Protein AF-A0A9D5ZWF7-F1 (afdb_monomer_lite)

pLDDT: mean 71.66, std 24.75, range [23.14, 97.69]

Structure (mmCIF, N/CA/C/O backbone):
data_AF-A0A9D5ZWF7-F1
#
_entry.id   AF-A0A9D5ZWF7-F1
#
loop_
_atom_site.group_PDB
_atom_site.id
_atom_site.type_symbol
_atom_site.label_atom_id
_atom_site.label_alt_id
_atom_site.label_comp_id
_atom_site.label_asym_id
_atom_site.label_entity_id
_atom_site.label_seq_id
_atom_site.pdbx_PDB_ins_code
_atom_site.Cartn_x
_atom_site.Cartn_y
_atom_site.Cartn_z
_atom_site.occupancy
_atom_site.B_iso_or_equiv
_atom_site.auth_seq_id
_atom_site.auth_comp_id
_atom_site.auth_asym_id
_atom_site.auth_atom_id
_atom_site.pdbx_PDB_model_num
ATOM 1 N N . MET A 1 1 ? -31.796 -5.661 28.445 1.00 72.06 1 MET A N 1
ATOM 2 C CA . MET A 1 1 ? -30.708 -4.662 28.294 1.00 72.06 1 MET A CA 1
ATOM 3 C C . MET A 1 1 ? -29.316 -5.214 28.631 1.00 72.06 1 MET A C 1
ATOM 5 O O . MET A 1 1 ? -28.415 -5.003 27.830 1.00 72.06 1 MET A O 1
ATOM 9 N N . LEU A 1 2 ? -29.107 -5.967 29.728 1.00 77.69 2 LEU A N 1
ATOM 10 C CA . LEU A 1 2 ? -27.779 -6.540 30.054 1.00 77.69 2 LEU A CA 1
ATOM 11 C C . LEU A 1 2 ? -27.210 -7.490 28.981 1.00 77.69 2 LEU A C 1
ATOM 13 O O . LEU A 1 2 ? -26.024 -7.415 28.671 1.00 77.69 2 LEU A O 1
ATOM 17 N N . ALA A 1 3 ? -28.042 -8.356 28.392 1.00 86.00 3 ALA A N 1
ATOM 18 C CA . ALA A 1 3 ? -27.602 -9.267 27.331 1.00 86.00 3 ALA A CA 1
ATOM 19 C C . ALA A 1 3 ? -27.081 -8.510 26.094 1.00 86.00 3 ALA A C 1
ATOM 21 O O . ALA A 1 3 ? -26.037 -8.865 25.557 1.00 86.00 3 ALA A O 1
ATOM 22 N N . LEU A 1 4 ? -27.746 -7.414 25.705 1.00 89.06 4 LEU A N 1
ATOM 23 C CA . LEU A 1 4 ? -27.327 -6.569 24.584 1.00 89.06 4 LEU A CA 1
ATOM 24 C C . LEU A 1 4 ? -25.971 -5.898 24.852 1.00 89.06 4 LEU A C 1
ATOM 26 O O . LEU A 1 4 ? -25.090 -5.964 24.003 1.00 89.06 4 LEU A O 1
ATOM 30 N N . ARG A 1 5 ? -25.762 -5.341 26.056 1.00 88.06 5 ARG A N 1
ATOM 31 C CA . ARG A 1 5 ? -24.459 -4.778 26.464 1.00 88.06 5 ARG A CA 1
ATOM 32 C C . ARG A 1 5 ? -23.333 -5.820 26.382 1.00 88.06 5 ARG A C 1
ATOM 34 O O . ARG A 1 5 ? -22.249 -5.514 25.896 1.00 88.06 5 ARG A O 1
ATOM 41 N N . ARG A 1 6 ? -23.594 -7.063 26.808 1.00 91.50 6 ARG A N 1
ATOM 42 C CA . ARG A 1 6 ? -22.618 -8.167 26.737 1.00 91.50 6 ARG A CA 1
ATOM 43 C C . ARG A 1 6 ? -22.289 -8.556 25.294 1.00 91.50 6 ARG A C 1
ATOM 45 O O . ARG A 1 6 ? -21.117 -8.728 24.974 1.00 91.50 6 ARG A O 1
ATOM 52 N N . ILE A 1 7 ? -23.303 -8.668 24.433 1.00 94.12 7 ILE A N 1
ATOM 53 C CA . ILE A 1 7 ? -23.125 -9.008 23.014 1.00 94.12 7 ILE A CA 1
ATOM 54 C C . ILE A 1 7 ? -22.306 -7.929 22.304 1.00 94.12 7 ILE A C 1
ATOM 56 O O . ILE A 1 7 ? -21.338 -8.263 21.626 1.00 94.12 7 ILE A O 1
ATOM 60 N N . VAL A 1 8 ? -22.646 -6.650 22.490 1.00 93.50 8 VAL A N 1
ATOM 61 C CA . VAL A 1 8 ? -21.920 -5.533 21.864 1.00 93.50 8 VAL A CA 1
ATOM 62 C C . VAL A 1 8 ? -20.469 -5.498 22.344 1.00 93.50 8 VAL A C 1
ATOM 64 O O . VAL A 1 8 ? -19.566 -5.424 21.516 1.00 93.50 8 VAL A O 1
ATOM 67 N N . SER A 1 9 ? -20.221 -5.655 23.648 1.00 92.19 9 SER A N 1
ATOM 68 C CA . SER A 1 9 ? -18.858 -5.673 24.194 1.00 92.19 9 SER A CA 1
ATOM 69 C C . SER A 1 9 ? -18.011 -6.834 23.658 1.00 92.19 9 SER A C 1
ATOM 71 O O . SER A 1 9 ? -16.848 -6.627 23.317 1.00 92.19 9 SER A O 1
ATOM 73 N N . LEU A 1 10 ? -18.570 -8.049 23.565 1.00 94.44 10 LEU A N 1
ATOM 74 C CA . LEU A 1 10 ? -17.865 -9.202 22.988 1.00 94.44 10 LEU A CA 1
ATOM 75 C C . LEU A 1 10 ? -17.628 -9.018 21.485 1.00 94.44 10 LEU A C 1
ATOM 77 O O . LEU A 1 10 ? -16.543 -9.311 20.991 1.00 94.44 10 LEU A O 1
ATOM 81 N N . SER A 1 11 ? -18.613 -8.478 20.766 1.00 95.81 11 SER A N 1
ATOM 82 C CA . SER A 1 11 ? -18.490 -8.189 19.333 1.00 95.81 11 SER A CA 1
ATOM 83 C C . SER A 1 11 ? -17.388 -7.165 19.067 1.00 95.81 11 SER A C 1
ATOM 85 O O . SER A 1 11 ? -16.603 -7.337 18.137 1.00 95.81 11 SER A O 1
ATOM 87 N N . LEU A 1 12 ? -17.284 -6.131 19.906 1.00 95.75 12 LEU A N 1
ATOM 88 C CA . LEU A 1 12 ? -16.245 -5.106 19.818 1.00 95.75 12 LEU A CA 1
ATOM 89 C C . LEU A 1 12 ? -14.851 -5.708 20.053 1.00 95.75 12 LEU A C 1
ATOM 91 O O . LEU A 1 12 ? -13.935 -5.424 19.285 1.00 95.75 12 LEU A O 1
ATOM 95 N N . PHE A 1 13 ? -14.710 -6.608 21.033 1.00 96.25 13 PHE A N 1
ATOM 96 C CA . PHE A 1 13 ? -13.466 -7.346 21.280 1.00 96.25 13 PHE A CA 1
ATOM 97 C C . PHE A 1 13 ? -13.038 -8.203 20.077 1.00 96.25 13 PHE A C 1
ATOM 99 O O . PHE A 1 13 ? -11.906 -8.082 19.608 1.00 96.25 13 PHE A O 1
ATOM 106 N N . PHE A 1 14 ? -13.937 -9.030 19.529 1.00 97.12 14 PHE A N 1
ATOM 107 C CA . PHE A 1 14 ? -13.610 -9.872 18.371 1.00 97.12 14 PHE A CA 1
ATOM 108 C C . PHE A 1 14 ? -13.327 -9.050 17.109 1.00 97.12 14 PHE A C 1
ATOM 110 O O . PHE A 1 14 ? -12.397 -9.365 16.367 1.00 97.12 14 PHE A O 1
ATOM 117 N N . THR A 1 15 ? -14.079 -7.969 16.888 1.00 97.50 15 THR A N 1
ATOM 118 C CA . THR A 1 15 ? -13.851 -7.063 15.753 1.00 97.50 15 THR A CA 1
ATOM 119 C C . THR A 1 15 ? -12.488 -6.389 15.867 1.00 97.50 15 THR A C 1
ATOM 121 O O . THR A 1 15 ? -11.753 -6.357 14.886 1.00 97.50 15 THR A O 1
ATOM 124 N N . LEU A 1 16 ? -12.099 -5.926 17.061 1.00 97.31 16 LEU A N 1
ATOM 125 C CA . LEU A 1 16 ? -10.773 -5.356 17.311 1.00 97.31 16 LEU A CA 1
ATOM 126 C C . LEU A 1 16 ? -9.654 -6.380 17.067 1.00 97.31 16 LEU A C 1
ATOM 128 O O . LEU A 1 16 ? -8.640 -6.049 16.452 1.00 97.31 16 LEU A O 1
ATOM 132 N N . MET A 1 17 ? -9.836 -7.630 17.503 1.00 97.44 17 MET A N 1
ATOM 133 C CA . MET A 1 17 ? -8.872 -8.710 17.267 1.00 97.44 17 MET A CA 1
ATOM 134 C C . MET A 1 17 ? -8.664 -8.971 15.765 1.00 97.44 17 MET A C 1
ATOM 136 O O . MET A 1 17 ? -7.527 -9.000 15.294 1.00 97.44 17 MET A O 1
ATOM 140 N N . LEU A 1 18 ? -9.749 -9.106 14.994 1.00 96.50 18 LEU A N 1
ATOM 141 C CA . LEU A 1 18 ? -9.683 -9.304 13.540 1.00 96.50 18 LEU A CA 1
ATOM 142 C C . LEU A 1 18 ? -9.135 -8.067 12.811 1.00 96.50 18 LEU A C 1
ATOM 144 O O . LEU A 1 18 ? -8.356 -8.194 11.862 1.00 96.50 18 LEU A O 1
ATOM 148 N N . LEU A 1 19 ? -9.490 -6.863 13.268 1.00 96.94 19 LEU A N 1
ATOM 149 C CA . LEU A 1 19 ? -8.953 -5.614 12.731 1.00 96.94 19 LEU A CA 1
ATOM 150 C C . LEU A 1 19 ? -7.439 -5.525 12.953 1.00 96.94 19 LEU A C 1
ATOM 152 O O . LEU A 1 19 ? -6.708 -5.099 12.066 1.00 96.94 19 LEU A O 1
ATOM 156 N N . THR A 1 20 ? -6.955 -5.988 14.105 1.00 96.50 20 THR A N 1
ATOM 157 C CA . THR A 1 20 ? -5.523 -6.023 14.424 1.00 96.50 20 THR A CA 1
ATOM 158 C C . THR A 1 20 ? -4.801 -7.048 13.553 1.00 96.50 20 THR A C 1
ATOM 160 O O . THR A 1 20 ? -3.777 -6.730 12.956 1.00 96.50 20 THR A O 1
ATOM 163 N N . ALA A 1 21 ? -5.360 -8.253 13.396 1.00 95.50 21 ALA A N 1
ATOM 164 C CA . ALA A 1 21 ? -4.799 -9.272 12.508 1.00 95.50 21 ALA A CA 1
ATOM 165 C C . ALA A 1 21 ? -4.678 -8.764 11.059 1.00 95.50 21 ALA A C 1
ATOM 167 O O . ALA A 1 21 ? -3.649 -8.954 10.413 1.00 95.50 21 ALA A O 1
ATOM 168 N N . THR A 1 22 ? -5.695 -8.056 10.561 1.00 96.31 22 THR A N 1
ATOM 169 C CA . THR A 1 22 ? -5.648 -7.441 9.225 1.00 96.31 22 THR A CA 1
ATOM 170 C C . THR A 1 22 ? -4.693 -6.254 9.141 1.00 96.31 22 THR A C 1
ATOM 172 O O . THR A 1 22 ? -3.989 -6.135 8.141 1.00 96.31 22 THR A O 1
ATOM 175 N N . ALA A 1 23 ? -4.600 -5.423 10.184 1.00 94.81 23 ALA A N 1
ATOM 176 C CA . ALA A 1 23 ? -3.634 -4.327 10.256 1.00 94.81 23 ALA A CA 1
ATOM 177 C C . ALA A 1 23 ? -2.194 -4.842 10.173 1.00 94.81 23 ALA A C 1
ATOM 179 O O . ALA A 1 23 ? -1.390 -4.280 9.439 1.00 94.81 23 ALA A O 1
ATOM 180 N N . VAL A 1 24 ? -1.878 -5.937 10.873 1.00 93.38 24 VAL A N 1
ATOM 181 C CA . VAL A 1 24 ? -0.549 -6.564 10.834 1.00 93.38 24 VAL A CA 1
ATOM 182 C C . VAL A 1 24 ? -0.217 -7.047 9.422 1.00 93.38 24 VAL A C 1
ATOM 184 O O . VAL A 1 24 ? 0.861 -6.749 8.917 1.00 93.38 24 VAL A O 1
ATOM 187 N N . VAL A 1 25 ? -1.145 -7.729 8.741 1.00 92.69 25 VAL A N 1
ATOM 188 C CA . VAL A 1 25 ? -0.927 -8.166 7.349 1.00 92.69 25 VAL A CA 1
ATOM 189 C C . VAL A 1 25 ? -0.709 -6.965 6.421 1.00 92.69 25 VAL A C 1
ATOM 191 O O . VAL A 1 25 ? 0.218 -6.970 5.613 1.00 92.69 25 VAL A O 1
ATOM 194 N N . LEU A 1 26 ? -1.521 -5.911 6.557 1.00 91.38 26 LEU A N 1
ATOM 195 C CA . LEU A 1 26 ? -1.397 -4.695 5.748 1.00 91.38 26 LEU A CA 1
ATOM 196 C C . LEU A 1 26 ? -0.159 -3.857 6.095 1.00 91.38 26 LEU A C 1
ATOM 198 O O . LEU A 1 26 ? 0.329 -3.124 5.238 1.00 91.38 26 LEU A O 1
ATOM 202 N N . PHE A 1 27 ? 0.380 -3.984 7.305 1.00 90.69 27 PHE A N 1
ATOM 203 C CA . PHE A 1 27 ? 1.620 -3.327 7.708 1.00 90.69 27 PHE A CA 1
ATOM 204 C C . PHE A 1 27 ? 2.827 -3.873 6.932 1.00 90.69 27 PHE A C 1
ATOM 206 O O . PHE A 1 27 ? 3.689 -3.102 6.517 1.00 90.69 27 PHE A O 1
ATOM 213 N N . PHE A 1 28 ? 2.854 -5.186 6.675 1.00 87.69 28 PHE A N 1
ATOM 214 C CA . PHE A 1 28 ? 3.893 -5.842 5.870 1.00 87.69 28 PHE A CA 1
ATOM 215 C C . PHE A 1 28 ? 3.634 -5.803 4.357 1.00 87.69 28 PHE A C 1
ATOM 217 O O . PHE A 1 28 ? 4.499 -6.214 3.580 1.00 87.69 28 PHE A O 1
ATOM 224 N N . LYS A 1 29 ? 2.464 -5.320 3.921 1.00 88.81 29 LYS A N 1
ATOM 225 C CA . LYS A 1 29 ? 2.123 -5.186 2.499 1.00 88.81 29 LYS A CA 1
ATOM 226 C C . LYS A 1 29 ? 3.174 -4.303 1.796 1.00 88.81 29 LYS A C 1
ATOM 228 O O . LYS A 1 29 ? 3.474 -3.209 2.292 1.00 88.81 29 LYS A O 1
ATOM 233 N N . PRO A 1 30 ? 3.702 -4.725 0.628 1.00 88.44 30 PRO A N 1
ATOM 234 C CA . PRO A 1 30 ? 4.564 -3.871 -0.184 1.00 88.44 30 PRO A CA 1
ATOM 235 C C . PRO A 1 30 ? 3.852 -2.581 -0.614 1.00 88.44 30 PRO A C 1
ATOM 237 O O . PRO A 1 30 ? 2.636 -2.431 -0.463 1.00 88.44 30 PRO A O 1
ATOM 240 N N . ALA A 1 31 ? 4.604 -1.636 -1.184 1.00 87.50 31 ALA A N 1
ATOM 241 C CA . ALA A 1 31 ? 4.005 -0.464 -1.821 1.00 87.50 31 ALA A CA 1
ATOM 242 C C . ALA A 1 31 ? 2.903 -0.896 -2.808 1.00 87.50 31 ALA A C 1
ATOM 244 O O . ALA A 1 31 ? 3.037 -1.919 -3.479 1.00 87.50 31 ALA A O 1
ATOM 245 N N . SER A 1 32 ? 1.806 -0.139 -2.888 1.00 84.38 32 SER A N 1
ATOM 246 C CA . SER A 1 32 ? 0.619 -0.514 -3.674 1.00 84.38 32 SER A CA 1
ATOM 247 C C . SER A 1 32 ? 0.943 -0.830 -5.138 1.00 84.38 32 SER A C 1
ATOM 249 O O . SER A 1 32 ? 0.393 -1.788 -5.677 1.00 84.38 32 SER A O 1
ATOM 251 N N . GLY A 1 33 ? 1.878 -0.093 -5.747 1.00 85.94 33 GLY A N 1
ATOM 252 C CA . GLY A 1 33 ? 2.378 -0.362 -7.098 1.00 85.94 33 GLY A CA 1
ATOM 253 C C . GLY A 1 33 ? 3.027 -1.741 -7.226 1.00 85.94 33 GLY A C 1
ATOM 254 O O . GLY A 1 33 ? 2.623 -2.524 -8.078 1.00 85.94 33 GLY A O 1
ATOM 255 N N . VAL A 1 34 ? 3.956 -2.082 -6.328 1.00 88.31 34 VAL A N 1
ATOM 256 C CA . VAL A 1 34 ? 4.638 -3.391 -6.298 1.00 88.31 34 VAL A CA 1
ATOM 257 C C . VAL A 1 34 ? 3.658 -4.523 -5.975 1.00 88.31 34 VAL A C 1
ATOM 259 O O . VAL A 1 34 ? 3.696 -5.579 -6.604 1.00 88.31 34 VAL A O 1
ATOM 262 N N . ALA A 1 35 ? 2.734 -4.299 -5.035 1.00 89.06 35 ALA A N 1
ATOM 263 C CA . ALA A 1 35 ? 1.706 -5.271 -4.664 1.00 89.06 35 ALA A CA 1
ATOM 264 C C . ALA A 1 35 ? 0.770 -5.601 -5.838 1.00 89.06 35 ALA A C 1
ATOM 266 O O . ALA A 1 35 ? 0.382 -6.752 -6.014 1.00 89.06 35 ALA A O 1
ATOM 267 N N . GLN A 1 36 ? 0.404 -4.596 -6.638 1.00 89.69 36 GLN A N 1
ATOM 268 C CA . GLN A 1 36 ? -0.402 -4.786 -7.842 1.00 89.69 36 GLN A CA 1
ATOM 269 C C . GLN A 1 36 ? 0.415 -5.450 -8.955 1.00 89.69 36 GLN A C 1
ATOM 271 O O . GLN A 1 36 ? -0.054 -6.391 -9.582 1.00 89.69 36 GLN A O 1
ATOM 276 N N . TRP A 1 37 ? 1.652 -4.997 -9.154 1.00 91.50 37 TRP A N 1
ATOM 277 C CA . TRP A 1 37 ? 2.560 -5.499 -10.182 1.00 91.50 37 TRP A CA 1
ATOM 278 C C . TRP A 1 37 ? 2.848 -6.996 -10.055 1.00 91.50 37 TRP A C 1
ATOM 280 O O . TRP A 1 37 ? 2.919 -7.710 -11.052 1.00 91.50 37 TRP A O 1
ATOM 290 N N . THR A 1 38 ? 2.969 -7.478 -8.822 1.00 89.38 38 THR A N 1
ATOM 291 C CA . THR A 1 38 ? 3.320 -8.873 -8.521 1.00 89.38 38 THR A CA 1
ATOM 292 C C . THR A 1 38 ? 2.125 -9.750 -8.163 1.00 89.38 38 THR A C 1
ATOM 294 O O . THR A 1 38 ? 2.312 -10.924 -7.867 1.00 89.38 38 THR A O 1
ATOM 297 N N . ASP A 1 39 ? 0.908 -9.195 -8.208 1.00 88.25 39 ASP A N 1
ATOM 298 C CA . ASP A 1 39 ? -0.323 -9.814 -7.696 1.00 88.25 39 ASP A CA 1
ATOM 299 C C . ASP A 1 39 ? -0.147 -10.413 -6.288 1.00 88.25 39 ASP A C 1
ATOM 301 O O . ASP A 1 39 ? -0.415 -11.584 -6.011 1.00 88.25 39 ASP A O 1
ATOM 305 N N . TRP A 1 40 ? 0.363 -9.586 -5.371 1.00 90.31 40 TRP A N 1
ATOM 306 C CA . TRP A 1 40 ? 0.733 -10.035 -4.036 1.00 90.31 40 TRP A CA 1
ATOM 307 C C . TRP A 1 40 ? -0.466 -10.626 -3.283 1.00 90.31 40 TRP A C 1
ATOM 309 O O . TRP A 1 40 ? -1.537 -10.012 -3.146 1.00 90.31 40 TRP A O 1
ATOM 319 N N . SER A 1 41 ? -0.252 -11.813 -2.727 1.00 89.56 41 SER A N 1
ATOM 320 C CA . SER A 1 41 ? -1.215 -12.511 -1.887 1.00 89.56 41 SER A CA 1
ATOM 321 C C . SER A 1 41 ? -0.534 -13.071 -0.644 1.00 89.56 41 SER A C 1
ATOM 323 O O . SER A 1 41 ? 0.646 -13.417 -0.647 1.00 89.56 41 SER A O 1
ATOM 325 N N . PHE A 1 42 ? -1.295 -13.152 0.442 1.00 89.88 42 PHE A N 1
ATOM 326 C CA . PHE A 1 42 ? -0.864 -13.758 1.693 1.00 89.88 42 PHE A CA 1
ATOM 327 C C . PHE A 1 42 ? -1.933 -14.744 2.141 1.00 89.88 42 PHE A C 1
ATOM 329 O O . PHE A 1 42 ? -3.118 -14.438 2.064 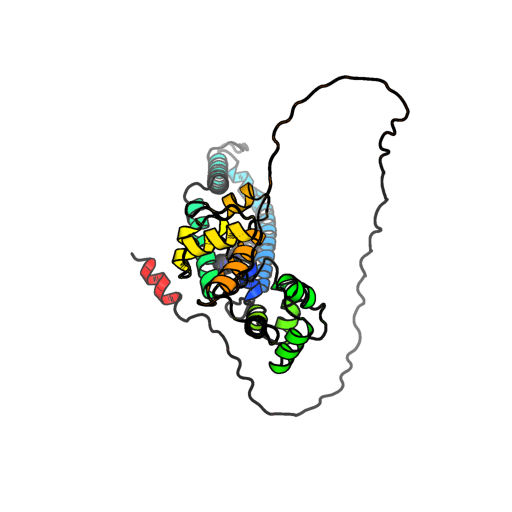1.00 89.88 42 PHE A O 1
ATOM 336 N N . LEU A 1 43 ? -1.534 -15.952 2.550 1.00 89.31 43 LEU A N 1
ATOM 337 C CA . LEU A 1 43 ? -2.474 -17.027 2.896 1.00 89.31 43 LEU A CA 1
ATOM 338 C C . LEU A 1 43 ? -3.607 -17.182 1.863 1.00 89.31 43 LEU A C 1
ATOM 340 O O . LEU A 1 43 ? -4.769 -17.310 2.237 1.00 89.31 43 LEU A O 1
ATOM 344 N N . TRP A 1 44 ? -3.271 -17.171 0.565 1.00 88.00 44 TRP A N 1
ATOM 345 C CA . TRP A 1 44 ? -4.227 -17.369 -0.541 1.00 88.00 44 TRP A CA 1
ATOM 346 C C . TRP A 1 44 ? -5.253 -16.246 -0.734 1.00 88.00 44 TRP A C 1
ATOM 348 O O . TRP A 1 44 ? -6.124 -16.332 -1.599 1.00 88.00 44 TRP A O 1
ATOM 358 N N . ILE A 1 45 ? -5.142 -15.175 0.047 1.00 91.69 45 ILE A N 1
ATOM 359 C CA . ILE A 1 45 ? -6.004 -14.004 -0.011 1.00 91.69 45 ILE A CA 1
ATOM 360 C C . ILE A 1 45 ? -5.196 -12.864 -0.635 1.00 91.69 45 ILE A C 1
ATOM 362 O O . ILE A 1 45 ? -4.091 -12.540 -0.197 1.00 91.69 45 ILE A O 1
ATOM 366 N N . SER A 1 46 ? -5.740 -12.246 -1.683 1.00 90.62 46 SER A N 1
ATOM 367 C CA . SER A 1 46 ? -5.097 -11.105 -2.339 1.00 90.62 46 SER A CA 1
ATOM 368 C C . SER A 1 46 ? -5.091 -9.869 -1.440 1.00 90.62 46 SER A C 1
ATOM 370 O O . SER A 1 46 ? -5.976 -9.684 -0.596 1.00 90.62 46 SER A O 1
ATOM 372 N N . TRP A 1 47 ? -4.131 -8.966 -1.656 1.00 88.56 47 TRP A N 1
ATOM 373 C CA . TRP A 1 47 ? -4.049 -7.714 -0.894 1.00 88.56 47 TRP A CA 1
ATOM 374 C C . TRP A 1 47 ? -5.354 -6.901 -0.927 1.00 88.56 47 TRP A C 1
ATOM 376 O O . TRP A 1 47 ? -5.741 -6.325 0.088 1.00 88.56 47 TRP A O 1
ATOM 386 N N . ARG A 1 48 ? -6.067 -6.899 -2.065 1.00 89.69 48 ARG A N 1
ATOM 387 C CA . ARG A 1 48 ? -7.347 -6.185 -2.248 1.00 89.69 48 ARG A CA 1
ATOM 388 C C . ARG A 1 48 ? -8.426 -6.700 -1.295 1.00 89.69 48 ARG A C 1
ATOM 390 O O . ARG A 1 48 ? -9.213 -5.920 -0.767 1.00 89.69 48 ARG A O 1
ATOM 397 N N . ARG A 1 49 ? -8.450 -8.012 -1.042 1.00 93.31 49 ARG A N 1
ATOM 398 C CA . ARG A 1 49 ? -9.403 -8.636 -0.112 1.00 93.31 49 ARG A CA 1
ATOM 399 C C . ARG A 1 49 ? -9.054 -8.333 1.342 1.00 93.31 49 ARG A C 1
ATOM 401 O O . ARG A 1 49 ? -9.963 -8.066 2.121 1.00 93.31 49 ARG A O 1
ATOM 408 N N . TYR A 1 50 ? -7.768 -8.323 1.699 1.00 94.62 50 TYR A N 1
ATOM 409 C CA . TYR A 1 50 ? -7.338 -7.878 3.030 1.00 94.62 50 TYR A CA 1
ATOM 410 C C . TYR A 1 50 ? -7.702 -6.421 3.294 1.00 94.62 50 TYR A C 1
ATOM 412 O O . TYR A 1 50 ? -8.188 -6.106 4.376 1.00 94.62 50 TYR A O 1
ATOM 420 N N . GLU A 1 51 ? -7.513 -5.552 2.303 1.00 93.62 51 GLU A N 1
ATOM 421 C CA . GLU A 1 51 ? -7.887 -4.142 2.386 1.00 93.62 51 GLU A CA 1
ATOM 422 C C . GLU A 1 51 ? -9.399 -3.989 2.585 1.00 93.62 51 GLU A C 1
ATOM 424 O O . GLU A 1 51 ? -9.826 -3.378 3.561 1.00 93.62 51 GLU A O 1
ATOM 429 N N . ALA A 1 52 ? -10.216 -4.655 1.762 1.00 95.75 52 ALA A N 1
ATOM 430 C CA . ALA A 1 52 ? -11.671 -4.655 1.924 1.00 95.75 52 ALA A CA 1
ATOM 431 C C . ALA A 1 52 ? -12.121 -5.180 3.302 1.00 95.75 52 ALA A C 1
ATOM 433 O O . ALA A 1 52 ? -12.995 -4.589 3.936 1.00 95.75 52 ALA A O 1
ATOM 434 N N . MET A 1 53 ? -11.504 -6.261 3.791 1.00 95.94 53 MET A N 1
ATOM 435 C CA . MET A 1 53 ? -11.793 -6.820 5.113 1.00 95.94 53 MET A CA 1
ATOM 436 C C . MET A 1 53 ? -11.417 -5.846 6.233 1.00 95.94 53 MET A C 1
ATOM 438 O O . MET A 1 53 ? -12.207 -5.651 7.152 1.00 95.94 53 MET A O 1
ATOM 442 N N . HIS A 1 54 ? -10.251 -5.203 6.148 1.00 97.06 54 HIS A N 1
ATOM 443 C CA . HIS A 1 54 ? -9.801 -4.227 7.137 1.00 97.06 54 HIS A CA 1
ATOM 444 C C . HIS A 1 54 ? -10.724 -3.003 7.186 1.00 97.06 54 HIS A C 1
ATOM 446 O O . HIS A 1 54 ? -11.149 -2.600 8.267 1.00 97.06 54 HIS A O 1
ATOM 452 N N . LEU A 1 55 ? -11.105 -2.456 6.026 1.00 96.81 55 LEU A N 1
ATOM 453 C CA . LEU A 1 55 ? -12.045 -1.335 5.948 1.00 96.81 55 LEU A CA 1
ATOM 454 C C . LEU A 1 55 ? -13.424 -1.716 6.506 1.00 96.81 55 LEU A C 1
ATOM 456 O O . LEU A 1 55 ? -13.991 -0.972 7.307 1.00 96.81 55 LEU A O 1
ATOM 460 N N . GLY A 1 56 ? -13.951 -2.886 6.128 1.00 97.50 56 GLY A N 1
ATOM 461 C CA . GLY A 1 56 ? -15.238 -3.379 6.623 1.00 97.50 56 GLY A CA 1
ATOM 462 C C . GLY A 1 56 ? -15.246 -3.603 8.138 1.00 97.50 56 GLY A C 1
ATOM 463 O O . GLY A 1 56 ? -16.173 -3.169 8.822 1.00 97.50 56 GLY A O 1
ATOM 464 N N . LEU A 1 57 ? -14.187 -4.216 8.678 1.00 97.38 57 LEU A N 1
ATOM 465 C CA . LEU A 1 57 ? -14.006 -4.402 10.121 1.00 97.38 57 LEU A CA 1
ATOM 466 C C . LEU A 1 57 ? -13.837 -3.066 10.852 1.00 97.38 57 LEU A C 1
ATOM 468 O O . LEU A 1 57 ? -14.375 -2.906 11.943 1.00 97.38 57 LEU A O 1
ATOM 472 N N . GLY A 1 58 ? -13.131 -2.098 10.262 1.00 97.38 58 GLY A N 1
ATOM 473 C CA . GLY A 1 58 ? -12.948 -0.766 10.838 1.00 97.38 58 GLY A CA 1
ATOM 474 C C . GLY A 1 58 ? -14.271 -0.011 10.945 1.00 97.38 58 GLY A C 1
ATOM 475 O O . GLY A 1 58 ? -14.595 0.530 12.002 1.00 97.38 58 GLY A O 1
ATOM 476 N N . LEU A 1 59 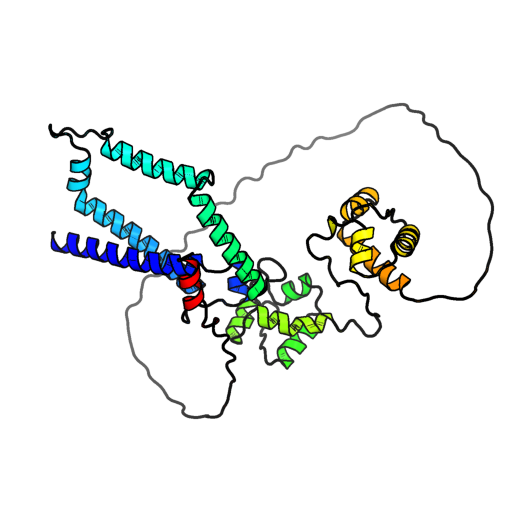? -15.089 -0.052 9.889 1.00 97.69 59 LEU A N 1
ATOM 477 C CA . LEU A 1 59 ? -16.436 0.516 9.907 1.00 97.69 59 LEU A CA 1
ATOM 478 C C . LEU A 1 59 ? -17.323 -0.169 10.956 1.00 97.69 59 LEU A C 1
ATOM 480 O O . LEU A 1 59 ? -17.992 0.510 11.736 1.00 97.69 59 LEU A O 1
ATOM 484 N N . ALA A 1 60 ? -17.297 -1.504 11.019 1.00 96.12 60 ALA A N 1
ATOM 485 C CA . ALA A 1 60 ? -18.026 -2.258 12.034 1.00 96.12 60 ALA A CA 1
ATOM 486 C C . ALA A 1 60 ? -17.571 -1.887 13.456 1.00 96.12 60 ALA A C 1
ATOM 488 O O . ALA A 1 60 ? -18.412 -1.725 14.340 1.00 96.12 60 ALA A O 1
ATOM 489 N N . LEU A 1 61 ? -16.265 -1.688 13.672 1.00 97.44 61 LEU A N 1
ATOM 490 C CA . LEU A 1 61 ? -15.713 -1.270 14.959 1.00 97.44 61 LEU A CA 1
ATOM 491 C C . LEU A 1 61 ? -16.228 0.115 15.368 1.00 97.44 61 LEU A C 1
ATOM 493 O O . LEU A 1 61 ? -16.609 0.289 16.522 1.00 97.44 61 LEU A O 1
ATOM 497 N N . ILE A 1 62 ? -16.298 1.073 14.438 1.00 97.19 62 ILE A N 1
ATOM 498 C CA . ILE A 1 62 ? -16.844 2.416 14.699 1.00 97.19 62 ILE A CA 1
ATOM 499 C C . ILE A 1 62 ? -18.322 2.329 15.088 1.00 97.19 62 ILE A C 1
ATOM 501 O O . ILE A 1 62 ? -18.724 2.893 16.105 1.00 97.19 62 ILE A O 1
ATOM 505 N N . VAL A 1 63 ? -19.132 1.588 14.324 1.00 96.69 63 VAL A N 1
ATOM 506 C CA . VAL A 1 63 ? -20.563 1.409 14.623 1.00 96.69 63 VAL A CA 1
ATOM 507 C C . VAL A 1 63 ? -20.751 0.754 15.992 1.00 96.69 63 VAL A C 1
ATOM 509 O O . VAL A 1 63 ? -21.522 1.251 16.814 1.00 96.69 63 VAL A O 1
ATOM 512 N N . LEU A 1 64 ? -20.013 -0.323 16.277 1.00 95.44 64 LEU A N 1
ATOM 513 C CA . LEU A 1 64 ? -20.055 -1.000 17.573 1.00 95.44 64 LEU A CA 1
ATOM 514 C C . LEU A 1 64 ? -19.591 -0.085 18.711 1.00 95.44 64 LEU A C 1
ATOM 516 O O . LEU A 1 64 ? -20.200 -0.114 19.777 1.00 95.44 64 LEU A O 1
ATOM 520 N N . ALA A 1 65 ? -18.566 0.744 18.500 1.00 93.69 65 ALA A N 1
ATOM 521 C CA . ALA A 1 65 ? -18.085 1.701 19.491 1.00 93.69 65 ALA A CA 1
ATOM 522 C C . ALA A 1 65 ? -19.132 2.780 19.803 1.00 93.69 65 ALA A C 1
ATOM 524 O O . ALA A 1 65 ? -19.350 3.087 20.974 1.00 93.69 65 ALA A O 1
ATOM 525 N N . VAL A 1 66 ? -19.837 3.300 18.792 1.00 94.44 66 VAL A N 1
ATOM 526 C CA . VAL A 1 66 ? -20.946 4.250 18.987 1.00 94.44 66 VAL A CA 1
ATOM 527 C C . VAL A 1 66 ? -22.091 3.592 19.752 1.00 94.44 66 VAL A C 1
ATOM 529 O O . VAL A 1 66 ? -22.548 4.137 20.755 1.00 94.44 66 VAL A O 1
ATOM 532 N N . VAL A 1 67 ? -22.527 2.397 19.341 1.00 93.62 67 VAL A N 1
ATOM 533 C CA . VAL A 1 67 ? -23.586 1.656 20.048 1.00 93.62 67 VAL A CA 1
ATOM 534 C C . VAL A 1 67 ? -23.174 1.373 21.495 1.00 93.62 67 VAL A C 1
ATOM 536 O O . VAL A 1 67 ? -23.964 1.584 22.413 1.00 93.62 67 VAL A O 1
ATOM 539 N N . GLN A 1 68 ? -21.929 0.955 21.725 1.00 91.94 68 GLN A N 1
ATOM 540 C CA . GLN A 1 68 ? -21.383 0.734 23.062 1.00 91.94 68 GLN A CA 1
ATOM 541 C C . GLN A 1 68 ? -21.378 2.026 23.889 1.00 91.94 68 GLN A C 1
ATOM 543 O O . GLN A 1 68 ? -21.743 1.984 25.065 1.00 91.94 68 GLN A O 1
ATOM 548 N N . ALA A 1 69 ? -20.999 3.165 23.305 1.00 90.31 69 ALA A N 1
ATOM 549 C CA . ALA A 1 69 ? -21.023 4.459 23.979 1.00 90.31 69 ALA A CA 1
ATOM 550 C C . ALA A 1 69 ? -22.453 4.858 24.374 1.00 90.31 69 ALA A C 1
ATOM 552 O O . ALA A 1 69 ? -22.678 5.188 25.535 1.00 90.31 69 ALA A O 1
ATOM 553 N N . LEU A 1 70 ? -23.424 4.724 23.461 1.00 90.69 70 LEU A N 1
ATOM 554 C CA . LEU A 1 70 ? -24.844 5.008 23.711 1.00 90.69 70 LEU A CA 1
ATOM 555 C C . LEU A 1 70 ? -25.445 4.099 24.797 1.00 90.69 70 LEU A C 1
ATOM 557 O O . LEU A 1 70 ? -26.184 4.556 25.666 1.00 90.69 70 LEU A O 1
ATOM 561 N N . LEU A 1 71 ? -25.105 2.807 24.791 1.00 89.19 71 LEU A N 1
ATOM 562 C CA . LEU A 1 71 ? -25.598 1.852 25.788 1.00 89.19 71 LEU A CA 1
ATOM 563 C C . LEU A 1 71 ? -24.991 2.056 27.181 1.00 89.19 71 LEU A C 1
ATOM 565 O O . LEU A 1 71 ? -25.576 1.579 28.158 1.00 89.19 71 LEU A O 1
ATOM 569 N N . ASN A 1 72 ? -23.831 2.712 27.273 1.00 87.75 72 ASN A N 1
ATOM 570 C CA . ASN A 1 72 ? -23.092 2.953 28.513 1.00 87.75 72 ASN A CA 1
ATOM 571 C C . ASN A 1 72 ? -22.910 4.457 28.793 1.00 87.75 72 ASN A C 1
ATOM 573 O O . ASN A 1 72 ? -21.944 4.839 29.452 1.00 87.75 72 ASN A O 1
ATOM 577 N N . LEU A 1 73 ? -23.832 5.310 28.324 1.00 82.88 73 LEU A N 1
ATOM 578 C CA . LEU A 1 73 ? -23.777 6.762 28.552 1.00 82.88 73 LEU A CA 1
ATOM 579 C C . LEU A 1 73 ? -23.700 7.107 30.036 1.00 82.88 73 LEU A C 1
ATOM 581 O O . LEU A 1 73 ? -22.929 7.983 30.411 1.00 82.88 73 LEU A O 1
ATOM 585 N N . ASP A 1 74 ? -24.423 6.376 30.884 1.00 81.62 74 ASP A N 1
ATOM 586 C CA . ASP A 1 74 ? -24.400 6.596 32.331 1.00 81.62 74 ASP A CA 1
ATOM 587 C C . ASP A 1 74 ? -22.993 6.413 32.916 1.00 81.62 74 ASP A C 1
ATOM 589 O O . ASP A 1 74 ? -22.587 7.173 33.789 1.00 81.62 74 ASP A O 1
ATOM 593 N N . LEU A 1 75 ? -22.218 5.448 32.402 1.00 81.00 75 LEU A N 1
ATOM 594 C CA . LEU A 1 75 ? -20.841 5.196 32.835 1.00 81.00 75 LEU A CA 1
ATOM 595 C C . LEU A 1 75 ? -19.901 6.320 32.384 1.00 81.00 75 LEU A C 1
ATOM 597 O O . LEU A 1 75 ? -19.066 6.779 33.161 1.00 81.00 75 LEU A O 1
ATOM 601 N N . TRP A 1 76 ? -20.055 6.786 31.143 1.00 77.94 76 TRP A N 1
ATOM 602 C CA . TRP A 1 76 ? -19.279 7.908 30.613 1.00 77.94 76 TRP A CA 1
ATOM 603 C C . TRP A 1 76 ? -19.590 9.215 31.343 1.00 77.94 76 TRP A C 1
ATOM 605 O O . TRP A 1 76 ? -18.679 9.960 31.691 1.00 77.94 76 TRP A O 1
ATOM 615 N N . LEU A 1 77 ? -20.865 9.474 31.630 1.00 79.44 77 LEU A N 1
ATOM 616 C CA . LEU A 1 77 ? -21.299 10.639 32.396 1.00 79.44 77 LEU A CA 1
ATOM 617 C C . LEU A 1 77 ? -20.847 10.544 33.855 1.00 79.44 77 LEU A C 1
ATOM 619 O O . LEU A 1 77 ? -20.419 11.551 34.413 1.00 79.44 77 LEU A O 1
ATOM 623 N N . ALA A 1 78 ? -20.875 9.352 34.458 1.00 77.69 78 ALA A N 1
ATOM 624 C CA . ALA A 1 78 ? -20.319 9.116 35.789 1.00 77.69 78 ALA A CA 1
ATOM 625 C C . ALA A 1 78 ? -18.816 9.415 35.847 1.00 77.69 78 ALA A C 1
ATOM 627 O O . ALA A 1 78 ? -18.359 10.014 36.815 1.00 77.69 78 ALA A O 1
ATOM 628 N N . ALA A 1 79 ? -18.058 9.087 34.797 1.00 75.44 79 ALA A N 1
ATOM 629 C CA . ALA A 1 79 ? -16.631 9.402 34.717 1.00 75.44 79 ALA A CA 1
ATOM 630 C C . ALA A 1 79 ? -16.329 10.916 34.675 1.00 75.44 79 ALA A C 1
ATOM 632 O O . ALA A 1 79 ? -15.201 11.323 34.947 1.00 75.44 79 ALA A O 1
ATOM 633 N N . LEU A 1 80 ? -17.324 11.752 34.355 1.00 78.31 80 LEU A N 1
ATOM 634 C CA . LEU A 1 80 ? -17.219 13.214 34.364 1.00 78.31 80 LEU A CA 1
ATOM 635 C C . LEU A 1 80 ? -17.764 13.847 35.653 1.00 78.31 80 LEU A C 1
ATOM 637 O O . LEU A 1 80 ? -17.655 15.061 35.818 1.00 78.31 80 LEU A O 1
ATOM 641 N N . ARG A 1 81 ? -18.386 13.072 36.548 1.00 76.12 81 ARG A N 1
ATOM 642 C CA . ARG A 1 81 ? -18.987 13.586 37.784 1.00 76.12 81 ARG A CA 1
ATOM 643 C C . ARG A 1 81 ? -17.976 13.595 38.930 1.00 76.12 81 ARG A C 1
ATOM 645 O O . ARG A 1 81 ? -17.165 12.686 39.077 1.00 76.12 81 ARG A O 1
ATOM 652 N N . ASP A 1 82 ? -18.030 14.640 39.749 1.00 72.94 82 ASP A N 1
ATOM 653 C CA . ASP A 1 82 ? -17.255 14.738 40.992 1.00 72.94 82 ASP A CA 1
ATOM 654 C C . ASP A 1 82 ? -17.946 13.954 42.131 1.00 72.94 82 ASP A C 1
ATOM 656 O O . ASP A 1 82 ? -19.100 13.542 42.011 1.00 72.94 82 ASP A O 1
ATOM 660 N N . LYS A 1 83 ? -17.293 13.819 43.293 1.00 70.06 83 LYS A N 1
ATOM 661 C CA . LYS A 1 83 ? -17.846 13.220 44.527 1.00 70.06 83 LYS A CA 1
ATOM 662 C C . LYS A 1 83 ? -19.148 13.879 45.010 1.00 70.06 83 LYS A C 1
ATOM 664 O O . LYS A 1 83 ? -19.825 13.331 45.871 1.00 70.06 83 LYS A O 1
ATOM 669 N N . GLN A 1 84 ? -19.465 15.060 44.484 1.00 73.88 84 GLN A N 1
ATOM 670 C CA . GLN A 1 84 ? -20.656 15.860 44.780 1.00 73.88 84 GLN A CA 1
ATOM 671 C C . GLN A 1 84 ? -21.729 15.761 43.672 1.00 73.88 84 GLN A C 1
ATOM 673 O O . GLN A 1 84 ? -22.617 16.602 43.623 1.00 73.88 84 GLN A O 1
ATOM 678 N N . ASP A 1 85 ? -21.620 14.788 42.757 1.00 74.69 85 ASP A N 1
ATOM 679 C CA . ASP A 1 85 ? -22.534 14.514 41.625 1.00 74.69 85 ASP A CA 1
ATOM 680 C C . ASP A 1 85 ? -22.658 15.642 40.572 1.00 74.69 85 ASP A C 1
ATOM 682 O O . ASP A 1 85 ? -23.466 15.578 39.647 1.00 74.69 85 ASP A O 1
ATOM 686 N N . ASN A 1 86 ? -21.795 16.660 40.646 1.00 79.56 86 ASN A N 1
ATOM 687 C CA . ASN A 1 86 ? -21.693 17.715 39.637 1.00 79.56 86 ASN A CA 1
ATOM 688 C C . ASN A 1 86 ? -20.845 17.260 38.440 1.00 79.56 86 ASN A C 1
ATOM 690 O O . ASN A 1 86 ? -19.725 16.775 38.622 1.00 79.56 86 ASN A O 1
ATOM 694 N N . ILE A 1 87 ? -21.336 17.477 37.215 1.00 74.50 87 ILE A N 1
ATOM 695 C CA . ILE A 1 87 ? -20.593 17.193 35.978 1.00 74.50 87 ILE A CA 1
ATOM 696 C C . I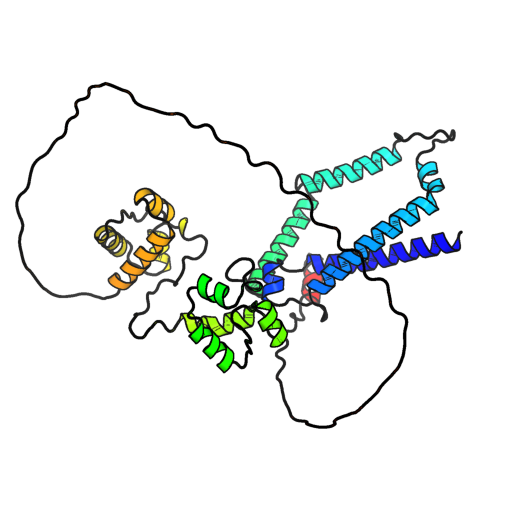LE A 1 87 ? -19.464 18.225 35.826 1.00 74.50 87 ILE A C 1
ATOM 698 O O . ILE A 1 87 ? -19.712 19.408 35.599 1.00 74.50 87 ILE A O 1
ATOM 702 N N . ARG A 1 88 ? -18.213 17.773 35.938 1.00 74.94 88 ARG A N 1
ATOM 703 C CA . ARG A 1 88 ? -16.993 18.563 35.739 1.00 74.94 88 ARG A CA 1
ATOM 704 C C . ARG A 1 88 ? -16.212 18.011 34.541 1.00 74.94 88 ARG A C 1
ATOM 706 O O . ARG A 1 88 ? -15.352 17.144 34.718 1.00 74.94 88 ARG A O 1
ATOM 713 N N . PRO A 1 89 ? -16.458 18.532 33.322 1.00 70.25 89 PRO A N 1
ATOM 714 C CA . PRO A 1 89 ? -15.787 18.046 32.116 1.00 70.25 89 PRO A CA 1
ATOM 715 C C . PRO A 1 89 ? -14.271 18.301 32.122 1.00 70.25 89 PRO A C 1
ATOM 717 O O . PRO A 1 89 ? -13.534 17.609 31.431 1.00 70.25 89 PRO A O 1
ATOM 720 N N . LEU A 1 90 ? -13.800 19.256 32.933 1.00 77.94 90 LEU A N 1
ATOM 721 C CA . LEU A 1 90 ? -12.394 19.650 33.059 1.00 77.94 90 LEU A CA 1
ATOM 722 C C . LEU A 1 90 ? -11.728 19.090 34.332 1.00 77.94 90 LEU A C 1
ATOM 724 O O . LEU A 1 90 ? -10.951 19.768 35.002 1.00 77.94 90 LEU A O 1
ATOM 728 N N . SER A 1 91 ? -12.081 17.863 34.716 1.00 81.69 91 SER A N 1
ATOM 729 C CA . SER A 1 91 ? -11.414 17.142 35.806 1.00 81.69 91 SER A CA 1
ATOM 730 C C . SER A 1 91 ? -10.106 16.488 35.330 1.00 81.69 91 SER A C 1
ATOM 732 O O . SER A 1 91 ? -9.856 16.352 34.133 1.00 81.69 91 SER A O 1
ATOM 734 N N . LEU A 1 92 ? -9.238 16.083 36.266 1.00 82.69 92 LEU A N 1
ATOM 735 C CA . LEU A 1 92 ? -7.898 15.564 35.951 1.00 82.69 92 LEU A CA 1
ATOM 736 C C . LEU A 1 92 ? -7.933 14.365 34.984 1.00 82.69 92 LEU A C 1
ATOM 738 O O . LEU A 1 92 ? -7.133 14.310 34.058 1.00 82.69 92 LEU A O 1
ATOM 742 N N . ALA A 1 93 ? -8.859 13.422 35.177 1.00 83.94 93 ALA A N 1
ATOM 743 C CA . ALA A 1 93 ? -8.941 12.194 34.385 1.00 83.94 93 ALA A CA 1
ATOM 744 C C . ALA A 1 93 ? -9.269 12.427 32.890 1.00 83.94 93 ALA A C 1
ATOM 746 O O . ALA A 1 93 ? -8.477 11.991 32.051 1.00 83.94 93 ALA A O 1
ATOM 747 N N . PRO A 1 94 ? -10.363 13.122 32.509 1.00 83.94 94 PRO A N 1
ATOM 748 C CA . PRO A 1 94 ? -10.636 13.436 31.106 1.00 83.94 94 PRO A CA 1
ATOM 749 C C . PRO A 1 94 ? -9.582 14.370 30.501 1.00 83.94 94 PRO A C 1
ATOM 751 O O . PRO A 1 94 ? -9.206 14.172 29.347 1.00 83.94 94 PRO A O 1
ATOM 754 N N . CYS A 1 95 ? -9.038 15.324 31.269 1.00 88.31 95 CYS A N 1
ATOM 755 C CA . CYS A 1 95 ? -7.928 16.162 30.808 1.00 88.31 95 CYS A CA 1
ATOM 756 C C . CYS A 1 95 ? -6.673 15.337 30.502 1.00 88.31 95 CYS A C 1
ATOM 758 O O . CYS A 1 95 ? -6.028 15.578 29.488 1.00 88.31 95 CYS A O 1
ATOM 760 N N . LEU A 1 96 ? -6.339 14.347 31.334 1.00 90.56 96 LEU A N 1
ATOM 761 C CA . LEU A 1 96 ? -5.199 13.459 31.107 1.00 90.56 96 LEU A CA 1
ATOM 762 C C . LEU A 1 96 ? -5.427 12.545 29.898 1.00 90.56 96 LEU A C 1
ATOM 764 O O . LEU A 1 96 ? -4.517 12.364 29.094 1.00 90.56 96 LEU A O 1
ATOM 768 N N . GLY A 1 97 ? -6.640 12.008 29.735 1.00 89.94 97 GLY A N 1
ATOM 769 C CA . GLY A 1 97 ? -7.008 11.217 28.559 1.00 89.94 97 GLY A CA 1
ATOM 770 C C . GLY A 1 97 ? -6.912 12.027 27.263 1.00 89.94 97 GLY A C 1
ATOM 771 O O . GLY A 1 97 ? -6.320 11.567 26.287 1.00 89.94 97 GLY A O 1
ATOM 772 N N . LEU A 1 98 ? -7.421 13.262 27.274 1.00 90.00 98 LEU A N 1
ATOM 773 C CA . LEU A 1 98 ? -7.294 14.189 26.152 1.00 90.00 98 LEU A CA 1
ATOM 774 C C . LEU A 1 98 ? -5.831 14.569 25.898 1.00 90.00 98 LEU A C 1
ATOM 776 O O . LEU A 1 98 ? -5.394 14.547 24.753 1.00 90.00 98 LEU A O 1
ATOM 780 N N . ALA A 1 99 ? -5.060 14.870 26.945 1.00 94.44 99 ALA A N 1
ATOM 781 C CA . ALA A 1 99 ? -3.642 15.191 26.828 1.00 94.44 99 ALA A CA 1
ATOM 782 C C . ALA A 1 99 ? -2.843 14.027 26.229 1.00 94.44 99 ALA A C 1
ATOM 784 O O . ALA A 1 99 ? -1.995 14.263 25.377 1.00 94.44 99 ALA A O 1
ATOM 785 N N . LEU A 1 100 ? -3.143 12.780 26.607 1.00 94.69 100 LEU A N 1
ATOM 786 C CA . LEU A 1 100 ? -2.521 11.594 26.020 1.00 94.69 100 LEU A CA 1
ATOM 787 C C . LEU A 1 100 ? -2.890 11.435 24.539 1.00 94.69 100 LEU A C 1
ATOM 789 O O . LEU A 1 100 ? -2.009 11.208 23.714 1.00 94.69 100 LEU A O 1
ATOM 793 N N . ALA A 1 101 ? -4.170 11.590 24.186 1.00 94.06 101 ALA A N 1
ATOM 794 C CA . ALA A 1 101 ? -4.614 11.526 22.794 1.00 94.06 101 ALA A CA 1
ATOM 795 C C . ALA A 1 101 ? -3.951 12.617 21.934 1.00 94.06 101 ALA A C 1
ATOM 797 O O . ALA A 1 101 ? -3.476 12.336 20.834 1.00 94.06 101 ALA A O 1
ATOM 798 N N . LEU A 1 102 ? -3.862 13.844 22.458 1.00 95.44 102 LEU A N 1
ATOM 799 C CA . LEU A 1 102 ? -3.163 14.954 21.813 1.00 95.44 102 LEU A CA 1
ATOM 800 C C . LEU A 1 102 ? -1.660 14.700 21.719 1.00 95.44 102 LEU A C 1
ATOM 802 O O . LEU A 1 102 ? -1.084 14.968 20.674 1.00 95.44 102 LEU A O 1
ATOM 806 N N . ALA A 1 103 ? -1.028 14.154 22.758 1.00 94.62 103 ALA A N 1
ATOM 807 C CA . ALA A 1 103 ? 0.392 13.822 22.736 1.00 94.62 103 ALA A CA 1
ATOM 808 C C . ALA A 1 103 ? 0.706 12.797 21.640 1.00 94.62 103 ALA A C 1
ATOM 810 O O . ALA A 1 103 ? 1.635 13.012 20.871 1.00 94.62 103 ALA A O 1
ATOM 811 N N . VAL A 1 104 ? -0.104 11.740 21.504 1.00 94.00 104 VAL A N 1
ATOM 812 C CA . VAL A 1 104 ? 0.038 10.747 20.424 1.00 94.00 104 VAL A CA 1
ATOM 813 C C . VAL A 1 104 ? -0.217 11.373 19.048 1.00 94.00 104 VAL A C 1
ATOM 815 O O . VAL A 1 104 ? 0.507 11.089 18.097 1.00 94.00 104 VAL A O 1
ATOM 818 N N . ALA A 1 105 ? -1.217 12.250 18.925 1.00 94.06 105 ALA A N 1
ATOM 819 C CA . ALA A 1 105 ? -1.503 12.940 17.668 1.00 94.06 105 ALA A CA 1
ATOM 820 C C . ALA A 1 105 ? -0.372 13.900 17.254 1.00 94.06 105 ALA A C 1
ATOM 822 O O . ALA A 1 105 ? 0.006 13.929 16.086 1.00 94.06 105 ALA A O 1
ATOM 823 N N . ILE A 1 106 ? 0.187 14.655 18.205 1.00 95.69 106 ILE A N 1
ATOM 824 C CA . ILE A 1 106 ? 1.339 15.544 18.004 1.00 95.69 106 ILE A CA 1
ATOM 825 C C . ILE A 1 106 ? 2.574 14.713 17.644 1.00 95.69 106 ILE A C 1
ATOM 827 O O . ILE A 1 106 ? 3.259 15.041 16.679 1.00 95.69 106 ILE A O 1
ATOM 831 N N . ASP A 1 107 ? 2.830 13.619 18.361 1.00 92.75 107 ASP A N 1
ATOM 832 C CA . ASP A 1 107 ? 3.939 12.706 18.073 1.00 92.75 107 ASP A CA 1
ATOM 833 C C . ASP A 1 107 ? 3.892 12.199 16.623 1.00 92.75 107 ASP A C 1
ATOM 835 O O . ASP A 1 107 ? 4.869 12.328 15.882 1.00 92.75 107 ASP A O 1
ATOM 839 N N . ALA A 1 108 ? 2.722 11.730 16.181 1.00 92.00 108 ALA A N 1
ATOM 840 C CA . ALA A 1 108 ? 2.501 11.295 14.805 1.00 92.00 108 ALA A CA 1
ATOM 841 C C . ALA A 1 108 ? 2.632 12.441 13.784 1.00 92.00 108 ALA A C 1
ATOM 843 O O . ALA A 1 108 ? 3.244 12.256 12.732 1.00 92.00 108 ALA A O 1
ATOM 844 N N . ALA A 1 109 ? 2.081 13.623 14.079 1.00 94.69 109 ALA A N 1
ATOM 845 C CA . ALA A 1 109 ? 2.080 14.765 13.162 1.00 94.69 109 ALA A CA 1
ATOM 846 C C . ALA A 1 109 ? 3.479 15.358 12.940 1.00 94.69 109 ALA A C 1
ATOM 848 O O . ALA A 1 109 ? 3.810 15.754 11.823 1.00 94.69 109 ALA A O 1
ATOM 849 N N . PHE A 1 110 ? 4.305 15.405 13.987 1.00 96.19 110 PHE A N 1
ATOM 850 C CA . PHE A 1 110 ? 5.663 15.950 13.927 1.00 96.19 110 PHE A CA 1
ATOM 851 C C . PHE A 1 110 ? 6.739 14.882 13.707 1.00 96.19 110 PHE A C 1
ATOM 853 O O . PHE A 1 110 ? 7.924 15.215 13.712 1.00 96.19 110 PHE A O 1
ATOM 860 N N . MET A 1 111 ? 6.352 13.616 13.496 1.00 94.19 111 MET A N 1
ATOM 861 C CA . MET A 1 111 ? 7.283 12.489 13.361 1.00 94.19 111 MET A CA 1
ATOM 862 C C . MET A 1 111 ? 8.297 12.461 14.516 1.00 94.19 111 MET A C 1
ATOM 864 O O . MET A 1 111 ? 9.510 12.333 14.314 1.00 94.19 111 MET A O 1
ATOM 868 N N . LEU A 1 112 ? 7.795 12.627 15.739 1.00 94.00 112 LEU A N 1
ATOM 869 C CA . LEU A 1 112 ? 8.584 12.474 16.953 1.00 94.00 112 LEU A CA 1
ATOM 870 C C . LEU A 1 112 ? 8.710 10.968 17.301 1.00 94.00 112 LEU A C 1
ATOM 872 O O . LEU A 1 112 ? 8.040 10.115 16.701 1.00 94.00 112 LEU A O 1
ATOM 876 N N . PRO A 1 113 ? 9.656 10.576 18.174 1.00 92.38 113 PRO A N 1
ATOM 877 C CA . PRO A 1 113 ? 9.724 9.209 18.682 1.00 92.38 113 PRO A CA 1
ATOM 878 C C . PRO A 1 113 ? 8.589 8.936 19.692 1.00 92.38 113 PRO A C 1
ATOM 880 O O . PRO A 1 113 ? 8.464 9.701 20.649 1.00 92.38 113 PRO A O 1
ATOM 883 N N . PRO A 1 114 ? 7.858 7.803 19.587 1.00 90.38 114 PRO A N 1
ATOM 884 C CA . PRO A 1 114 ? 8.203 6.603 18.818 1.00 90.38 114 PRO A CA 1
ATOM 885 C C . PRO A 1 114 ? 7.624 6.517 17.395 1.00 90.38 114 PRO A C 1
ATOM 887 O O . PRO A 1 114 ? 8.084 5.656 16.639 1.00 90.38 114 PRO A O 1
ATOM 890 N N . MET A 1 115 ? 6.656 7.351 16.988 1.00 92.00 115 MET A N 1
ATOM 891 C CA . MET A 1 115 ? 5.986 7.187 15.683 1.00 92.00 115 MET A CA 1
ATOM 892 C C . MET A 1 115 ? 6.944 7.227 14.490 1.00 92.00 115 MET A C 1
ATOM 894 O O . MET A 1 115 ? 6.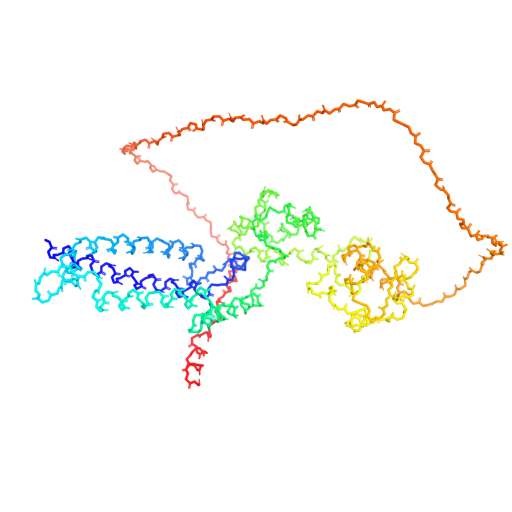792 6.435 13.557 1.00 92.00 115 MET A O 1
ATOM 898 N N . ARG A 1 116 ? 8.000 8.046 14.552 1.00 93.69 116 ARG A N 1
ATOM 899 C CA . ARG A 1 116 ? 9.059 8.051 13.530 1.00 93.69 116 ARG A CA 1
ATOM 900 C C . ARG A 1 116 ? 9.656 6.668 13.280 1.00 93.69 116 ARG A C 1
ATOM 902 O O . ARG A 1 116 ? 9.835 6.272 12.133 1.00 93.69 116 ARG A O 1
ATOM 909 N N . GLN A 1 117 ? 9.951 5.923 14.345 1.00 94.38 117 GLN A N 1
ATOM 910 C CA . GLN A 1 117 ? 10.570 4.604 14.223 1.00 94.38 117 GLN A CA 1
ATOM 911 C C . GLN A 1 117 ? 9.632 3.645 13.492 1.00 94.38 117 GLN A C 1
ATOM 913 O O . GLN A 1 117 ? 10.066 2.949 12.577 1.00 94.38 117 GLN A O 1
ATOM 918 N N . VAL A 1 118 ? 8.344 3.650 13.850 1.00 91.69 118 VAL A N 1
ATOM 919 C CA . VAL A 1 118 ? 7.310 2.822 13.210 1.00 91.69 118 VAL A CA 1
ATOM 920 C C . VAL A 1 118 ? 7.230 3.108 11.708 1.00 91.69 118 VAL A C 1
ATOM 922 O O . VAL A 1 118 ? 7.221 2.174 10.902 1.00 91.69 118 VAL A O 1
ATOM 925 N N . VAL A 1 119 ? 7.231 4.386 11.321 1.00 90.81 119 VAL A N 1
ATOM 926 C CA . VAL A 1 119 ? 7.199 4.807 9.912 1.00 90.81 119 VAL A CA 1
ATOM 927 C C . VAL A 1 119 ? 8.469 4.379 9.173 1.00 90.81 119 VAL A C 1
ATOM 929 O O . VAL A 1 119 ? 8.375 3.790 8.095 1.00 90.81 119 VAL A O 1
ATOM 932 N N . ASP A 1 120 ? 9.644 4.587 9.770 1.00 91.88 120 ASP A N 1
ATOM 933 C CA . ASP A 1 120 ? 10.930 4.194 9.187 1.00 91.88 120 ASP A CA 1
ATOM 934 C C . ASP A 1 120 ? 11.031 2.666 9.001 1.00 91.88 120 ASP A C 1
ATOM 936 O O . ASP A 1 120 ? 11.540 2.190 7.983 1.00 91.88 120 ASP A O 1
ATOM 940 N N . TYR A 1 121 ? 10.513 1.870 9.947 1.00 91.25 121 TYR A N 1
ATOM 941 C CA . TYR A 1 121 ? 10.433 0.409 9.811 1.00 91.25 121 TYR A CA 1
ATOM 942 C C . TYR A 1 121 ? 9.533 -0.002 8.647 1.00 91.25 121 TYR A C 1
ATOM 944 O O . TYR A 1 121 ? 9.925 -0.840 7.831 1.00 91.25 121 TYR A O 1
ATOM 952 N N . ALA A 1 122 ? 8.357 0.614 8.529 1.00 89.19 122 ALA A N 1
ATOM 953 C CA . ALA A 1 122 ? 7.449 0.341 7.425 1.00 89.19 122 ALA A CA 1
ATOM 954 C C . ALA A 1 122 ? 8.066 0.746 6.069 1.00 89.19 122 ALA A C 1
ATOM 956 O O . ALA A 1 122 ? 7.876 0.055 5.069 1.00 89.19 122 ALA A O 1
ATOM 957 N N . ALA A 1 123 ? 8.832 1.840 6.016 1.00 89.56 123 ALA A N 1
ATOM 958 C CA . ALA A 1 123 ? 9.538 2.274 4.810 1.00 89.56 123 ALA A CA 1
ATOM 959 C C . ALA A 1 123 ? 10.624 1.272 4.382 1.00 89.56 123 ALA A C 1
ATOM 961 O O . ALA A 1 123 ? 10.664 0.875 3.217 1.00 89.56 123 ALA A O 1
ATOM 962 N N . ARG A 1 124 ? 11.445 0.790 5.327 1.00 89.81 124 ARG A N 1
ATOM 963 C CA . ARG A 1 124 ? 12.444 -0.264 5.068 1.00 89.81 124 ARG A CA 1
ATOM 964 C C . ARG A 1 124 ? 11.803 -1.547 4.543 1.00 89.81 124 ARG A C 1
ATOM 966 O O . ARG A 1 124 ? 12.292 -2.120 3.574 1.00 89.81 124 ARG A O 1
ATOM 973 N N . GLY A 1 125 ? 10.688 -1.971 5.143 1.00 87.56 125 GLY A N 1
ATOM 974 C CA . GLY A 1 125 ? 9.936 -3.141 4.683 1.00 87.56 125 GLY A CA 1
ATOM 975 C C . GLY A 1 125 ? 9.490 -3.013 3.224 1.00 87.56 125 GLY A C 1
ATOM 976 O O . GLY A 1 125 ? 9.672 -3.940 2.437 1.00 87.56 125 GLY A O 1
ATOM 977 N N . ARG A 1 126 ? 8.981 -1.837 2.834 1.00 85.81 126 ARG A N 1
ATOM 978 C CA . ARG A 1 126 ? 8.568 -1.567 1.448 1.00 85.81 126 ARG A CA 1
ATOM 979 C C . ARG A 1 126 ? 9.741 -1.553 0.472 1.00 85.81 126 ARG A C 1
ATOM 981 O O . ARG A 1 126 ? 9.616 -2.147 -0.593 1.00 85.81 126 ARG A O 1
ATOM 988 N N . ALA A 1 127 ? 10.866 -0.937 0.837 1.00 86.50 127 ALA A N 1
ATOM 989 C CA . ALA A 1 127 ? 12.068 -0.918 0.001 1.00 86.50 127 ALA A CA 1
ATOM 990 C C . ALA A 1 127 ? 12.628 -2.333 -0.233 1.00 86.50 127 ALA A C 1
ATOM 992 O O . ALA A 1 127 ? 12.934 -2.706 -1.363 1.00 86.50 127 ALA A O 1
ATOM 993 N N . ASN A 1 128 ? 12.681 -3.156 0.817 1.00 87.00 128 ASN A N 1
ATOM 994 C CA . ASN A 1 128 ? 13.110 -4.551 0.703 1.00 87.00 128 ASN A CA 1
ATOM 995 C C . ASN A 1 128 ? 12.166 -5.366 -0.188 1.00 87.00 128 ASN A C 1
ATOM 997 O O . ASN A 1 128 ? 12.613 -6.185 -0.987 1.00 87.00 128 ASN A O 1
ATOM 1001 N N . ALA A 1 129 ? 10.858 -5.133 -0.071 1.00 84.50 129 ALA A N 1
ATOM 1002 C CA . ALA A 1 129 ? 9.881 -5.801 -0.913 1.00 84.50 129 ALA A CA 1
ATOM 1003 C C . ALA A 1 129 ? 10.003 -5.373 -2.387 1.00 84.50 129 ALA A C 1
ATOM 1005 O O . ALA A 1 129 ? 9.915 -6.225 -3.264 1.00 84.50 129 ALA A O 1
ATOM 1006 N N . ALA A 1 130 ? 10.271 -4.096 -2.672 1.00 85.19 130 ALA A N 1
ATOM 1007 C CA . ALA A 1 130 ? 10.550 -3.633 -4.032 1.00 85.19 130 ALA A CA 1
ATOM 1008 C C . ALA A 1 130 ? 11.793 -4.313 -4.633 1.00 85.19 130 ALA A C 1
ATOM 1010 O O . ALA A 1 130 ? 11.753 -4.775 -5.772 1.00 85.19 130 ALA A O 1
ATOM 1011 N N . ALA A 1 131 ? 12.863 -4.464 -3.846 1.00 84.00 131 ALA A N 1
ATOM 1012 C CA . ALA A 1 131 ? 14.070 -5.169 -4.277 1.00 84.00 131 ALA A CA 1
ATOM 1013 C C . ALA A 1 131 ? 13.834 -6.669 -4.540 1.00 84.00 131 ALA A C 1
ATOM 1015 O O . ALA A 1 131 ? 14.443 -7.232 -5.446 1.00 84.00 131 ALA A O 1
ATOM 1016 N N . LEU A 1 132 ? 12.958 -7.317 -3.762 1.00 84.12 132 LEU A N 1
ATOM 1017 C CA . LEU A 1 132 ? 12.671 -8.750 -3.886 1.00 84.12 132 LEU A CA 1
ATOM 1018 C C . LEU A 1 132 ? 11.696 -9.072 -5.028 1.00 84.12 132 LEU A C 1
ATOM 1020 O O . LEU A 1 132 ? 11.888 -10.053 -5.740 1.00 84.12 132 LEU A O 1
ATOM 1024 N N . TYR A 1 133 ? 10.634 -8.279 -5.167 1.00 82.31 133 TYR A N 1
ATOM 1025 C CA . TYR A 1 133 ? 9.522 -8.561 -6.077 1.00 82.31 133 TYR A CA 1
ATOM 1026 C C . TYR A 1 133 ? 9.613 -7.804 -7.412 1.00 82.31 133 TYR A C 1
ATOM 1028 O O . TYR A 1 133 ? 8.900 -8.141 -8.354 1.00 82.31 133 TYR A O 1
ATOM 1036 N N . GLY A 1 134 ? 10.495 -6.808 -7.511 1.00 83.56 134 GLY A N 1
ATOM 1037 C CA . GLY A 1 134 ? 10.631 -5.953 -8.684 1.00 83.56 134 GLY A CA 1
ATOM 1038 C C . GLY A 1 134 ? 9.618 -4.808 -8.699 1.00 83.56 134 GLY A C 1
ATOM 1039 O O . GLY A 1 134 ? 8.489 -4.923 -8.215 1.00 83.56 134 GLY A O 1
ATOM 1040 N N . GLU A 1 135 ? 10.032 -3.680 -9.269 1.00 86.06 135 GLU A N 1
ATOM 1041 C CA . GLU A 1 135 ? 9.208 -2.478 -9.369 1.00 86.06 135 GLU A CA 1
ATOM 1042 C C . GLU A 1 135 ? 8.654 -2.327 -10.794 1.00 86.06 135 GLU A C 1
ATOM 1044 O O . GLU A 1 135 ? 9.363 -2.642 -11.759 1.00 86.06 135 GLU A O 1
ATOM 1049 N N . PRO A 1 136 ? 7.392 -1.886 -10.965 1.00 89.56 136 PRO A N 1
ATOM 1050 C CA . PRO A 1 136 ? 6.885 -1.563 -12.290 1.00 89.56 136 PRO A CA 1
ATOM 1051 C C . PRO A 1 136 ? 7.740 -0.467 -12.950 1.00 89.56 136 PRO A C 1
ATOM 1053 O O . PRO A 1 136 ? 8.275 0.399 -12.256 1.00 89.56 136 PRO A O 1
ATOM 1056 N N . PRO A 1 137 ? 7.835 -0.446 -14.292 1.00 86.75 137 PRO A N 1
ATOM 1057 C CA . PRO A 1 137 ? 8.669 0.522 -15.010 1.00 86.75 137 PRO A CA 1
ATOM 1058 C C . PRO A 1 137 ? 8.218 1.979 -14.816 1.00 86.75 137 PRO A C 1
ATOM 1060 O O . PRO A 1 137 ? 9.006 2.902 -14.994 1.00 86.75 137 PRO A O 1
ATOM 1063 N N . TYR A 1 138 ? 6.950 2.193 -14.464 1.00 87.75 138 TYR A N 1
ATOM 1064 C CA . TYR A 1 138 ? 6.389 3.487 -14.093 1.00 87.75 138 TYR A CA 1
ATOM 1065 C C . TYR A 1 138 ? 5.154 3.287 -13.200 1.00 87.75 138 TYR A C 1
ATOM 1067 O O . TYR A 1 138 ? 4.593 2.188 -13.125 1.00 87.75 138 TYR A O 1
ATOM 1075 N N . ASP A 1 139 ? 4.707 4.343 -12.517 1.00 85.06 139 ASP A N 1
ATOM 1076 C CA . ASP A 1 139 ? 3.538 4.249 -11.638 1.00 85.06 139 ASP A CA 1
ATOM 1077 C C . ASP A 1 139 ? 2.254 3.920 -12.417 1.00 85.06 139 ASP A C 1
ATOM 1079 O O . ASP A 1 139 ? 1.976 4.468 -13.483 1.00 85.06 139 ASP A O 1
ATOM 1083 N N . GLY A 1 140 ? 1.457 3.001 -11.876 1.00 85.50 140 GLY A N 1
ATOM 1084 C CA . GLY A 1 140 ? 0.222 2.543 -12.507 1.00 85.50 140 GLY A CA 1
ATOM 1085 C C . GLY A 1 140 ? 0.409 1.692 -13.767 1.00 85.50 140 GLY A C 1
ATOM 1086 O O . GLY A 1 140 ? -0.580 1.448 -14.452 1.00 85.50 140 GLY A O 1
ATOM 1087 N N . ALA A 1 141 ? 1.616 1.195 -14.063 1.00 89.06 141 ALA A N 1
ATOM 1088 C CA . ALA A 1 141 ? 1.883 0.409 -15.271 1.00 89.06 141 ALA A CA 1
ATOM 1089 C C . ALA A 1 141 ? 0.989 -0.833 -15.444 1.00 89.06 141 ALA A C 1
ATOM 1091 O O . ALA A 1 141 ? 0.627 -1.181 -16.563 1.00 89.06 141 ALA A O 1
ATOM 1092 N N . SER A 1 142 ? 0.574 -1.467 -14.347 1.00 89.75 142 SER A N 1
ATOM 1093 C CA . SER A 1 142 ? -0.383 -2.581 -14.346 1.00 89.75 142 SER A CA 1
ATOM 1094 C C . SER A 1 142 ? -1.803 -2.184 -14.777 1.00 89.75 142 SER A C 1
ATOM 1096 O O . SER A 1 142 ? -2.543 -3.010 -15.304 1.00 89.75 142 SER A O 1
ATOM 1098 N N . ARG A 1 143 ? -2.197 -0.921 -14.573 1.00 92.06 143 ARG A N 1
ATOM 1099 C CA . ARG A 1 143 ? -3.517 -0.389 -14.954 1.00 92.06 143 ARG A CA 1
ATOM 1100 C C . ARG A 1 143 ? -3.533 0.227 -16.349 1.00 92.06 143 ARG A C 1
ATOM 1102 O O . ARG A 1 143 ? -4.612 0.507 -16.862 1.00 92.06 143 ARG A O 1
ATOM 1109 N N . SER A 1 144 ? -2.370 0.460 -16.949 1.00 91.88 144 SER A N 1
ATOM 1110 C CA . SER A 1 144 ? -2.281 0.924 -18.332 1.00 91.88 144 SER A CA 1
ATOM 1111 C C . SER A 1 144 ? -2.813 -0.135 -19.289 1.00 91.88 144 SER A C 1
ATOM 1113 O O . SER A 1 144 ? -2.629 -1.335 -19.057 1.00 91.88 144 SER A O 1
ATOM 1115 N N . SER A 1 145 ? -3.436 0.312 -20.382 1.00 94.31 145 SER A N 1
ATOM 1116 C CA . SER A 1 145 ? -3.762 -0.577 -21.496 1.00 94.31 145 SER A CA 1
ATOM 1117 C C . SER A 1 145 ? -2.484 -1.153 -22.110 1.00 94.31 145 SER A C 1
ATOM 1119 O O . SER A 1 145 ? -1.414 -0.545 -22.006 1.00 94.31 145 SER A O 1
ATOM 1121 N N . LEU A 1 146 ? -2.571 -2.307 -22.773 1.00 92.31 146 LEU A N 1
ATOM 1122 C CA . LEU A 1 146 ? -1.416 -2.882 -23.465 1.00 92.31 146 LEU A CA 1
ATOM 1123 C C . LEU A 1 146 ? -0.839 -1.906 -24.506 1.00 92.31 146 LEU A C 1
ATOM 1125 O O . LEU A 1 146 ? 0.381 -1.782 -24.607 1.00 92.31 146 LEU A O 1
ATOM 1129 N N . ALA A 1 147 ? -1.697 -1.181 -25.231 1.00 90.75 147 ALA A N 1
ATOM 1130 C CA . ALA A 1 147 ? -1.279 -0.161 -26.193 1.00 90.75 147 ALA A CA 1
ATOM 1131 C C . ALA A 1 147 ? -0.509 0.990 -25.527 1.00 90.75 147 ALA A C 1
ATOM 1133 O O . ALA A 1 147 ? 0.607 1.300 -25.945 1.00 90.75 147 ALA A O 1
ATOM 1134 N N . ASP A 1 148 ? -1.059 1.580 -24.461 1.00 91.56 148 ASP A N 1
ATOM 1135 C CA . ASP A 1 148 ? -0.411 2.684 -23.740 1.00 91.56 148 ASP A CA 1
ATOM 1136 C C . ASP A 1 148 ? 0.893 2.237 -23.082 1.00 91.56 148 ASP A C 1
ATOM 1138 O O . ASP A 1 148 ? 1.873 2.982 -23.037 1.00 91.56 148 ASP A O 1
ATOM 1142 N N . PHE A 1 149 ? 0.915 1.006 -22.573 1.00 91.81 149 PHE A N 1
ATOM 1143 C CA . PHE A 1 149 ? 2.098 0.406 -21.981 1.00 91.81 149 PHE A CA 1
ATOM 1144 C C . PHE A 1 149 ? 3.215 0.243 -23.015 1.00 91.81 149 PHE A C 1
ATOM 1146 O O . PHE A 1 149 ? 4.352 0.629 -22.743 1.00 91.81 149 PHE A O 1
ATOM 1153 N N . CYS A 1 150 ? 2.894 -0.259 -24.211 1.00 90.00 150 CYS A N 1
ATOM 1154 C CA . CYS A 1 150 ? 3.859 -0.376 -25.302 1.00 90.00 150 CYS A CA 1
ATOM 1155 C C . CYS A 1 150 ? 4.341 1.000 -25.774 1.00 90.00 150 CYS A C 1
ATOM 1157 O O . CYS A 1 150 ? 5.546 1.212 -25.885 1.00 90.00 150 CYS A O 1
ATOM 1159 N N . ALA A 1 151 ? 3.427 1.958 -25.957 1.00 89.44 151 ALA A N 1
ATOM 1160 C CA . ALA A 1 151 ? 3.758 3.316 -26.379 1.00 89.44 151 ALA A CA 1
ATOM 1161 C C . ALA A 1 151 ? 4.704 4.020 -25.392 1.00 89.44 151 ALA A C 1
ATOM 1163 O O . ALA A 1 151 ? 5.695 4.619 -25.805 1.00 89.44 151 ALA A O 1
ATOM 1164 N N . LYS A 1 152 ? 4.451 3.900 -24.081 1.00 88.25 152 LYS A N 1
ATOM 1165 C CA . LYS A 1 152 ? 5.301 4.490 -23.031 1.00 88.25 152 LYS A CA 1
ATOM 1166 C C . LYS A 1 152 ? 6.702 3.885 -22.970 1.00 88.25 152 LYS A C 1
ATOM 1168 O O . LYS A 1 152 ? 7.628 4.574 -22.563 1.00 88.25 152 LYS A O 1
ATOM 1173 N N . LEU A 1 153 ? 6.853 2.616 -23.346 1.00 87.75 153 LEU A N 1
ATOM 1174 C CA . LEU A 1 153 ? 8.132 1.900 -23.305 1.00 87.75 153 LEU A CA 1
ATOM 1175 C C . LEU A 1 153 ? 8.841 1.820 -24.664 1.00 87.75 153 LEU A C 1
ATOM 1177 O O . LEU A 1 153 ? 9.896 1.187 -24.756 1.00 87.75 153 LEU A O 1
ATOM 1181 N N . GLY A 1 154 ? 8.262 2.425 -25.707 1.00 85.50 154 GLY A N 1
ATOM 1182 C CA . GLY A 1 154 ? 8.778 2.362 -27.074 1.00 85.50 154 GLY A CA 1
ATOM 1183 C C . GLY A 1 154 ? 8.791 0.944 -27.652 1.00 85.50 154 GLY A C 1
ATOM 1184 O O . GLY A 1 154 ? 9.712 0.592 -28.385 1.00 85.50 154 GLY A O 1
ATOM 1185 N N . LEU A 1 155 ? 7.821 0.106 -27.275 1.00 87.19 155 LEU A N 1
ATOM 1186 C CA . LEU A 1 155 ? 7.691 -1.267 -27.763 1.00 87.19 155 LEU A CA 1
ATOM 1187 C C . LEU A 1 155 ? 6.758 -1.326 -28.974 1.00 87.19 155 LEU A C 1
ATOM 1189 O O . LEU A 1 155 ? 5.719 -0.667 -29.001 1.00 87.19 155 LEU A O 1
ATOM 1193 N N . ASP A 1 156 ? 7.111 -2.167 -29.944 1.00 88.19 156 ASP A N 1
ATOM 1194 C CA . ASP A 1 156 ? 6.252 -2.465 -31.087 1.00 88.19 156 ASP A CA 1
ATOM 1195 C C . ASP A 1 156 ? 5.073 -3.349 -30.651 1.00 88.19 156 ASP A C 1
ATOM 1197 O O . ASP A 1 156 ? 5.263 -4.447 -30.117 1.00 88.19 156 ASP A O 1
ATOM 1201 N N . LEU A 1 157 ? 3.852 -2.843 -30.839 1.00 88.44 157 LEU A N 1
ATOM 1202 C CA . LEU A 1 157 ? 2.633 -3.473 -30.332 1.00 88.44 157 LEU A CA 1
ATOM 1203 C C . LEU A 1 157 ? 2.380 -4.839 -30.982 1.00 88.44 157 LEU A C 1
ATOM 1205 O O . LEU A 1 157 ? 2.069 -5.798 -30.273 1.00 88.44 157 LEU A O 1
ATOM 1209 N N . ASP A 1 158 ? 2.566 -4.944 -32.298 1.00 87.25 158 ASP A N 1
ATOM 1210 C CA . ASP A 1 158 ? 2.340 -6.179 -33.056 1.00 87.25 158 ASP A CA 1
ATOM 1211 C C . ASP A 1 158 ? 3.327 -7.266 -32.620 1.00 87.25 158 ASP A C 1
ATOM 1213 O O . ASP A 1 158 ? 2.967 -8.422 -32.371 1.00 87.25 158 ASP A O 1
ATOM 1217 N N . ARG A 1 159 ? 4.591 -6.889 -32.426 1.00 86.44 159 ARG A N 1
ATOM 1218 C CA . ARG A 1 159 ? 5.622 -7.786 -31.916 1.00 86.44 159 ARG A CA 1
ATOM 1219 C C . ARG A 1 159 ? 5.349 -8.250 -30.489 1.00 86.44 159 ARG A C 1
ATOM 1221 O O . ARG A 1 159 ? 5.569 -9.425 -30.174 1.00 86.44 159 ARG A O 1
ATOM 1228 N N . VAL A 1 160 ? 4.883 -7.353 -29.623 1.00 88.69 160 VAL A N 1
ATOM 1229 C CA . VAL A 1 160 ? 4.493 -7.694 -28.251 1.00 88.69 160 VAL A CA 1
ATOM 1230 C C . VAL A 1 160 ? 3.339 -8.694 -28.262 1.00 88.69 160 VAL A C 1
ATOM 1232 O O . VAL A 1 160 ? 3.431 -9.719 -27.589 1.00 88.69 160 VAL A O 1
ATOM 1235 N N . GLN A 1 161 ? 2.305 -8.470 -29.074 1.00 89.31 161 GLN A N 1
ATOM 1236 C CA . GLN A 1 161 ? 1.188 -9.409 -29.206 1.00 89.31 161 GLN A CA 1
ATOM 1237 C C . GLN A 1 161 ? 1.637 -10.786 -29.694 1.00 89.31 161 GLN A C 1
ATOM 1239 O O . GLN A 1 161 ? 1.256 -11.793 -29.100 1.00 89.31 161 GLN A O 1
ATOM 1244 N N . ASN A 1 162 ? 2.505 -10.838 -30.706 1.00 87.75 162 ASN A N 1
ATOM 1245 C CA . ASN A 1 162 ? 3.057 -12.096 -31.209 1.00 87.75 162 ASN A CA 1
ATOM 1246 C C . ASN A 1 162 ? 3.878 -12.835 -30.141 1.00 87.75 162 ASN A C 1
ATOM 1248 O O . ASN A 1 162 ? 3.779 -14.054 -30.009 1.00 87.75 162 ASN A O 1
ATOM 1252 N N . THR A 1 163 ? 4.650 -12.101 -29.336 1.00 87.88 163 THR A N 1
ATOM 1253 C CA . THR A 1 163 ? 5.446 -12.675 -28.237 1.00 87.88 163 THR A CA 1
ATOM 1254 C C . THR A 1 163 ? 4.554 -13.229 -27.125 1.00 87.88 163 THR A C 1
ATOM 1256 O O . THR A 1 163 ? 4.816 -14.312 -26.601 1.00 87.88 163 THR A O 1
ATOM 1259 N N . LEU A 1 164 ? 3.482 -12.511 -26.778 1.00 89.69 164 LEU A N 1
ATOM 1260 C CA . LEU A 1 164 ? 2.502 -12.948 -25.783 1.00 89.69 164 LEU A CA 1
ATOM 1261 C C . LEU A 1 164 ? 1.720 -14.175 -26.269 1.00 89.69 164 LEU A C 1
ATOM 1263 O O . LEU A 1 164 ? 1.597 -15.149 -25.527 1.00 89.69 164 LEU A O 1
ATOM 1267 N N . ALA A 1 165 ? 1.287 -14.182 -27.532 1.00 88.31 165 ALA A N 1
ATOM 1268 C CA . ALA A 1 165 ? 0.613 -15.321 -28.150 1.00 88.31 165 ALA A CA 1
ATOM 1269 C C . ALA A 1 165 ? 1.511 -16.569 -28.193 1.00 88.31 165 ALA A C 1
ATOM 1271 O O . ALA A 1 165 ? 1.063 -17.662 -27.846 1.00 88.31 165 ALA A O 1
ATOM 1272 N N . ALA A 1 166 ? 2.798 -16.407 -28.526 1.00 87.50 166 ALA A N 1
ATOM 1273 C CA . ALA A 1 166 ? 3.781 -17.493 -28.504 1.00 87.50 166 ALA A CA 1
ATOM 1274 C C . ALA A 1 166 ? 4.001 -18.084 -27.099 1.00 87.50 166 ALA A C 1
ATOM 1276 O O . ALA A 1 166 ? 4.378 -19.245 -26.967 1.00 87.50 166 ALA A O 1
ATOM 1277 N N . LYS A 1 167 ? 3.746 -17.300 -26.046 1.00 86.88 167 LYS A N 1
ATOM 1278 C CA . LYS A 1 167 ? 3.806 -17.733 -24.641 1.00 86.88 167 LYS A CA 1
ATOM 1279 C C . LYS A 1 167 ? 2.447 -18.159 -24.079 1.00 86.88 167 LYS A C 1
ATOM 1281 O O . LYS A 1 167 ? 2.316 -18.304 -22.868 1.00 86.88 167 LYS A O 1
ATOM 1286 N N . HIS A 1 168 ? 1.456 -18.373 -24.946 1.00 87.94 168 HIS A N 1
ATOM 1287 C CA . HIS A 1 168 ? 0.090 -18.762 -24.588 1.00 87.94 168 HIS A CA 1
ATOM 1288 C C . HIS A 1 168 ? -0.640 -17.756 -23.676 1.00 87.94 168 HIS A C 1
ATOM 1290 O O . HIS A 1 168 ? -1.553 -18.135 -22.946 1.00 87.94 168 HIS A O 1
ATOM 1296 N N . ILE A 1 169 ? -0.271 -16.471 -23.731 1.00 88.62 169 ILE A N 1
ATOM 1297 C CA . ILE A 1 169 ? -0.962 -15.391 -23.018 1.00 88.62 169 ILE A CA 1
ATOM 1298 C C . ILE A 1 169 ? -2.030 -14.806 -23.944 1.00 88.62 169 ILE A C 1
ATOM 1300 O O . ILE A 1 169 ? -1.730 -14.190 -24.967 1.00 88.62 169 ILE A O 1
ATOM 1304 N N . MET A 1 170 ? -3.292 -14.988 -23.570 1.00 88.06 170 MET A N 1
ATOM 1305 C CA . MET A 1 170 ? -4.452 -14.526 -24.322 1.00 88.06 170 MET A CA 1
ATOM 1306 C C . MET A 1 170 ? -4.687 -13.032 -24.093 1.00 88.06 170 MET A C 1
ATOM 1308 O O . MET A 1 170 ? -4.986 -12.601 -22.977 1.00 88.06 170 MET A O 1
ATOM 1312 N N . VAL A 1 171 ? -4.618 -12.252 -25.169 1.00 89.12 171 VAL A N 1
ATOM 1313 C CA . VAL A 1 171 ? -4.967 -10.827 -25.190 1.00 89.12 171 VAL A CA 1
ATOM 1314 C C . VAL A 1 171 ? -6.179 -10.657 -26.099 1.00 89.12 171 VAL A C 1
ATOM 1316 O O . VAL A 1 171 ? -6.088 -10.908 -27.295 1.00 89.12 171 VAL A O 1
ATOM 1319 N N . ALA A 1 172 ? -7.325 -10.243 -25.551 1.00 85.56 172 ALA A N 1
ATOM 1320 C CA . ALA A 1 172 ? -8.541 -10.103 -26.359 1.00 85.56 172 ALA A CA 1
ATOM 1321 C C . ALA A 1 172 ? -8.626 -8.743 -27.070 1.00 85.56 172 ALA A C 1
ATOM 1323 O O . ALA A 1 172 ? -9.302 -8.617 -28.085 1.00 85.56 172 ALA A O 1
ATOM 1324 N N . SER A 1 173 ? -7.987 -7.708 -26.516 1.00 87.81 173 SER A N 1
ATOM 1325 C CA . SER A 1 173 ? -7.923 -6.373 -27.115 1.00 87.81 173 SER A CA 1
ATOM 1326 C C . SER A 1 173 ? -6.720 -5.599 -26.581 1.00 87.81 173 SER A C 1
ATOM 1328 O O . SER A 1 173 ? -6.339 -5.755 -25.422 1.00 87.81 173 SER A O 1
ATOM 1330 N N . THR A 1 174 ? -6.157 -4.723 -27.411 1.00 86.81 174 THR A N 1
ATOM 1331 C CA . THR A 1 174 ? -5.059 -3.805 -27.062 1.00 86.81 174 THR A CA 1
ATOM 1332 C C . THR A 1 174 ? -5.449 -2.773 -26.002 1.00 86.81 174 THR A C 1
ATOM 1334 O O . THR A 1 174 ? -4.577 -2.246 -25.316 1.00 86.81 174 THR A O 1
ATOM 1337 N N . GLY A 1 175 ? -6.752 -2.515 -25.839 1.00 89.94 175 GLY A N 1
ATOM 1338 C CA . GLY A 1 175 ? -7.296 -1.634 -24.805 1.00 89.94 175 GLY A CA 1
ATOM 1339 C C . GLY A 1 175 ? -7.417 -2.283 -23.422 1.00 89.94 175 GLY A C 1
ATOM 1340 O O . GLY A 1 175 ? -7.751 -1.593 -22.464 1.00 89.94 175 GLY A O 1
ATOM 1341 N N . GLN A 1 176 ? -7.173 -3.594 -23.294 1.00 91.31 176 GLN A N 1
ATOM 1342 C CA . GLN A 1 176 ? -7.201 -4.263 -21.991 1.00 91.31 176 GLN A CA 1
ATOM 1343 C C . GLN A 1 176 ? -6.013 -3.849 -21.137 1.00 91.31 176 GLN A C 1
ATOM 1345 O O . GLN A 1 176 ? -4.900 -3.684 -21.642 1.00 91.31 176 GLN A O 1
ATOM 1350 N N . THR A 1 177 ? -6.259 -3.710 -19.837 1.00 93.50 177 THR A N 1
ATOM 1351 C CA . THR A 1 177 ? -5.198 -3.406 -18.881 1.00 93.50 177 THR A CA 1
ATOM 1352 C C . THR A 1 177 ? -4.307 -4.623 -18.656 1.00 93.50 177 THR A C 1
ATOM 1354 O O . THR A 1 177 ? -4.744 -5.766 -18.827 1.00 93.50 177 THR A O 1
ATOM 1357 N N . LEU A 1 178 ? -3.056 -4.397 -18.249 1.00 92.19 178 LEU A N 1
ATOM 1358 C CA . LEU A 1 178 ? -2.164 -5.498 -17.878 1.00 92.19 178 LEU A CA 1
ATOM 1359 C C . LEU A 1 178 ? -2.745 -6.328 -16.720 1.00 92.19 178 LEU A C 1
ATOM 1361 O O . LEU A 1 178 ? -2.604 -7.545 -16.745 1.00 92.19 178 LEU A O 1
ATOM 1365 N N . ASP A 1 179 ? -3.436 -5.699 -15.763 1.00 90.50 179 ASP A N 1
ATOM 1366 C CA . ASP A 1 179 ? -4.160 -6.365 -14.666 1.00 90.50 179 ASP A CA 1
ATOM 1367 C C . ASP A 1 179 ? -5.255 -7.316 -15.189 1.00 90.50 179 ASP A C 1
ATOM 1369 O O . ASP A 1 179 ? -5.383 -8.442 -14.705 1.00 90.50 179 ASP A O 1
ATOM 1373 N N . ASP A 1 180 ? -6.026 -6.901 -16.200 1.00 92.31 180 ASP A N 1
ATOM 1374 C CA . ASP A 1 180 ? -7.088 -7.736 -16.777 1.00 92.31 180 ASP A CA 1
ATOM 1375 C C . ASP A 1 180 ? -6.521 -8.922 -17.561 1.00 92.31 180 ASP A C 1
ATOM 1377 O O . ASP A 1 180 ? -7.047 -10.037 -17.488 1.00 92.31 180 ASP A O 1
ATOM 1381 N N . ILE A 1 181 ? -5.446 -8.688 -18.318 1.00 92.50 181 ILE A N 1
ATOM 1382 C CA . ILE A 1 181 ? -4.744 -9.736 -19.067 1.00 92.50 181 ILE A CA 1
ATOM 1383 C C . ILE A 1 181 ? -4.125 -10.731 -18.077 1.00 92.50 181 ILE A C 1
ATOM 1385 O O . ILE A 1 181 ? -4.313 -11.938 -18.225 1.00 92.50 181 ILE A O 1
ATOM 1389 N N . ALA A 1 182 ? -3.456 -10.237 -17.036 1.00 91.38 182 ALA A N 1
ATOM 1390 C CA . ALA A 1 182 ? -2.890 -11.026 -15.945 1.00 91.38 182 ALA A CA 1
ATOM 1391 C C . ALA A 1 182 ? -3.945 -11.925 -15.284 1.00 91.38 182 ALA A C 1
ATOM 1393 O O . ALA A 1 182 ? -3.791 -13.148 -15.246 1.00 91.38 182 ALA A O 1
ATOM 1394 N N . GLY A 1 183 ? -5.071 -11.338 -14.868 1.00 89.19 183 GLY A N 1
ATOM 1395 C CA . GLY A 1 183 ? -6.155 -12.061 -14.205 1.00 89.19 183 GLY A CA 1
ATOM 1396 C C . GLY A 1 183 ? -6.784 -13.160 -15.064 1.00 89.19 183 GLY A C 1
ATOM 1397 O O . GLY A 1 183 ? -7.078 -14.240 -14.554 1.00 89.19 183 GLY A O 1
ATOM 1398 N N . LYS A 1 184 ? -6.953 -12.931 -16.373 1.00 91.38 184 LYS A N 1
ATOM 1399 C CA . LYS A 1 184 ? -7.510 -13.940 -17.296 1.00 91.38 184 LYS A CA 1
ATOM 1400 C C . LYS A 1 184 ? -6.557 -15.095 -17.582 1.00 91.38 184 LYS A C 1
ATOM 1402 O O . LYS A 1 184 ? -7.017 -16.194 -17.872 1.00 91.38 184 LYS A O 1
ATOM 1407 N N . ASN A 1 185 ? -5.255 -14.840 -17.511 1.00 90.88 185 ASN A N 1
ATOM 1408 C CA . ASN A 1 185 ? -4.220 -15.820 -17.834 1.00 90.88 185 ASN A CA 1
ATOM 1409 C C . ASN A 1 185 ? -3.589 -16.462 -16.587 1.00 90.88 185 ASN A C 1
ATOM 1411 O O . ASN A 1 185 ? -2.738 -17.334 -16.722 1.00 90.88 185 ASN A O 1
ATOM 1415 N N . GLY A 1 186 ? -3.995 -16.057 -15.377 1.00 88.44 186 GLY A N 1
ATOM 1416 C CA . GLY A 1 186 ? -3.457 -16.596 -14.125 1.00 88.44 186 GLY A CA 1
ATOM 1417 C C . GLY A 1 186 ? -1.978 -16.265 -13.897 1.00 88.44 186 GLY A C 1
ATOM 1418 O O . GLY A 1 186 ? -1.280 -17.020 -13.222 1.00 88.44 186 GLY A O 1
ATOM 1419 N N . VAL A 1 187 ? -1.495 -15.162 -14.471 1.00 90.69 187 VAL A N 1
ATOM 1420 C CA . VAL A 1 187 ? -0.109 -14.677 -14.352 1.00 90.69 187 VAL A CA 1
ATOM 1421 C C . VAL A 1 187 ? -0.100 -13.285 -13.732 1.00 90.69 187 VAL A C 1
ATOM 1423 O O . VAL A 1 187 ? -1.119 -12.606 -13.752 1.00 90.69 187 VAL A O 1
ATOM 1426 N N . SER A 1 188 ? 1.031 -12.829 -13.195 1.00 91.06 188 SER A N 1
ATOM 1427 C CA . SER A 1 188 ? 1.156 -11.455 -12.691 1.00 91.06 188 SER A CA 1
ATOM 1428 C C . SER A 1 188 ? 1.484 -10.461 -13.820 1.00 91.06 188 SER A C 1
ATOM 1430 O O . SER A 1 188 ? 2.106 -10.845 -14.817 1.00 91.06 188 SER A O 1
ATOM 1432 N N . PRO A 1 189 ? 1.138 -9.166 -13.676 1.00 91.50 189 PRO A N 1
ATOM 1433 C CA . PRO A 1 189 ? 1.577 -8.121 -14.608 1.00 91.50 189 PRO A CA 1
ATOM 1434 C C . PRO A 1 189 ? 3.103 -8.075 -14.793 1.00 91.50 189 PRO A C 1
ATOM 1436 O O . PRO A 1 189 ? 3.586 -7.891 -15.911 1.00 91.50 189 PRO A O 1
ATOM 1439 N N . ALA A 1 190 ? 3.860 -8.322 -13.720 1.00 90.81 190 ALA A N 1
ATOM 1440 C CA . ALA A 1 190 ? 5.312 -8.474 -13.759 1.00 90.81 190 ALA A CA 1
ATOM 1441 C C . ALA A 1 190 ? 5.756 -9.595 -14.706 1.00 90.81 190 ALA A C 1
ATOM 1443 O O . ALA A 1 190 ? 6.613 -9.371 -15.556 1.00 90.81 190 ALA A O 1
ATOM 1444 N N . ALA A 1 191 ? 5.121 -10.769 -14.630 1.00 89.62 191 ALA A N 1
ATOM 1445 C CA . ALA A 1 191 ? 5.440 -11.893 -15.504 1.00 89.62 191 ALA A CA 1
ATOM 1446 C C . ALA A 1 191 ? 5.148 -11.580 -16.982 1.00 89.62 191 ALA A C 1
ATOM 1448 O O . ALA A 1 191 ? 5.924 -11.966 -17.857 1.00 89.62 191 ALA A O 1
ATOM 1449 N N . ILE A 1 192 ? 4.071 -10.836 -17.271 1.00 90.81 192 ILE A N 1
ATOM 1450 C CA . ILE A 1 192 ? 3.781 -10.345 -18.628 1.00 90.81 192 ILE A CA 1
ATOM 1451 C C . ILE A 1 192 ? 4.924 -9.445 -19.104 1.00 90.81 192 ILE A C 1
ATOM 1453 O O . ILE A 1 192 ? 5.434 -9.645 -20.206 1.00 90.81 192 ILE A O 1
ATOM 1457 N N . TYR A 1 193 ? 5.377 -8.504 -18.275 1.00 89.56 193 TYR A N 1
ATOM 1458 C CA . TYR A 1 193 ? 6.486 -7.617 -18.622 1.00 89.56 193 TYR A CA 1
ATOM 1459 C C . TYR A 1 193 ? 7.814 -8.351 -18.828 1.00 89.56 193 TYR A C 1
ATOM 1461 O O . TYR A 1 193 ? 8.489 -8.141 -19.836 1.00 89.56 193 TYR A O 1
ATOM 1469 N N . ASP A 1 194 ? 8.169 -9.268 -17.933 1.00 87.94 194 ASP A N 1
ATOM 1470 C CA . ASP A 1 194 ? 9.378 -10.083 -18.071 1.00 87.94 194 ASP A CA 1
ATOM 1471 C C . ASP A 1 194 ? 9.339 -10.930 -19.346 1.00 87.94 194 ASP A C 1
ATOM 1473 O O . ASP A 1 194 ? 10.367 -11.199 -19.971 1.00 87.94 194 ASP A O 1
ATOM 1477 N N . SER A 1 195 ? 8.135 -11.299 -19.789 1.00 86.12 195 SER A N 1
ATOM 1478 C CA . SER A 1 195 ? 7.952 -12.064 -21.009 1.00 86.12 195 SER A CA 1
ATOM 1479 C C . SER A 1 195 ? 8.237 -11.269 -22.292 1.00 86.12 195 SER A C 1
ATOM 1481 O O . SER A 1 195 ? 8.696 -11.879 -23.262 1.00 86.12 195 SER A O 1
ATOM 1483 N N . ILE A 1 196 ? 8.019 -9.947 -22.274 1.00 85.38 196 ILE A N 1
ATOM 1484 C CA . ILE A 1 196 ? 8.182 -9.023 -23.414 1.00 85.38 196 ILE A CA 1
ATOM 1485 C C . ILE A 1 196 ? 9.488 -8.227 -23.356 1.00 85.38 196 ILE A C 1
ATOM 1487 O O . ILE A 1 196 ? 9.961 -7.755 -24.385 1.00 85.38 196 ILE A O 1
ATOM 1491 N N . ARG A 1 197 ? 10.117 -8.119 -22.181 1.00 79.44 197 ARG A N 1
ATOM 1492 C CA . ARG A 1 197 ? 11.429 -7.490 -21.985 1.00 79.44 197 ARG A CA 1
ATOM 1493 C C . ARG A 1 197 ? 12.496 -7.921 -23.011 1.00 79.44 197 ARG A C 1
ATOM 1495 O O . ARG A 1 197 ? 13.161 -7.027 -23.533 1.00 79.44 197 ARG A O 1
ATOM 1502 N N . PRO A 1 198 ? 12.662 -9.214 -23.365 1.00 64.88 198 PRO A N 1
ATOM 1503 C CA . PRO A 1 198 ? 13.631 -9.609 -24.393 1.00 64.88 198 PRO A CA 1
ATOM 1504 C C . PRO A 1 198 ? 13.294 -9.089 -25.803 1.00 64.88 198 PRO A C 1
ATOM 1506 O O . PRO A 1 198 ? 14.200 -8.912 -26.609 1.00 64.88 198 PRO A O 1
ATOM 1509 N N . ALA A 1 199 ? 12.033 -8.756 -26.107 1.00 55.41 199 ALA A N 1
ATOM 1510 C CA . ALA A 1 199 ? 11.655 -8.176 -27.400 1.00 55.41 199 ALA A CA 1
ATOM 1511 C C . ALA A 1 199 ? 12.166 -6.733 -27.591 1.00 55.41 199 ALA A C 1
ATOM 1513 O O . ALA A 1 199 ? 12.221 -6.258 -28.723 1.00 55.41 199 ALA A O 1
ATOM 1514 N N . LYS A 1 200 ? 12.596 -6.051 -26.514 1.00 50.72 200 LYS A N 1
ATOM 1515 C CA . LYS A 1 200 ? 13.298 -4.754 -26.582 1.00 50.72 200 LYS A CA 1
ATOM 1516 C C . LYS A 1 200 ? 14.748 -4.912 -27.080 1.00 50.72 200 LYS A C 1
ATOM 1518 O O . LYS A 1 200 ? 15.371 -3.921 -27.448 1.00 50.72 200 LYS A O 1
ATOM 1523 N N . THR A 1 201 ? 15.294 -6.135 -27.076 1.00 45.75 201 THR A N 1
ATOM 1524 C CA . THR A 1 201 ? 16.709 -6.414 -27.380 1.00 45.75 201 THR A CA 1
ATOM 1525 C C . THR A 1 201 ? 16.970 -6.780 -28.840 1.00 45.75 201 THR A C 1
ATOM 1527 O O . THR A 1 201 ? 18.080 -6.534 -29.306 1.00 45.75 201 THR A O 1
ATOM 1530 N N . ASP A 1 202 ? 15.979 -7.241 -29.609 1.00 42.59 202 ASP A N 1
ATOM 1531 C CA . ASP A 1 202 ? 16.179 -7.347 -31.060 1.00 42.59 202 ASP A CA 1
ATOM 1532 C C . ASP A 1 202 ? 15.796 -6.018 -31.704 1.00 42.59 202 ASP A C 1
ATOM 1534 O O . ASP A 1 202 ? 14.669 -5.801 -32.148 1.00 42.59 202 ASP A O 1
ATOM 1538 N N . ALA A 1 203 ? 16.750 -5.094 -31.702 1.00 36.97 203 ALA A N 1
ATOM 1539 C CA . ALA A 1 203 ? 16.707 -3.939 -32.578 1.00 36.97 203 ALA A CA 1
ATOM 1540 C C . ALA A 1 203 ? 16.467 -4.391 -34.041 1.00 36.97 203 ALA A C 1
ATOM 1542 O O . ALA A 1 203 ? 16.832 -5.517 -34.401 1.00 36.97 203 ALA A O 1
ATOM 1543 N N . PRO A 1 204 ? 15.876 -3.539 -34.901 1.00 38.84 204 PRO A N 1
ATOM 1544 C CA . PRO A 1 204 ? 15.748 -3.826 -36.329 1.00 38.84 204 PRO A CA 1
ATOM 1545 C C . PRO A 1 204 ? 17.095 -4.284 -36.921 1.00 38.84 204 PRO A C 1
ATOM 1547 O O . PRO A 1 204 ? 18.143 -3.804 -36.468 1.00 38.84 204 PRO A O 1
ATOM 1550 N N . PRO A 1 205 ? 17.101 -5.195 -37.917 1.00 33.72 205 PRO A N 1
ATOM 1551 C CA . PRO A 1 205 ? 18.334 -5.747 -38.465 1.00 33.72 205 PRO A CA 1
ATOM 1552 C C . PRO A 1 205 ? 19.205 -4.610 -39.017 1.00 33.72 205 PRO A C 1
ATOM 1554 O O . PRO A 1 205 ? 18.912 -4.056 -40.073 1.00 33.72 205 PRO A O 1
ATOM 1557 N N . GLY A 1 206 ? 20.249 -4.221 -38.274 1.00 43.12 206 GLY A N 1
ATOM 1558 C CA . GLY A 1 206 ? 21.183 -3.164 -38.678 1.00 43.12 206 GLY A CA 1
ATOM 1559 C C . GLY A 1 206 ? 21.723 -2.247 -37.573 1.00 43.12 206 GLY A C 1
ATOM 1560 O O . GLY A 1 206 ? 22.770 -1.635 -37.784 1.00 43.12 206 GLY A O 1
ATOM 1561 N N . ALA A 1 207 ? 21.097 -2.152 -36.394 1.00 41.34 207 ALA A N 1
ATOM 1562 C CA . ALA A 1 207 ? 21.619 -1.305 -35.311 1.00 41.34 207 ALA A CA 1
ATOM 1563 C C . ALA A 1 207 ? 22.603 -2.081 -34.412 1.00 41.34 207 ALA A C 1
ATOM 1565 O O . ALA A 1 207 ? 22.216 -2.985 -33.674 1.00 41.34 207 ALA A O 1
ATOM 1566 N N . LYS A 1 208 ? 23.895 -1.736 -34.488 1.00 44.75 208 LYS A N 1
ATOM 1567 C CA . LYS A 1 208 ? 24.961 -2.334 -33.664 1.00 44.75 208 LYS A CA 1
ATOM 1568 C C . LYS A 1 208 ? 24.800 -1.946 -32.180 1.00 44.75 208 LYS A C 1
ATOM 1570 O O . LYS A 1 208 ? 24.352 -0.833 -31.898 1.00 44.75 208 LYS A O 1
ATOM 1575 N N . PRO A 1 209 ? 25.174 -2.825 -31.230 1.00 44.09 209 PRO A N 1
ATOM 1576 C CA . PRO A 1 209 ? 24.957 -2.599 -29.803 1.00 44.09 209 PRO A CA 1
ATOM 1577 C C . PRO A 1 209 ? 25.752 -1.389 -29.297 1.00 44.09 209 PRO A C 1
ATOM 1579 O O . PRO A 1 209 ? 26.977 -1.354 -29.392 1.00 44.09 209 PRO A O 1
ATOM 1582 N N . SER A 1 210 ? 25.046 -0.406 -28.733 1.00 53.28 210 SER A N 1
ATOM 1583 C CA . SER A 1 210 ? 25.662 0.610 -27.878 1.00 53.28 210 SER A CA 1
ATOM 1584 C C . SER A 1 210 ? 25.902 -0.016 -26.493 1.00 53.28 210 SER A C 1
ATOM 1586 O O . SER A 1 210 ? 24.997 -0.688 -25.995 1.00 53.28 210 SER A O 1
ATOM 1588 N N . PRO A 1 211 ? 27.071 0.178 -25.854 1.00 58.91 211 PRO A N 1
ATOM 1589 C CA . PRO A 1 211 ? 27.366 -0.361 -24.517 1.00 58.91 211 PRO A CA 1
ATOM 1590 C C . PRO A 1 211 ? 26.518 0.256 -23.396 1.00 58.91 211 PRO A C 1
ATOM 1592 O O . PRO A 1 211 ? 26.548 -0.215 -22.261 1.00 58.91 211 PRO A O 1
ATOM 1595 N N . LEU A 1 212 ? 25.801 1.339 -23.700 1.00 67.31 212 LEU A N 1
ATOM 1596 C CA . LEU A 1 212 ? 24.993 2.096 -22.755 1.00 67.31 212 LEU A CA 1
ATOM 1597 C C . LEU A 1 212 ? 23.539 1.596 -22.747 1.00 67.31 212 LEU A C 1
ATOM 1599 O O . LEU A 1 212 ? 23.008 1.242 -23.808 1.00 67.31 212 LEU A O 1
ATOM 1603 N N . PRO A 1 213 ? 22.872 1.583 -21.574 1.00 68.50 213 PRO A N 1
ATOM 1604 C CA . PRO A 1 213 ? 21.480 1.173 -21.480 1.00 68.50 213 PRO A CA 1
ATOM 1605 C C . PRO A 1 213 ? 20.567 2.033 -22.374 1.00 68.50 213 PRO A C 1
ATOM 1607 O O . PRO A 1 213 ? 20.894 3.167 -22.718 1.00 68.50 213 PRO A O 1
ATOM 1610 N N . PRO A 1 214 ? 19.412 1.498 -22.800 1.00 62.22 214 PRO A N 1
ATOM 1611 C CA . PRO A 1 214 ? 18.541 2.199 -23.733 1.00 62.22 214 PRO A CA 1
ATOM 1612 C C . PRO A 1 214 ? 17.829 3.419 -23.139 1.00 62.22 214 PRO A C 1
ATOM 1614 O O . PRO A 1 214 ? 17.344 4.243 -23.906 1.00 62.22 214 PRO A O 1
ATOM 1617 N N . GLU A 1 215 ? 17.779 3.535 -21.812 1.00 61.56 215 GLU A N 1
ATOM 1618 C CA . GLU A 1 215 ? 17.156 4.638 -21.083 1.00 61.56 215 GLU A CA 1
ATOM 1619 C C . GLU A 1 215 ? 18.048 5.096 -19.924 1.00 61.56 215 GLU A C 1
ATOM 1621 O O . GLU A 1 215 ? 18.765 4.277 -19.327 1.00 61.56 215 GLU A O 1
ATOM 1626 N N . PRO A 1 216 ? 17.978 6.387 -19.557 1.00 64.06 216 PRO A N 1
ATOM 1627 C CA . PRO A 1 216 ? 18.726 6.901 -18.434 1.00 64.06 216 PRO A CA 1
ATOM 1628 C C . PRO A 1 216 ? 18.155 6.376 -17.104 1.00 64.06 216 PRO A C 1
ATOM 1630 O O . PRO A 1 216 ? 17.089 6.794 -16.662 1.00 64.06 216 PRO A O 1
ATOM 1633 N N . LEU A 1 217 ? 18.889 5.483 -16.432 1.00 68.12 217 LEU A N 1
ATOM 1634 C CA . LEU A 1 217 ? 18.681 5.113 -15.028 1.00 68.12 217 LEU A CA 1
ATOM 1635 C C . LEU A 1 217 ? 18.488 6.348 -14.124 1.00 68.12 217 LEU A C 1
ATOM 1637 O O . LEU A 1 217 ? 19.207 7.351 -14.226 1.00 68.12 217 LEU A O 1
ATOM 1641 N N . ALA A 1 218 ? 17.539 6.245 -13.191 1.00 63.94 218 ALA A N 1
ATOM 1642 C CA . ALA A 1 218 ? 17.252 7.289 -12.215 1.00 63.94 218 ALA A CA 1
ATOM 1643 C C . ALA A 1 218 ? 18.514 7.651 -11.407 1.00 63.94 218 ALA A C 1
ATOM 1645 O O . ALA A 1 218 ? 19.183 6.786 -10.848 1.00 63.94 218 ALA A O 1
ATOM 1646 N N . GLY A 1 219 ? 18.843 8.946 -11.347 1.00 65.81 219 GLY A N 1
ATOM 1647 C CA . GLY A 1 219 ? 20.011 9.462 -10.620 1.00 65.81 219 GLY A CA 1
ATOM 1648 C C . GLY A 1 219 ? 21.245 9.786 -11.474 1.00 65.81 219 GLY A C 1
ATOM 1649 O O . GLY A 1 219 ? 22.117 10.504 -10.985 1.00 65.81 219 GLY A O 1
ATOM 1650 N N . MET A 1 220 ? 21.302 9.382 -12.753 1.00 71.75 220 MET A N 1
ATOM 1651 C CA . MET A 1 220 ? 22.470 9.648 -13.620 1.00 71.75 220 MET A CA 1
ATOM 1652 C C . MET A 1 220 ? 22.708 11.132 -13.936 1.00 71.75 220 MET A C 1
ATOM 1654 O O . MET A 1 220 ? 23.841 11.529 -14.183 1.00 71.75 220 MET A O 1
ATOM 1658 N N . GLY A 1 221 ? 21.686 11.989 -13.837 1.00 71.81 221 GLY A N 1
ATOM 1659 C CA . GLY A 1 221 ? 21.840 13.441 -14.022 1.00 71.81 221 GLY A CA 1
ATOM 1660 C C . GLY A 1 221 ? 22.765 14.123 -12.999 1.00 71.81 221 GLY A C 1
ATOM 1661 O O . GLY A 1 221 ? 23.233 15.233 -13.245 1.00 71.81 221 GLY A O 1
ATOM 1662 N N . ARG A 1 222 ? 23.031 13.475 -11.853 1.00 78.94 222 ARG A N 1
ATOM 1663 C CA . ARG A 1 222 ? 23.888 14.000 -10.772 1.00 78.94 222 ARG A CA 1
ATOM 1664 C C . ARG A 1 222 ? 25.349 13.563 -10.896 1.00 78.94 222 ARG A C 1
ATOM 1666 O O . ARG A 1 222 ? 26.181 14.102 -10.177 1.00 78.94 222 ARG A O 1
ATOM 1673 N N . MET A 1 223 ? 25.643 12.596 -11.764 1.00 82.00 223 MET A N 1
ATOM 1674 C CA . MET A 1 223 ? 26.997 12.091 -11.984 1.00 82.00 223 MET A CA 1
ATOM 1675 C C . MET A 1 223 ? 27.781 13.041 -12.884 1.00 82.00 223 MET A C 1
ATOM 1677 O O . MET A 1 223 ? 27.219 13.643 -13.807 1.00 82.00 223 MET A O 1
ATOM 1681 N N . THR A 1 224 ? 29.081 13.164 -12.621 1.00 88.12 224 THR A N 1
ATOM 1682 C CA . THR A 1 224 ? 30.004 13.858 -13.524 1.00 88.12 224 THR A CA 1
ATOM 1683 C C . THR A 1 224 ? 30.269 13.026 -14.776 1.00 88.12 224 THR A C 1
ATOM 1685 O O . THR A 1 224 ? 30.170 11.798 -14.756 1.00 88.12 224 THR A O 1
ATOM 1688 N N . LEU A 1 225 ? 30.635 13.682 -15.878 1.00 84.44 225 LEU A N 1
ATOM 1689 C CA . LEU A 1 225 ? 30.986 12.988 -17.118 1.00 84.44 225 LEU A CA 1
ATOM 1690 C C . LEU A 1 225 ? 32.155 12.004 -16.919 1.00 84.44 225 LEU A C 1
ATOM 1692 O O . LEU A 1 225 ? 32.143 10.926 -17.501 1.00 84.44 225 LEU A O 1
ATOM 1696 N N . ALA A 1 226 ? 33.132 12.333 -16.067 1.00 84.19 226 ALA A N 1
ATOM 1697 C CA . ALA A 1 226 ? 34.239 11.438 -15.734 1.00 84.19 226 ALA A CA 1
ATOM 1698 C C . ALA A 1 226 ? 33.792 10.188 -14.955 1.00 84.19 226 ALA A C 1
ATOM 1700 O O . ALA A 1 226 ? 34.230 9.086 -15.279 1.00 84.19 226 ALA A O 1
ATOM 1701 N N . GLU A 1 227 ? 32.907 10.334 -13.963 1.00 81.94 227 GLU A N 1
ATOM 1702 C CA . GLU A 1 227 ? 32.345 9.197 -13.212 1.00 81.94 227 GLU A CA 1
ATOM 1703 C C . GLU A 1 227 ? 31.471 8.315 -14.106 1.00 81.94 227 GLU A C 1
ATOM 1705 O O . GLU A 1 227 ? 31.548 7.089 -14.044 1.00 81.94 227 GLU A O 1
ATOM 1710 N N . PHE A 1 228 ? 30.679 8.943 -14.977 1.00 83.44 228 PHE A N 1
ATOM 1711 C CA . PHE A 1 228 ? 29.861 8.252 -15.963 1.00 83.44 228 PHE A CA 1
ATOM 1712 C C . PHE A 1 228 ? 30.730 7.439 -16.931 1.00 83.44 228 PHE A C 1
ATOM 1714 O O . PHE A 1 228 ? 30.535 6.234 -17.068 1.00 83.44 228 PHE A O 1
ATOM 1721 N N . CYS A 1 229 ? 31.737 8.057 -17.554 1.00 82.75 229 CYS A N 1
ATOM 1722 C CA . CYS A 1 229 ? 32.650 7.366 -18.464 1.00 82.75 229 CYS A CA 1
ATOM 1723 C C . CYS A 1 229 ? 33.442 6.251 -17.759 1.00 82.75 229 CYS A C 1
ATOM 1725 O O . CYS A 1 229 ? 33.577 5.160 -18.314 1.00 82.75 229 CYS A O 1
ATOM 1727 N N . GLY A 1 230 ? 33.881 6.475 -16.515 1.00 80.44 230 GLY A N 1
ATOM 1728 C CA . GLY A 1 230 ? 34.567 5.469 -15.699 1.00 80.44 230 GLY A CA 1
ATOM 1729 C C . GLY A 1 230 ? 33.706 4.243 -15.376 1.00 80.44 230 GLY A C 1
ATOM 1730 O O . GLY A 1 230 ? 34.218 3.127 -15.377 1.00 80.44 230 GLY A O 1
ATOM 1731 N N . GLY A 1 231 ? 32.397 4.423 -15.169 1.00 77.31 231 GLY A N 1
ATOM 1732 C CA . GLY A 1 231 ? 31.458 3.326 -14.906 1.00 77.31 231 GLY A CA 1
ATOM 1733 C C . GLY A 1 231 ? 31.185 2.416 -16.110 1.00 77.31 231 GLY A C 1
ATOM 1734 O O . GLY A 1 231 ? 30.842 1.251 -15.925 1.00 77.31 231 GLY A O 1
ATOM 1735 N N . TYR A 1 232 ? 31.368 2.926 -17.333 1.00 78.50 232 TYR A N 1
ATOM 1736 C CA . TYR A 1 232 ? 31.085 2.205 -18.583 1.00 78.50 232 TYR A CA 1
ATOM 1737 C C . TYR A 1 232 ? 32.335 1.923 -19.436 1.00 78.50 232 TYR A C 1
ATOM 1739 O O . TYR A 1 232 ? 32.210 1.455 -20.566 1.00 78.50 232 TYR A O 1
ATOM 1747 N N . GLY A 1 233 ? 33.540 2.189 -18.916 1.00 74.56 233 GLY A N 1
ATOM 1748 C CA . GLY A 1 233 ? 34.804 1.935 -19.620 1.00 74.56 233 GLY A CA 1
ATOM 1749 C C . GLY A 1 233 ? 35.030 2.823 -20.850 1.00 74.56 233 GLY A C 1
ATOM 1750 O O . GLY A 1 233 ? 35.668 2.392 -21.808 1.00 74.56 233 GLY A O 1
ATOM 1751 N N . LEU A 1 234 ? 34.482 4.041 -20.848 1.00 82.12 234 LEU A N 1
ATOM 1752 C CA . LEU A 1 234 ? 34.605 5.010 -21.939 1.00 82.12 234 LEU A CA 1
ATOM 1753 C C . LEU A 1 234 ? 35.778 5.966 -21.691 1.00 82.12 234 LEU A C 1
ATOM 1755 O O . LEU A 1 234 ? 36.015 6.389 -20.560 1.00 82.12 234 LEU A O 1
ATOM 1759 N N . ASP A 1 235 ? 36.485 6.362 -22.753 1.00 83.88 235 ASP A N 1
ATOM 1760 C CA . ASP A 1 235 ? 37.533 7.379 -22.650 1.00 83.88 235 ASP A CA 1
ATOM 1761 C C . ASP A 1 235 ? 36.917 8.785 -22.574 1.00 83.88 235 ASP A C 1
ATOM 1763 O O . ASP A 1 235 ? 36.338 9.296 -23.537 1.00 83.88 235 ASP A O 1
ATOM 1767 N N . THR A 1 236 ? 37.039 9.425 -21.410 1.00 82.81 236 THR A N 1
ATOM 1768 C CA . THR A 1 236 ? 36.468 10.754 -21.147 1.00 82.81 236 THR A CA 1
ATOM 1769 C C . THR A 1 236 ? 36.977 11.816 -22.129 1.00 82.81 236 THR A C 1
ATOM 1771 O O . THR A 1 236 ? 36.220 12.714 -22.494 1.00 82.81 236 THR A O 1
ATOM 1774 N N . GLY A 1 237 ? 38.227 11.718 -22.595 1.00 81.38 237 GLY A N 1
ATOM 1775 C CA . GLY A 1 237 ? 38.807 12.662 -23.552 1.00 81.38 237 GLY A CA 1
ATOM 1776 C C . GLY A 1 237 ? 38.189 12.538 -24.946 1.00 81.38 237 GLY A C 1
ATOM 1777 O O . GLY A 1 237 ? 37.801 13.543 -25.544 1.00 81.38 237 GLY A O 1
ATOM 1778 N N . GLN A 1 238 ? 38.030 11.309 -25.440 1.00 82.00 238 GLN A N 1
ATOM 1779 C CA . GLN A 1 238 ? 37.392 11.018 -26.725 1.00 82.00 238 GLN A CA 1
ATOM 1780 C C . GLN A 1 238 ? 35.916 11.419 -26.733 1.00 82.00 238 GLN A C 1
ATOM 1782 O O . GLN A 1 238 ? 35.444 12.005 -27.707 1.00 82.00 238 GLN A O 1
ATOM 1787 N N . ILE A 1 239 ? 35.191 11.163 -25.641 1.00 84.62 239 ILE A N 1
ATOM 1788 C CA . ILE A 1 239 ? 33.775 11.530 -25.524 1.00 84.62 239 ILE A CA 1
ATOM 1789 C C . ILE A 1 239 ? 33.595 13.052 -25.511 1.00 84.62 239 ILE A C 1
ATOM 1791 O O . ILE A 1 239 ? 32.735 13.560 -26.226 1.00 84.62 239 ILE A O 1
ATOM 1795 N N . VAL A 1 240 ? 34.429 13.800 -24.780 1.00 87.06 240 VAL A N 1
ATOM 1796 C CA . VAL A 1 240 ? 34.381 15.275 -24.789 1.00 87.06 240 VAL A CA 1
ATOM 1797 C C . VAL A 1 240 ? 34.679 15.835 -26.183 1.00 87.06 240 VAL A C 1
ATOM 1799 O O . VAL A 1 240 ? 33.972 16.731 -26.641 1.00 87.06 240 VAL A O 1
ATOM 1802 N N . ALA A 1 241 ? 35.673 15.283 -26.888 1.00 82.44 241 ALA A N 1
ATOM 1803 C CA . ALA A 1 241 ? 35.991 15.699 -28.253 1.00 82.44 241 ALA A CA 1
ATOM 1804 C C . ALA A 1 241 ? 34.826 15.434 -29.224 1.00 82.44 241 ALA A C 1
ATOM 1806 O O . ALA A 1 241 ? 34.477 16.301 -30.022 1.00 82.44 241 ALA A O 1
ATOM 1807 N N . LYS A 1 242 ? 34.171 14.272 -29.114 1.00 82.44 242 LYS A N 1
ATOM 1808 C CA . LYS A 1 242 ? 33.015 13.914 -29.947 1.00 82.44 242 LYS A CA 1
ATOM 1809 C C . LYS A 1 242 ? 31.750 14.702 -29.616 1.00 82.44 242 LYS A C 1
ATOM 1811 O O . LYS A 1 242 ? 30.981 15.006 -30.520 1.00 82.44 242 LYS A O 1
ATOM 1816 N N . LEU A 1 243 ? 31.545 15.078 -28.356 1.00 85.25 243 LEU A N 1
ATOM 1817 C CA . LEU A 1 243 ? 30.459 15.980 -27.960 1.00 85.25 243 LEU A CA 1
ATOM 1818 C C . LEU A 1 243 ? 30.674 17.393 -28.521 1.00 85.25 243 LEU A C 1
ATOM 1820 O O . LEU A 1 243 ? 29.721 18.019 -28.977 1.00 85.25 243 LEU A O 1
ATOM 1824 N N . ALA A 1 244 ? 31.923 17.864 -28.574 1.00 85.56 244 ALA A N 1
ATOM 1825 C CA . ALA A 1 244 ? 32.249 19.147 -29.191 1.00 85.56 244 ALA A CA 1
ATOM 1826 C C . ALA A 1 244 ? 32.002 19.159 -30.715 1.00 85.56 244 ALA A C 1
ATOM 1828 O O . ALA A 1 244 ? 31.602 20.191 -31.248 1.00 85.56 244 ALA A O 1
ATOM 1829 N N . GLU A 1 245 ? 32.175 18.026 -31.413 1.00 83.69 245 GLU A N 1
ATOM 1830 C CA . GLU A 1 245 ? 31.845 17.891 -32.848 1.00 83.69 245 GLU A CA 1
ATOM 1831 C C . GLU A 1 245 ? 30.343 18.083 -33.138 1.00 83.69 245 GLU A C 1
ATOM 1833 O O . GLU A 1 245 ? 29.983 18.522 -34.228 1.00 83.69 245 GLU A O 1
ATOM 1838 N N . ILE A 1 246 ? 29.472 17.788 -32.167 1.00 82.81 246 ILE A N 1
ATOM 1839 C CA . ILE A 1 246 ? 28.011 17.957 -32.265 1.00 82.81 246 ILE A CA 1
ATOM 1840 C C . ILE A 1 246 ? 27.501 19.206 -31.523 1.00 82.81 246 ILE A C 1
ATOM 1842 O O . ILE A 1 246 ? 26.323 19.284 -31.175 1.00 82.81 246 ILE A O 1
ATOM 1846 N N . ASP A 1 247 ? 28.391 20.178 -31.295 1.00 81.19 247 ASP A N 1
ATOM 1847 C CA . ASP A 1 247 ? 28.118 21.469 -30.646 1.00 81.19 247 ASP A CA 1
ATOM 1848 C C . ASP A 1 247 ? 27.583 21.352 -29.203 1.00 81.19 247 ASP A C 1
ATOM 1850 O O . ASP A 1 247 ? 26.799 22.173 -28.728 1.00 81.19 247 ASP A O 1
ATOM 1854 N N . ILE A 1 248 ? 28.009 20.314 -28.474 1.00 85.62 248 ILE A N 1
ATOM 1855 C CA . ILE A 1 248 ? 27.701 20.135 -27.052 1.00 85.62 248 ILE A CA 1
ATOM 1856 C C . ILE A 1 248 ? 28.943 20.466 -26.225 1.00 85.62 248 ILE A C 1
ATOM 1858 O O . ILE A 1 248 ? 29.950 19.757 -26.239 1.00 85.62 248 ILE A O 1
ATOM 1862 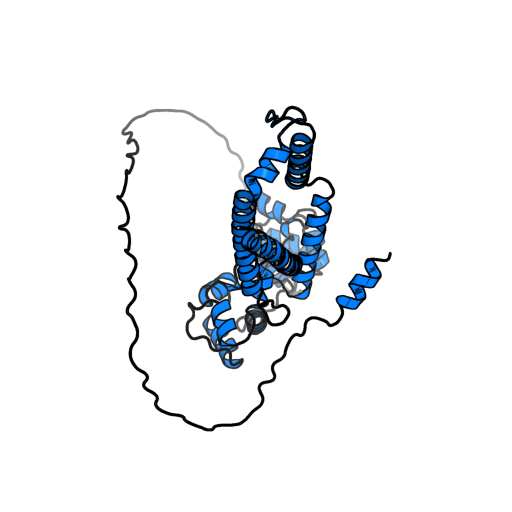N N . ARG A 1 249 ? 28.858 21.540 -25.436 1.00 84.38 249 ARG A N 1
ATOM 1863 C CA . ARG A 1 249 ? 29.869 21.904 -24.441 1.00 84.38 249 ARG A CA 1
ATOM 1864 C C . ARG A 1 249 ? 29.833 20.910 -23.290 1.00 84.38 249 ARG A C 1
ATOM 1866 O O . ARG A 1 249 ? 28.898 20.911 -22.490 1.00 84.38 249 ARG A O 1
ATOM 1873 N N . ALA A 1 250 ? 30.874 20.096 -23.199 1.00 85.19 250 ALA A N 1
ATOM 1874 C CA . ALA A 1 250 ? 31.037 19.082 -22.171 1.00 85.19 250 ALA A CA 1
ATOM 1875 C C . ALA A 1 250 ? 32.393 19.238 -21.475 1.00 85.19 250 ALA A C 1
ATOM 1877 O O . ALA A 1 250 ? 33.401 19.540 -22.111 1.00 85.19 250 ALA A O 1
ATOM 1878 N N . GLY A 1 251 ? 32.420 19.025 -20.160 1.00 84.25 251 GLY A N 1
ATOM 1879 C CA . GLY A 1 251 ? 33.641 19.026 -19.356 1.00 84.25 251 GLY A CA 1
ATOM 1880 C C . GLY A 1 251 ? 33.689 17.796 -18.458 1.00 84.25 251 GLY A C 1
ATOM 1881 O O . GLY A 1 251 ? 32.660 17.368 -17.947 1.00 84.25 251 GLY A O 1
ATOM 1882 N N . ALA A 1 252 ? 34.880 17.237 -18.232 1.00 82.62 252 ALA A N 1
ATOM 1883 C CA . ALA A 1 252 ? 35.049 16.001 -17.458 1.00 82.62 252 ALA A CA 1
ATOM 1884 C C . ALA A 1 252 ? 34.484 16.091 -16.022 1.00 82.62 252 ALA A C 1
ATOM 1886 O O . ALA A 1 252 ? 33.908 15.129 -15.525 1.00 82.62 252 ALA A O 1
ATOM 1887 N N . ALA A 1 253 ? 34.596 17.259 -15.380 1.00 84.62 253 ALA A N 1
ATOM 1888 C CA . ALA A 1 253 ? 34.083 17.518 -14.030 1.00 84.62 253 ALA A CA 1
ATOM 1889 C C . ALA A 1 253 ? 32.612 17.983 -13.998 1.00 84.62 253 ALA A C 1
ATOM 1891 O O . ALA A 1 253 ? 32.073 18.274 -12.934 1.00 84.62 253 ALA A O 1
ATOM 1892 N N . MET A 1 254 ? 31.969 18.109 -15.159 1.00 85.19 254 MET A N 1
ATOM 1893 C CA . MET A 1 254 ? 30.623 18.653 -15.277 1.00 85.19 254 MET A CA 1
ATOM 1894 C C . MET A 1 254 ? 29.577 17.556 -15.086 1.00 85.19 254 MET A C 1
ATOM 1896 O O . MET A 1 254 ? 29.740 16.455 -15.615 1.00 85.19 254 MET A O 1
ATOM 1900 N N . THR A 1 255 ? 28.496 17.845 -14.356 1.00 88.38 255 THR A N 1
ATOM 1901 C CA . THR A 1 255 ? 27.384 16.892 -14.227 1.00 88.38 255 THR A CA 1
ATOM 1902 C C . THR A 1 255 ? 26.547 16.841 -15.501 1.00 88.38 255 THR A C 1
ATOM 1904 O O . THR A 1 255 ? 26.478 17.823 -16.246 1.00 88.38 255 THR A O 1
ATOM 1907 N N . LEU A 1 256 ? 25.863 15.720 -15.751 1.00 84.56 256 LEU A N 1
ATOM 1908 C CA . LEU A 1 256 ? 24.939 15.602 -16.889 1.00 84.56 256 LEU A CA 1
ATOM 1909 C C . LEU A 1 256 ? 23.837 16.678 -16.860 1.00 84.56 256 LEU A C 1
ATOM 1911 O O . LEU A 1 256 ? 23.477 17.220 -17.905 1.00 84.56 256 LEU A O 1
ATOM 1915 N N . ASN A 1 257 ? 23.357 17.054 -15.672 1.00 84.31 257 ASN A N 1
ATOM 1916 C CA . ASN A 1 257 ? 22.397 18.148 -15.513 1.00 84.31 257 ASN A CA 1
ATOM 1917 C C . ASN A 1 257 ? 22.993 19.523 -15.818 1.00 84.31 257 ASN A C 1
ATOM 1919 O O . ASN A 1 257 ? 22.312 20.374 -16.388 1.00 84.31 257 ASN A O 1
ATOM 1923 N N . ASP A 1 258 ? 24.240 19.769 -15.434 1.00 87.50 258 ASP A N 1
ATOM 1924 C CA . ASP A 1 258 ? 24.867 21.053 -15.728 1.00 87.50 258 ASP A CA 1
ATOM 1925 C C . ASP A 1 258 ? 25.187 21.159 -17.225 1.00 87.50 258 ASP A C 1
ATOM 1927 O O . ASP A 1 258 ? 25.006 22.228 -17.808 1.00 87.50 258 ASP A O 1
ATOM 1931 N N . MET A 1 259 ? 25.582 20.055 -17.875 1.00 85.06 259 MET A N 1
ATOM 1932 C CA . MET A 1 259 ? 25.729 19.998 -19.335 1.00 85.06 259 MET A CA 1
ATOM 1933 C C . MET A 1 259 ? 24.406 20.323 -20.032 1.00 85.06 259 MET A C 1
ATOM 1935 O O . MET A 1 259 ? 24.389 21.110 -20.975 1.00 85.06 259 MET A O 1
ATOM 1939 N N . ALA A 1 260 ? 23.289 19.788 -19.539 1.00 85.25 260 ALA A N 1
ATOM 1940 C CA . ALA A 1 260 ? 21.961 20.102 -20.060 1.00 85.25 260 ALA A CA 1
ATOM 1941 C C . ALA A 1 260 ? 21.657 21.611 -19.973 1.00 85.25 260 ALA A C 1
ATOM 1943 O O . ALA A 1 260 ? 21.272 22.231 -20.964 1.00 85.25 260 ALA A O 1
ATOM 1944 N N . LYS A 1 261 ? 21.943 22.236 -18.821 1.00 85.75 261 LYS A N 1
ATOM 1945 C CA . LYS A 1 261 ? 21.734 23.678 -18.603 1.00 85.75 261 LYS A CA 1
ATOM 1946 C C . LYS A 1 261 ? 22.595 24.556 -19.511 1.00 85.75 261 LYS A C 1
ATOM 1948 O O . LYS A 1 261 ? 22.071 25.494 -20.099 1.00 85.75 261 LYS A O 1
ATOM 1953 N N . ILE A 1 262 ? 23.896 24.279 -19.633 1.00 88.75 262 ILE A N 1
ATOM 1954 C CA . ILE A 1 262 ? 24.800 25.113 -20.450 1.00 88.75 262 ILE A CA 1
ATOM 1955 C C . ILE A 1 262 ? 24.480 25.001 -21.942 1.00 88.75 262 ILE A C 1
ATOM 1957 O O . ILE A 1 262 ? 24.645 25.974 -22.675 1.00 88.75 262 ILE A O 1
ATOM 1961 N N . ASN A 1 263 ? 24.009 23.837 -22.386 1.00 84.69 263 ASN A N 1
ATOM 1962 C CA . ASN A 1 263 ? 23.683 23.597 -23.789 1.00 84.69 263 ASN A CA 1
ATOM 1963 C C . ASN A 1 263 ? 22.217 23.898 -24.136 1.00 84.69 263 ASN A C 1
ATOM 1965 O O . ASN A 1 263 ? 21.825 23.671 -25.274 1.00 84.69 263 ASN A O 1
ATOM 1969 N N . ASN A 1 264 ? 21.415 24.413 -23.191 1.00 83.06 264 ASN A N 1
ATOM 1970 C CA . ASN A 1 264 ? 19.971 24.642 -23.349 1.00 83.06 264 ASN A CA 1
ATOM 1971 C C . ASN A 1 264 ? 19.214 23.403 -23.870 1.00 83.06 264 ASN A C 1
ATOM 1973 O O . ASN A 1 264 ? 18.316 23.517 -24.701 1.00 83.06 264 ASN A O 1
ATOM 1977 N N . ARG A 1 265 ? 19.594 22.216 -23.389 1.00 83.69 265 ARG A N 1
ATOM 1978 C CA . ARG A 1 265 ? 19.010 20.924 -23.773 1.00 83.69 265 ARG A CA 1
ATOM 1979 C C . ARG A 1 265 ? 18.405 20.226 -22.567 1.00 83.69 265 ARG A C 1
ATOM 1981 O O . ARG A 1 265 ? 18.755 20.519 -21.423 1.00 83.69 265 ARG A O 1
ATOM 1988 N N . LEU A 1 266 ? 17.508 19.276 -22.809 1.00 79.50 266 LEU A N 1
ATOM 1989 C CA . LEU A 1 266 ? 16.986 18.421 -21.743 1.00 79.50 266 LEU A CA 1
ATOM 1990 C C . LEU A 1 266 ? 18.051 17.389 -21.313 1.00 79.50 266 LEU A C 1
ATOM 1992 O O . LEU A 1 266 ? 18.812 16.909 -22.153 1.00 79.50 266 LEU A O 1
ATOM 1996 N N . PRO A 1 267 ? 18.107 16.973 -20.030 1.00 78.31 267 PRO A N 1
ATOM 1997 C CA . PRO A 1 267 ? 19.060 15.953 -19.570 1.00 78.31 267 PRO A CA 1
ATOM 1998 C C . PRO A 1 267 ? 18.983 14.622 -20.334 1.00 78.31 267 PRO A C 1
ATOM 2000 O O . PRO A 1 267 ? 19.996 13.946 -20.495 1.00 78.31 267 PRO A O 1
ATOM 2003 N N . VAL A 1 268 ? 17.795 14.267 -20.837 1.00 77.69 268 VAL A N 1
ATOM 2004 C CA . VAL A 1 268 ? 17.582 13.084 -21.689 1.00 77.69 268 VAL A CA 1
ATOM 2005 C C . VAL A 1 268 ? 18.278 13.244 -23.044 1.00 77.69 268 VAL A C 1
ATOM 2007 O O . VAL A 1 268 ? 18.946 12.324 -23.493 1.00 77.69 268 VAL A O 1
ATOM 2010 N N . GLU A 1 269 ? 18.239 14.433 -23.646 1.00 76.75 269 GLU A N 1
ATOM 2011 C CA . GLU A 1 269 ? 18.905 14.697 -24.930 1.00 76.75 269 GLU A CA 1
ATOM 2012 C C . GLU A 1 269 ? 20.433 14.630 -24.815 1.00 76.75 269 GLU A C 1
ATOM 2014 O O . GLU A 1 269 ? 21.113 14.190 -25.741 1.00 76.75 269 GLU A O 1
ATOM 2019 N N . ILE A 1 270 ? 20.989 15.041 -23.669 1.00 84.44 270 ILE A N 1
ATOM 2020 C CA . ILE A 1 270 ? 22.422 14.886 -23.381 1.00 84.44 270 ILE A CA 1
ATOM 2021 C C . ILE A 1 270 ? 22.790 13.403 -23.261 1.00 84.44 270 ILE A C 1
ATOM 2023 O O . ILE A 1 270 ? 23.841 12.988 -23.748 1.00 84.44 270 ILE A O 1
ATOM 2027 N N . TYR A 1 271 ? 21.925 12.593 -22.649 1.00 83.62 271 TYR A N 1
ATOM 2028 C CA . TYR A 1 271 ? 22.121 11.149 -22.550 1.00 83.62 271 TYR A CA 1
ATOM 2029 C C . TYR A 1 271 ? 22.054 10.455 -23.919 1.00 83.62 271 TYR A C 1
ATOM 2031 O O . TYR A 1 271 ? 22.907 9.623 -24.233 1.00 83.62 271 TYR A O 1
ATOM 2039 N N . ASP A 1 272 ? 21.108 10.847 -24.769 1.00 82.00 272 ASP A N 1
ATOM 2040 C CA . ASP A 1 272 ? 20.992 10.320 -26.131 1.00 82.00 272 ASP A CA 1
ATOM 2041 C C . ASP A 1 272 ? 22.200 10.708 -26.992 1.00 82.00 272 ASP A C 1
ATOM 2043 O O . ASP A 1 272 ? 22.749 9.875 -27.719 1.00 82.00 272 ASP A O 1
ATOM 2047 N N . ALA A 1 273 ? 22.685 11.944 -26.850 1.00 81.81 273 ALA A N 1
ATOM 2048 C CA . ALA A 1 273 ? 23.913 12.394 -27.492 1.00 81.81 273 ALA A CA 1
ATOM 2049 C C . ALA A 1 273 ? 25.136 11.592 -27.017 1.00 81.81 273 ALA A C 1
ATOM 2051 O O . ALA A 1 273 ? 25.941 11.167 -27.845 1.00 81.81 273 ALA A O 1
ATOM 2052 N N . LEU A 1 274 ? 25.251 11.318 -25.710 1.00 84.81 274 LEU A N 1
ATOM 2053 C CA . LEU A 1 274 ? 26.295 10.459 -25.135 1.00 84.81 274 LEU A CA 1
ATOM 2054 C C . LEU A 1 274 ? 26.248 9.038 -25.707 1.00 84.81 274 LEU A C 1
ATOM 2056 O O . LEU A 1 274 ? 27.284 8.465 -26.047 1.00 84.81 274 LEU A O 1
ATOM 2060 N N . ARG A 1 275 ? 25.047 8.481 -25.865 1.00 81.44 275 ARG A N 1
ATOM 2061 C CA . ARG A 1 275 ? 24.835 7.159 -26.459 1.00 81.44 275 ARG A CA 1
ATOM 2062 C C . ARG A 1 275 ? 25.241 7.121 -27.931 1.00 81.44 275 ARG A C 1
ATOM 2064 O O . ARG A 1 275 ? 25.885 6.162 -28.364 1.00 81.44 275 ARG A O 1
ATOM 2071 N N . TYR A 1 276 ? 24.913 8.176 -28.673 1.00 80.62 276 TYR A N 1
ATOM 2072 C CA . TYR A 1 276 ? 25.304 8.348 -30.067 1.00 80.62 276 TYR A CA 1
ATOM 2073 C C . TYR A 1 276 ? 26.831 8.415 -30.215 1.00 80.62 276 TYR A C 1
ATOM 2075 O O . TYR A 1 276 ? 27.414 7.597 -30.929 1.00 80.62 276 TYR A O 1
ATOM 2083 N N . VAL A 1 277 ? 27.512 9.295 -29.473 1.00 81.94 277 VAL A N 1
ATOM 2084 C CA . VAL A 1 277 ? 28.978 9.435 -29.575 1.00 81.94 277 VAL A CA 1
ATOM 2085 C C . VAL A 1 277 ? 29.736 8.224 -29.030 1.00 81.94 277 VAL A C 1
ATOM 2087 O O . VAL A 1 277 ? 30.767 7.865 -29.587 1.00 81.94 277 VAL A O 1
ATOM 2090 N N . SER A 1 278 ? 29.219 7.544 -28.003 1.00 76.62 278 SER A N 1
ATOM 2091 C CA . SER A 1 278 ? 29.805 6.303 -27.475 1.00 76.62 278 SER A CA 1
ATOM 2092 C C . SER A 1 278 ? 29.751 5.169 -28.502 1.00 76.62 278 SER A C 1
ATOM 2094 O O . SER A 1 278 ? 30.725 4.435 -28.668 1.00 76.62 278 SER A O 1
ATOM 2096 N N . SER A 1 279 ? 28.653 5.072 -29.260 1.00 67.38 279 SER A N 1
ATOM 2097 C CA . SER A 1 279 ? 28.551 4.113 -30.365 1.00 67.38 279 SER A CA 1
ATOM 2098 C C . SER A 1 279 ? 29.489 4.447 -31.533 1.00 67.38 279 SER A C 1
ATOM 2100 O O . SER A 1 279 ? 29.994 3.540 -32.191 1.00 67.38 279 SER A O 1
ATOM 2102 N N . ALA A 1 280 ? 29.778 5.735 -31.751 1.00 65.06 280 ALA A N 1
ATOM 2103 C CA . ALA A 1 280 ? 30.708 6.201 -32.777 1.00 65.06 280 ALA A CA 1
ATOM 2104 C C . ALA A 1 280 ? 32.189 6.065 -32.363 1.00 65.06 280 ALA A C 1
ATOM 2106 O O . ALA A 1 280 ? 33.036 5.806 -33.213 1.00 65.06 280 ALA A O 1
ATOM 2107 N N . ALA A 1 281 ? 32.513 6.211 -31.073 1.00 58.66 281 ALA A N 1
ATOM 2108 C CA . ALA A 1 281 ? 33.882 6.157 -30.547 1.00 58.66 281 ALA A CA 1
ATOM 2109 C C . ALA A 1 281 ? 34.468 4.731 -30.480 1.00 58.66 281 ALA A C 1
ATOM 2111 O O . ALA A 1 281 ? 35.683 4.564 -30.521 1.00 58.66 281 ALA A O 1
ATOM 2112 N N . LEU A 1 282 ? 33.622 3.696 -30.420 1.00 54.59 282 LEU A N 1
ATOM 2113 C CA . LEU A 1 282 ? 34.039 2.285 -30.358 1.00 54.59 282 LEU A CA 1
ATOM 2114 C C . LEU A 1 282 ? 34.276 1.631 -31.736 1.00 54.59 282 LEU A C 1
ATOM 2116 O O . LEU A 1 282 ? 34.614 0.449 -31.812 1.00 54.59 282 LEU A O 1
ATOM 2120 N N . GLY A 1 283 ? 34.147 2.385 -32.833 1.00 42.69 283 GLY A N 1
ATOM 2121 C CA . GLY A 1 283 ? 34.652 1.997 -34.153 1.00 42.69 283 GLY A CA 1
ATOM 2122 C C . GLY A 1 283 ? 36.118 2.415 -34.314 1.00 42.69 283 GLY A C 1
ATOM 2123 O O . GLY A 1 283 ? 36.394 3.576 -34.593 1.00 42.69 283 GLY A O 1
ATOM 2124 N N . VAL A 1 284 ? 37.052 1.486 -34.089 1.00 41.34 284 VAL A N 1
ATOM 2125 C CA . VAL A 1 284 ? 38.511 1.739 -33.997 1.00 41.34 284 VAL A CA 1
ATOM 2126 C C . VAL A 1 284 ? 39.184 2.055 -35.369 1.00 41.34 284 VAL A C 1
ATOM 2128 O O . VAL A 1 284 ? 38.501 2.089 -36.390 1.00 41.34 284 VAL A O 1
ATOM 2131 N N . PRO A 1 285 ? 40.503 2.357 -35.428 1.00 42.75 285 PRO A N 1
ATOM 2132 C CA . PRO A 1 285 ? 41.089 3.526 -36.076 1.00 42.75 285 PRO A CA 1
ATOM 2133 C C . PRO A 1 285 ? 41.587 3.264 -37.515 1.00 42.75 285 PRO A C 1
ATOM 2135 O O . PRO A 1 285 ? 41.886 2.139 -37.902 1.00 42.75 285 PRO A O 1
ATOM 2138 N N . GLY A 1 286 ? 41.823 4.335 -38.275 1.00 26.77 286 GLY A N 1
ATOM 2139 C CA . GLY A 1 286 ? 42.770 4.301 -39.394 1.00 26.77 286 GLY A CA 1
ATOM 2140 C C . GLY A 1 286 ? 42.265 4.878 -40.714 1.00 26.77 286 GLY A C 1
ATOM 2141 O O . GLY A 1 286 ? 41.298 4.399 -41.289 1.00 26.77 286 GLY A O 1
ATOM 2142 N N . GLY A 1 287 ? 43.039 5.833 -41.236 1.00 25.61 287 GLY A N 1
ATOM 2143 C CA . GLY A 1 287 ? 43.401 5.832 -42.654 1.00 25.61 287 GLY A CA 1
ATOM 2144 C C . GLY A 1 287 ? 42.620 6.739 -43.605 1.00 25.61 287 GLY A C 1
ATOM 2145 O O . GLY A 1 287 ? 41.693 6.291 -44.259 1.00 25.61 287 GLY A O 1
ATOM 2146 N N . MET A 1 288 ? 43.165 7.948 -43.783 1.00 28.77 288 MET A N 1
ATOM 2147 C CA . MET A 1 288 ? 43.313 8.700 -45.044 1.00 28.77 288 MET A CA 1
ATOM 2148 C C . MET A 1 288 ? 42.082 9.143 -45.857 1.00 28.77 288 MET A C 1
ATOM 2150 O O . MET A 1 288 ? 41.357 8.350 -46.444 1.00 28.77 288 MET A O 1
ATOM 2154 N N . GLY A 1 289 ? 42.009 10.461 -46.075 1.00 25.48 289 GLY A N 1
ATOM 2155 C CA . GLY A 1 289 ? 41.219 11.073 -47.143 1.00 25.48 289 GLY A CA 1
ATOM 2156 C C . GLY A 1 289 ? 41.283 12.598 -47.123 1.00 25.48 289 GLY A C 1
ATOM 2157 O O . GLY A 1 289 ? 40.313 13.254 -46.771 1.00 25.48 289 GLY A O 1
ATOM 2158 N N . ALA A 1 290 ? 42.448 13.161 -47.444 1.00 28.19 290 ALA A N 1
ATOM 2159 C CA . ALA A 1 290 ? 42.663 14.596 -47.587 1.00 28.19 290 ALA A CA 1
ATOM 2160 C C . ALA A 1 290 ? 41.845 15.204 -48.742 1.00 28.19 290 ALA A C 1
ATOM 2162 O O . ALA A 1 290 ? 41.883 14.686 -49.852 1.00 28.19 290 ALA A O 1
ATOM 2163 N N . SER A 1 291 ? 41.195 16.341 -48.486 1.00 27.23 291 SER A N 1
ATOM 2164 C CA . SER A 1 291 ? 41.126 17.540 -49.345 1.00 27.23 291 SER A CA 1
ATOM 2165 C C . SER A 1 291 ? 40.290 18.572 -48.567 1.00 27.23 291 SER A C 1
ATOM 2167 O O . SER A 1 291 ? 39.179 18.268 -48.161 1.00 27.23 291 SER A O 1
ATOM 2169 N N . GLY A 1 292 ? 40.729 19.766 -48.184 1.00 26.00 292 GLY A N 1
ATOM 2170 C CA . GLY A 1 292 ? 41.704 20.637 -48.813 1.00 26.00 292 GLY A CA 1
ATOM 2171 C C . GLY A 1 292 ? 41.005 21.912 -49.283 1.00 26.00 292 GLY A C 1
ATOM 2172 O O . GLY A 1 292 ? 40.884 22.082 -50.483 1.00 26.00 292 GLY A O 1
ATOM 2173 N N . GLN A 1 293 ? 40.546 22.789 -48.370 1.00 25.22 293 GLN A N 1
ATOM 2174 C CA . GLN A 1 293 ? 40.567 24.252 -48.577 1.00 25.22 293 GLN A CA 1
ATOM 2175 C C . GLN A 1 293 ? 40.083 25.074 -47.362 1.00 25.22 293 GLN A C 1
ATOM 2177 O O . GLN A 1 293 ? 38.922 25.062 -46.972 1.00 25.22 293 GLN A O 1
ATOM 2182 N N . LYS A 1 294 ? 41.018 25.857 -46.818 1.00 25.58 294 LYS A N 1
ATOM 2183 C CA . LYS A 1 294 ? 40.857 27.216 -46.253 1.00 25.58 294 LYS A CA 1
ATOM 2184 C C . LYS A 1 294 ? 41.687 28.131 -47.206 1.00 25.58 294 LYS A C 1
ATOM 2186 O O . LYS A 1 294 ? 42.468 27.558 -47.970 1.00 25.58 294 LYS A O 1
ATOM 2191 N N . PRO A 1 295 ? 41.687 29.481 -47.144 1.00 43.22 295 PRO A N 1
ATOM 2192 C CA . PRO A 1 295 ? 40.983 30.359 -46.208 1.00 43.22 295 PRO A CA 1
ATOM 2193 C C . PRO A 1 295 ? 40.436 31.676 -46.790 1.00 43.22 295 PRO A C 1
ATOM 2195 O O . PRO A 1 295 ? 40.873 32.131 -47.839 1.00 43.22 295 PRO A O 1
ATOM 2198 N N . SER A 1 296 ? 39.581 32.370 -46.030 1.00 27.97 296 SER A N 1
ATOM 2199 C CA . SER A 1 296 ? 39.754 33.806 -45.707 1.00 27.97 296 SER A CA 1
ATOM 2200 C C . SER A 1 296 ? 38.660 34.288 -44.739 1.00 27.97 296 SER A C 1
ATOM 2202 O O . SER A 1 296 ? 37.476 34.209 -45.037 1.00 27.97 296 SER A O 1
ATOM 2204 N N . GLY A 1 297 ? 39.064 34.765 -43.555 1.00 23.14 297 GLY A N 1
ATOM 2205 C CA . GLY A 1 297 ? 38.294 35.771 -42.804 1.00 23.14 297 GLY A CA 1
ATOM 2206 C C . GLY A 1 297 ? 38.720 37.173 -43.267 1.00 23.14 297 GLY A C 1
ATOM 2207 O O . GLY A 1 297 ? 39.302 37.275 -44.347 1.00 23.14 297 GLY A O 1
ATOM 2208 N N . PRO A 1 298 ? 38.613 38.228 -42.440 1.00 46.06 298 PRO A N 1
ATOM 2209 C CA . PRO A 1 298 ? 37.843 38.391 -41.203 1.00 46.06 298 PRO A CA 1
ATOM 2210 C C . PRO A 1 298 ? 36.909 39.625 -41.290 1.00 46.06 298 PRO A C 1
ATOM 2212 O O . PRO A 1 298 ? 37.088 40.460 -42.165 1.00 46.06 298 PRO A O 1
ATOM 2215 N N . SER A 1 299 ? 35.978 39.826 -40.354 1.00 27.41 299 SER A N 1
ATOM 2216 C CA . SER A 1 299 ? 35.775 41.184 -39.819 1.00 27.41 299 SER A CA 1
ATOM 2217 C C . SER A 1 299 ? 34.934 41.182 -38.551 1.00 27.41 299 SER A C 1
ATOM 2219 O O . SER A 1 299 ? 34.006 40.395 -38.386 1.00 27.41 299 SER A O 1
ATOM 2221 N N . ALA A 1 300 ? 35.321 42.082 -37.663 1.00 27.62 300 ALA A N 1
ATOM 2222 C CA . ALA A 1 300 ? 34.846 42.266 -36.314 1.00 27.62 300 ALA A CA 1
ATOM 2223 C C . ALA A 1 300 ? 33.679 43.268 -36.222 1.00 27.62 300 ALA A C 1
ATOM 2225 O O . ALA A 1 300 ? 33.390 44.000 -37.166 1.00 27.62 300 ALA A O 1
ATOM 2226 N N . SER A 1 301 ? 33.153 43.347 -34.996 1.00 27.39 301 SER A N 1
ATOM 2227 C CA . SER A 1 301 ? 32.648 44.556 -34.331 1.00 27.39 301 SER A CA 1
ATOM 2228 C C . SER A 1 301 ? 31.222 45.035 -34.635 1.00 27.39 301 SER A C 1
ATOM 2230 O O . SER A 1 301 ? 30.902 45.536 -35.706 1.00 27.39 301 SER A O 1
ATOM 2232 N N . ALA A 1 302 ? 30.402 44.983 -33.581 1.00 30.41 302 ALA A N 1
ATOM 2233 C CA . ALA A 1 302 ? 29.275 45.888 -33.324 1.00 30.41 302 ALA A CA 1
ATOM 2234 C C . ALA A 1 302 ? 29.788 47.354 -33.160 1.00 30.41 302 ALA A C 1
ATOM 2236 O O . ALA A 1 302 ? 31.004 47.511 -33.008 1.00 30.41 302 ALA A O 1
ATOM 2237 N N . PRO A 1 303 ? 28.952 48.427 -33.136 1.00 43.56 303 PRO A N 1
ATOM 2238 C CA . PRO A 1 303 ? 27.958 48.625 -32.067 1.00 43.56 303 PRO A CA 1
ATOM 2239 C C . PRO A 1 303 ? 26.648 49.383 -32.425 1.00 43.56 303 PRO A C 1
ATOM 2241 O O . PRO A 1 303 ? 26.566 50.176 -33.352 1.00 43.56 303 PRO A O 1
ATOM 2244 N N . ASN A 1 304 ? 25.633 49.105 -31.602 1.00 33.59 304 ASN A N 1
ATOM 2245 C CA . ASN A 1 304 ? 24.603 49.970 -30.999 1.00 33.59 304 ASN A CA 1
ATOM 2246 C C . ASN A 1 304 ? 24.335 51.400 -31.543 1.00 33.59 304 ASN A C 1
ATOM 2248 O O . ASN A 1 304 ? 25.234 52.235 -31.526 1.00 33.59 304 ASN A O 1
ATOM 2252 N N . ALA A 1 305 ? 23.058 51.735 -31.787 1.00 27.98 305 ALA A N 1
ATOM 2253 C CA . ALA A 1 305 ? 22.469 53.051 -31.480 1.00 27.98 305 ALA A CA 1
ATOM 2254 C C . ALA A 1 305 ? 20.925 53.005 -31.491 1.00 27.98 305 ALA A C 1
ATOM 2256 O O . ALA A 1 305 ? 20.308 52.395 -32.359 1.00 27.98 305 ALA A O 1
ATOM 2257 N N . ALA A 1 306 ? 20.333 53.666 -30.498 1.00 28.44 306 ALA A N 1
ATOM 2258 C CA . ALA A 1 306 ? 18.907 53.801 -30.215 1.00 28.44 306 ALA A CA 1
ATOM 2259 C C . ALA A 1 306 ? 18.275 55.031 -30.899 1.00 28.44 306 ALA A C 1
ATOM 2261 O O . ALA A 1 306 ? 18.992 56.004 -31.099 1.00 28.44 306 ALA A O 1
ATOM 2262 N N . HIS A 1 307 ? 16.953 55.033 -31.140 1.00 31.19 307 HIS A N 1
ATOM 2263 C CA . HIS A 1 307 ? 15.983 56.044 -30.650 1.00 31.19 307 HIS A CA 1
ATOM 2264 C C . HIS A 1 307 ? 14.556 55.844 -31.224 1.00 31.19 307 HIS A C 1
ATOM 2266 O O . HIS A 1 307 ? 14.377 55.486 -32.382 1.00 31.19 307 HIS A O 1
ATOM 2272 N N . GLU A 1 308 ? 13.590 56.091 -30.334 1.00 26.41 308 GLU A N 1
ATOM 2273 C CA . GLU A 1 308 ? 12.120 56.295 -30.379 1.00 26.41 308 GLU A CA 1
ATOM 2274 C C . GLU A 1 308 ? 11.531 57.198 -31.509 1.00 26.41 308 GLU A C 1
ATOM 2276 O O . GLU A 1 308 ? 12.305 57.764 -32.278 1.00 26.41 308 GLU A O 1
ATOM 2281 N N . PRO A 1 309 ? 10.218 57.572 -31.514 1.00 50.31 309 PRO A N 1
ATOM 2282 C CA . PRO A 1 309 ? 8.949 56.840 -31.270 1.00 50.31 309 PRO A CA 1
ATOM 2283 C C . PRO A 1 309 ? 7.830 57.221 -32.299 1.00 50.31 309 PRO A C 1
ATOM 2285 O O . PRO A 1 309 ? 7.982 58.188 -33.036 1.00 50.31 309 PRO A O 1
ATOM 2288 N N . ALA A 1 310 ? 6.672 56.531 -32.310 1.00 28.89 310 ALA A N 1
ATOM 2289 C CA . ALA A 1 310 ? 5.316 57.117 -32.502 1.00 28.89 310 ALA A CA 1
ATOM 2290 C C . ALA A 1 310 ? 4.210 56.038 -32.629 1.00 28.89 310 ALA A C 1
ATOM 2292 O O . ALA A 1 310 ? 4.344 55.072 -33.374 1.00 28.89 310 ALA A O 1
ATOM 2293 N N . ALA A 1 311 ? 3.113 56.238 -31.892 1.00 31.42 311 ALA A N 1
ATOM 2294 C CA . ALA A 1 311 ? 1.888 55.421 -31.799 1.00 31.42 311 ALA A CA 1
ATOM 2295 C C . ALA A 1 311 ? 0.814 55.859 -32.843 1.00 31.42 311 ALA A C 1
ATOM 2297 O O . ALA A 1 311 ? 1.165 56.659 -33.711 1.00 31.42 311 ALA A O 1
ATOM 2298 N N . PRO A 1 312 ? -0.503 55.528 -32.745 1.00 45.47 312 PRO A N 1
ATOM 2299 C CA . PRO A 1 312 ? -1.228 54.462 -32.018 1.00 45.47 312 PRO A CA 1
ATOM 2300 C C . PRO A 1 312 ? -2.283 53.710 -32.888 1.00 45.47 312 PRO A C 1
ATOM 2302 O O . PRO A 1 312 ? -2.645 54.153 -33.975 1.00 45.47 312 PRO A O 1
ATOM 2305 N N . GLY A 1 313 ? -2.883 52.628 -32.367 1.00 28.58 313 GLY A N 1
ATOM 2306 C CA . GLY A 1 313 ? -4.157 52.117 -32.902 1.00 28.58 313 GLY A CA 1
ATOM 2307 C C . GLY A 1 313 ? -4.675 50.812 -32.281 1.00 28.58 313 GLY A C 1
ATOM 2308 O O . GLY A 1 313 ? -4.137 49.766 -32.605 1.00 28.58 313 GLY A O 1
ATOM 2309 N N . MET A 1 314 ? -5.732 50.943 -31.456 1.00 33.97 314 MET A N 1
ATOM 2310 C CA . MET A 1 314 ? -6.881 50.031 -31.188 1.00 33.97 314 MET A CA 1
ATOM 2311 C C . MET A 1 314 ? -6.585 48.574 -30.753 1.00 33.97 314 MET A C 1
ATOM 2313 O O . MET A 1 314 ? -5.746 47.905 -31.326 1.00 33.97 314 MET A O 1
ATOM 2317 N N . GLU A 1 315 ? -7.229 47.924 -29.784 1.00 31.48 315 GLU A N 1
ATOM 2318 C CA . GLU A 1 315 ? -8.393 48.147 -28.921 1.00 31.48 315 GLU A CA 1
ATOM 2319 C C . GLU A 1 315 ? -8.274 47.117 -27.769 1.00 31.48 315 GLU A C 1
ATOM 2321 O O . GLU A 1 315 ? -7.749 46.018 -27.960 1.00 31.48 315 GLU A O 1
ATOM 2326 N N . GLN A 1 316 ? -8.741 47.462 -26.567 1.00 29.03 316 GLN A N 1
ATOM 2327 C CA . GLN A 1 316 ? -8.831 46.550 -25.421 1.00 29.03 316 GLN A CA 1
ATOM 2328 C C . GLN A 1 316 ? -10.146 45.757 -25.470 1.00 29.03 316 GLN A C 1
ATOM 2330 O O . GLN A 1 316 ? -11.216 46.353 -25.553 1.00 29.03 316 GLN A O 1
ATOM 2335 N N . GLY A 1 317 ? -10.069 44.430 -25.328 1.00 31.58 317 GLY A N 1
ATOM 2336 C CA . GLY A 1 317 ? -11.214 43.547 -25.093 1.00 31.58 317 GLY A CA 1
ATOM 2337 C C . GLY A 1 317 ? -11.021 42.721 -23.819 1.00 31.58 317 GLY A C 1
ATOM 2338 O O . GLY A 1 317 ? -10.186 41.821 -23.767 1.00 31.58 317 GLY A O 1
ATOM 2339 N N . THR A 1 318 ? -11.779 43.063 -22.782 1.00 35.69 318 THR A N 1
ATOM 2340 C CA . THR A 1 318 ? -11.855 42.438 -21.450 1.00 35.69 318 THR A CA 1
ATOM 2341 C C . THR A 1 318 ? -12.446 41.012 -21.513 1.00 35.69 318 THR A C 1
ATOM 2343 O O . THR A 1 318 ? -13.302 40.753 -22.362 1.00 35.69 318 THR A O 1
ATOM 2346 N N . PRO A 1 319 ? -12.065 40.077 -20.616 1.00 36.62 319 PRO A N 1
ATOM 2347 C CA . PRO A 1 319 ? -12.600 38.712 -20.604 1.00 36.62 319 PRO A CA 1
ATOM 2348 C C . PRO A 1 319 ? -14.036 38.652 -20.060 1.00 36.62 319 PRO A C 1
ATOM 2350 O O . PRO A 1 319 ? -14.348 39.232 -19.022 1.00 36.62 319 PRO A O 1
ATOM 2353 N N . THR A 1 320 ? -14.903 37.900 -20.743 1.00 33.91 320 THR A N 1
ATOM 2354 C CA . THR A 1 320 ? -16.263 37.582 -20.275 1.00 33.91 320 THR A CA 1
ATOM 2355 C C . THR A 1 320 ? -16.255 36.248 -19.507 1.00 33.91 320 THR A C 1
ATOM 2357 O O . THR A 1 320 ? -15.613 35.301 -19.967 1.00 33.91 320 THR A O 1
ATOM 2360 N N . PRO A 1 321 ? -16.954 36.137 -18.360 1.00 35.78 321 PRO A N 1
ATOM 2361 C CA . PRO A 1 321 ? -16.999 34.927 -17.542 1.00 35.78 321 PRO A CA 1
ATOM 2362 C C . PRO A 1 321 ? -18.105 33.966 -18.009 1.00 35.78 321 PRO A C 1
ATOM 2364 O O . PRO A 1 321 ? -19.243 34.384 -18.221 1.00 35.78 321 PRO A O 1
ATOM 2367 N N . LEU A 1 322 ? -17.807 32.666 -18.119 1.00 36.38 322 LEU A N 1
ATOM 2368 C CA . LEU A 1 322 ? -18.843 31.635 -18.247 1.00 36.38 322 LEU A CA 1
ATOM 2369 C C . LEU A 1 322 ? -19.391 31.257 -16.862 1.00 36.38 322 LEU A C 1
ATOM 2371 O O . LEU A 1 322 ? -18.654 30.793 -15.994 1.00 36.38 322 LEU A O 1
ATOM 2375 N N . ALA A 1 323 ? -20.700 31.429 -16.695 1.00 35.56 323 ALA A N 1
ATOM 2376 C CA . ALA A 1 323 ? -21.513 30.914 -15.593 1.00 35.56 323 ALA A CA 1
ATOM 2377 C C . ALA A 1 323 ? -22.469 29.806 -16.127 1.00 35.56 323 ALA A C 1
ATOM 2379 O O . ALA A 1 323 ? -22.449 29.510 -17.321 1.00 35.56 323 ALA A O 1
ATOM 2380 N N . PRO A 1 324 ? -23.264 29.129 -15.280 1.00 38.53 324 PRO A N 1
ATOM 2381 C CA . PRO A 1 324 ? -23.081 27.733 -14.894 1.00 38.53 324 PRO A CA 1
ATOM 2382 C C . PRO A 1 324 ? -24.073 26.769 -15.573 1.00 38.53 324 PRO A C 1
ATOM 2384 O O . PRO A 1 324 ? -25.244 27.094 -15.765 1.00 38.53 324 PRO A O 1
ATOM 2387 N N . ALA A 1 325 ? -23.640 25.537 -15.857 1.00 34.94 325 ALA A N 1
ATOM 2388 C CA . ALA A 1 325 ? -24.546 24.463 -16.265 1.00 34.94 325 ALA A CA 1
ATOM 2389 C C . ALA A 1 325 ? -25.154 23.753 -15.036 1.00 34.94 325 ALA A C 1
ATOM 2391 O O . ALA A 1 325 ? -24.461 23.381 -14.091 1.00 34.94 325 ALA A O 1
ATOM 2392 N N . GLN A 1 326 ? -26.478 23.633 -15.084 1.00 36.19 326 GLN A N 1
ATOM 2393 C CA . GLN A 1 326 ? -27.443 23.132 -14.099 1.00 36.19 326 GLN A CA 1
ATOM 2394 C C . GLN A 1 326 ? -27.383 21.594 -13.880 1.00 36.19 326 GLN A C 1
ATOM 2396 O O . GLN A 1 326 ? -26.695 20.897 -14.625 1.00 36.19 326 GLN A O 1
ATOM 2401 N N . PRO A 1 327 ? -28.053 21.057 -12.834 1.00 34.25 327 PRO A N 1
ATOM 2402 C CA . PRO A 1 327 ? -27.640 19.839 -12.133 1.00 34.25 327 PRO A CA 1
ATOM 2403 C C . PRO A 1 327 ? -28.061 18.526 -12.805 1.00 34.25 327 PRO A C 1
ATOM 2405 O O . PRO A 1 327 ? -29.130 18.408 -13.401 1.00 34.25 327 PRO A O 1
ATOM 2408 N N . ILE A 1 328 ? -27.217 17.507 -12.621 1.00 35.84 328 ILE A N 1
ATOM 2409 C CA . ILE A 1 328 ? -27.462 16.115 -13.008 1.00 35.84 328 ILE A CA 1
ATOM 2410 C C . ILE A 1 328 ? -28.662 15.570 -12.221 1.00 35.84 328 ILE A C 1
ATOM 2412 O O . ILE A 1 328 ? -28.672 15.581 -10.989 1.00 35.84 328 ILE A O 1
ATOM 2416 N N . GLN A 1 329 ? -29.665 15.083 -12.955 1.00 33.19 329 GLN A N 1
ATOM 2417 C CA . GLN A 1 329 ? -30.823 14.366 -12.431 1.00 33.19 329 GLN A CA 1
ATOM 2418 C C . GLN A 1 329 ? -30.409 13.101 -11.673 1.00 33.19 329 GLN A C 1
ATOM 2420 O O . GLN A 1 329 ? -29.640 12.266 -12.147 1.00 33.19 329 GLN A O 1
ATOM 2425 N N . SER A 1 330 ? -30.987 12.971 -10.489 1.00 31.94 330 SER A N 1
ATOM 2426 C CA . SER A 1 330 ? -30.963 11.826 -9.593 1.00 31.94 330 SER A CA 1
ATOM 2427 C C . SER A 1 330 ? -31.517 10.570 -10.277 1.00 31.94 330 SER A C 1
ATOM 2429 O O . SER A 1 330 ? -32.704 10.491 -10.586 1.00 31.94 330 SER A O 1
ATOM 2431 N N . ALA A 1 331 ? -30.671 9.556 -10.464 1.00 33.91 331 ALA A N 1
ATOM 2432 C CA . ALA A 1 331 ? -31.123 8.203 -10.761 1.00 33.91 331 ALA A CA 1
ATOM 2433 C C . ALA A 1 331 ? -31.765 7.602 -9.498 1.00 33.91 331 ALA A C 1
ATOM 2435 O O . ALA A 1 331 ? -31.120 7.450 -8.460 1.00 33.91 331 ALA A O 1
ATOM 2436 N N . GLN A 1 332 ? -33.059 7.305 -9.586 1.00 33.03 332 GLN A N 1
ATOM 2437 C CA . GLN A 1 332 ? -33.848 6.678 -8.530 1.00 33.03 332 GLN A CA 1
ATOM 2438 C C . GLN A 1 332 ? -33.493 5.177 -8.401 1.00 33.03 332 GLN A C 1
ATOM 2440 O O . GLN A 1 332 ? -33.219 4.540 -9.421 1.00 33.03 332 GLN A O 1
ATOM 2445 N N . PRO A 1 333 ? -33.494 4.579 -7.192 1.00 34.59 333 PRO A N 1
ATOM 2446 C CA . PRO A 1 333 ? -33.121 3.178 -7.003 1.00 34.59 333 PRO A CA 1
ATOM 2447 C C . PRO A 1 333 ? -34.224 2.226 -7.480 1.00 34.59 333 PRO A C 1
ATOM 2449 O O . PRO A 1 333 ? -35.404 2.433 -7.194 1.00 34.59 333 PRO A O 1
ATOM 2452 N N . ALA A 1 334 ? -33.829 1.143 -8.149 1.00 31.84 334 ALA A N 1
ATOM 2453 C CA . ALA A 1 334 ? -34.714 0.031 -8.476 1.00 31.84 334 ALA A CA 1
ATOM 2454 C C . ALA A 1 334 ? -35.201 -0.673 -7.192 1.00 31.84 334 ALA A C 1
ATOM 2456 O O . ALA A 1 334 ? -34.396 -1.065 -6.345 1.00 31.84 334 ALA A O 1
ATOM 2457 N N . GLN A 1 335 ? -36.520 -0.834 -7.055 1.00 33.94 335 GLN A N 1
ATOM 2458 C CA . GLN A 1 335 ? -37.147 -1.651 -6.011 1.00 33.94 335 GLN A CA 1
ATOM 2459 C C . GLN A 1 335 ? -37.137 -3.155 -6.370 1.00 33.94 335 GLN A C 1
ATOM 2461 O O . GLN A 1 335 ? -37.046 -3.506 -7.547 1.00 33.94 335 GLN A O 1
ATOM 2466 N N . PRO A 1 336 ? -37.231 -4.050 -5.365 1.00 35.34 336 PRO A N 1
ATOM 2467 C CA . PRO A 1 336 ? -36.936 -5.473 -5.502 1.00 35.34 336 PRO A CA 1
ATOM 2468 C C . PRO A 1 336 ? -38.149 -6.303 -5.953 1.00 35.34 336 PRO A C 1
ATOM 2470 O O . PRO A 1 336 ? -39.222 -6.229 -5.356 1.00 35.34 336 PRO A O 1
ATOM 2473 N N . GLY A 1 337 ? -37.956 -7.150 -6.968 1.00 30.02 337 GLY A N 1
ATOM 2474 C CA . GLY A 1 337 ? -38.897 -8.206 -7.352 1.00 30.02 337 GLY A CA 1
ATOM 2475 C C . GLY A 1 337 ? -38.650 -9.494 -6.558 1.00 30.02 337 GLY A C 1
ATOM 2476 O O . GLY A 1 337 ? -37.526 -9.989 -6.496 1.00 30.02 337 GLY A O 1
ATOM 2477 N N . GLN A 1 338 ? -39.706 -10.008 -5.930 1.00 31.55 338 GLN A N 1
ATOM 2478 C CA . GLN A 1 338 ? -39.761 -11.259 -5.162 1.00 31.55 338 GLN A CA 1
ATOM 2479 C C . GLN A 1 338 ? -39.871 -12.522 -6.063 1.00 31.55 338 GLN A C 1
ATOM 2481 O O . GLN A 1 338 ? -40.033 -12.393 -7.275 1.00 31.55 338 GLN A O 1
ATOM 2486 N N . PRO A 1 339 ? -39.734 -13.744 -5.496 1.00 39.44 339 PRO A N 1
ATOM 2487 C CA . PRO A 1 339 ? -39.068 -14.885 -6.124 1.00 39.44 339 PRO A CA 1
ATOM 2488 C C . PRO A 1 339 ? -40.017 -15.826 -6.872 1.00 39.44 339 PRO A C 1
ATOM 2490 O O . PRO A 1 339 ? -41.156 -16.039 -6.459 1.00 39.44 339 PRO A O 1
ATOM 2493 N N . GLY A 1 340 ? -39.510 -16.487 -7.915 1.00 27.55 340 GLY A N 1
ATOM 2494 C CA . GLY A 1 340 ? -40.275 -17.513 -8.611 1.00 27.55 340 GLY A CA 1
ATOM 2495 C C . GLY A 1 340 ? -39.488 -18.301 -9.651 1.00 27.55 340 GLY A C 1
ATOM 2496 O O . GLY A 1 340 ? -39.236 -17.815 -10.741 1.00 27.55 340 GLY A O 1
ATOM 2497 N N . GLN A 1 341 ? -39.252 -19.563 -9.298 1.00 28.56 341 GLN A N 1
ATOM 2498 C CA . GLN A 1 341 ? -39.126 -20.738 -10.163 1.00 28.56 341 GLN A CA 1
ATOM 2499 C C . GLN A 1 341 ? -37.748 -21.159 -10.700 1.00 28.56 341 GLN A C 1
ATOM 2501 O O . GLN A 1 341 ? -37.108 -20.559 -11.554 1.00 28.56 341 GLN A O 1
ATOM 2506 N N . ILE A 1 342 ? -37.382 -22.313 -10.146 1.00 31.14 342 ILE A N 1
ATOM 2507 C CA . ILE A 1 342 ? -36.380 -23.294 -10.524 1.00 31.14 342 ILE A CA 1
ATOM 2508 C C . ILE A 1 342 ? -36.633 -23.756 -11.962 1.00 31.14 342 ILE A C 1
ATOM 2510 O O . ILE A 1 342 ? -37.726 -24.229 -12.267 1.00 31.14 342 ILE A O 1
ATOM 2514 N N . GLN A 1 343 ? -35.596 -23.741 -12.797 1.00 29.52 343 GLN A N 1
ATOM 2515 C CA . GLN A 1 343 ? -35.516 -24.641 -13.943 1.00 29.52 343 GLN A CA 1
ATOM 2516 C C . GLN A 1 343 ? -34.075 -25.112 -14.134 1.00 29.52 343 GLN A C 1
ATOM 2518 O O . GLN A 1 343 ? -33.160 -24.332 -14.380 1.00 29.52 343 GLN A O 1
ATOM 2523 N N . ALA A 1 344 ? -33.902 -26.417 -13.943 1.00 27.95 344 ALA A N 1
ATOM 2524 C CA . ALA A 1 344 ? -32.684 -27.172 -14.172 1.00 27.95 344 ALA A CA 1
ATOM 2525 C C . ALA A 1 344 ? -32.711 -27.778 -15.580 1.00 27.95 344 ALA A C 1
ATOM 2527 O O . ALA A 1 344 ? -33.737 -28.332 -15.968 1.00 27.95 344 ALA A O 1
ATOM 2528 N N . ALA A 1 345 ? -31.582 -27.732 -16.292 1.00 27.72 345 ALA A N 1
ATOM 2529 C CA . ALA A 1 345 ? -31.192 -28.655 -17.366 1.00 27.72 345 ALA A CA 1
ATOM 2530 C C . ALA A 1 345 ? -29.724 -28.370 -17.775 1.00 27.72 345 ALA A C 1
ATOM 2532 O O . ALA A 1 345 ? -29.242 -27.263 -17.546 1.00 27.72 345 ALA A O 1
ATOM 2533 N N . PRO A 1 346 ? -29.008 -29.306 -18.419 1.00 31.45 346 PRO A N 1
ATOM 2534 C CA . PRO A 1 346 ? -28.512 -30.537 -17.822 1.00 31.45 346 PRO A CA 1
ATOM 2535 C C . PRO A 1 346 ? -26.976 -30.644 -17.903 1.00 31.45 346 PRO A C 1
ATOM 2537 O O . PRO A 1 346 ? -26.292 -29.889 -18.590 1.00 31.45 346 PRO A O 1
ATOM 2540 N N . ALA A 1 347 ? -26.453 -31.630 -17.178 1.00 25.59 347 ALA A N 1
ATOM 2541 C CA . ALA A 1 347 ? -25.050 -32.009 -17.127 1.00 25.59 347 ALA A CA 1
ATOM 2542 C C . ALA A 1 347 ? -24.479 -32.402 -18.502 1.00 25.59 347 ALA A C 1
ATOM 2544 O O . ALA A 1 347 ? -25.097 -33.167 -19.242 1.00 25.59 347 ALA A O 1
ATOM 2545 N N . GLN A 1 348 ? -23.248 -31.966 -18.775 1.00 29.95 348 GLN A N 1
ATOM 2546 C CA . GLN A 1 348 ? -22.342 -32.657 -19.688 1.00 29.95 348 GLN A CA 1
ATOM 2547 C C . GLN A 1 348 ? -21.043 -32.991 -18.956 1.00 29.95 348 GLN A C 1
ATOM 2549 O O . GLN A 1 348 ? -20.301 -32.129 -18.493 1.00 29.95 348 GLN A O 1
ATOM 2554 N N . THR A 1 349 ? -20.840 -34.293 -18.815 1.00 25.91 349 THR A N 1
ATOM 2555 C CA . THR A 1 349 ? -19.643 -34.989 -18.355 1.00 25.91 349 THR A CA 1
ATOM 2556 C C . THR A 1 349 ? -18.552 -35.004 -19.423 1.00 25.91 349 THR A C 1
ATOM 2558 O O . THR A 1 349 ? -18.835 -35.324 -20.572 1.00 25.91 349 THR A O 1
ATOM 2561 N N . GLY A 1 350 ? -17.304 -34.832 -18.980 1.00 24.70 350 GLY A N 1
ATOM 2562 C CA . GLY A 1 350 ? -16.174 -35.639 -19.451 1.00 24.70 350 GLY A CA 1
ATOM 2563 C C . GLY A 1 350 ? -15.307 -35.059 -20.569 1.00 24.70 350 GLY A C 1
ATOM 2564 O O . GLY A 1 350 ? -15.566 -35.300 -21.740 1.00 24.70 350 GLY A O 1
ATOM 2565 N N . ALA A 1 351 ? -14.193 -34.434 -20.185 1.00 27.17 351 ALA A N 1
ATOM 2566 C CA . ALA A 1 351 ? -12.922 -34.557 -20.900 1.00 27.17 351 ALA A CA 1
ATOM 2567 C C . ALA A 1 351 ? -11.772 -34.313 -19.907 1.00 27.17 351 ALA A C 1
ATOM 2569 O O . ALA A 1 351 ? -11.562 -33.201 -19.427 1.00 27.17 351 ALA A O 1
ATOM 2570 N N . GLU A 1 352 ? -11.090 -35.398 -19.551 1.00 25.81 352 GLU A N 1
ATOM 2571 C CA . GLU A 1 352 ? -9.846 -35.420 -18.783 1.00 25.81 352 GLU A CA 1
ATOM 2572 C C . GLU A 1 352 ? -8.633 -35.013 -19.642 1.00 25.81 352 GLU A C 1
ATOM 2574 O O . GLU A 1 352 ? -8.688 -35.037 -20.874 1.00 25.81 352 GLU A O 1
ATOM 2579 N N . THR A 1 353 ? -7.499 -34.838 -18.943 1.00 28.52 353 THR A N 1
ATOM 2580 C CA . THR A 1 353 ? -6.076 -34.805 -19.378 1.00 28.52 353 THR A CA 1
ATOM 2581 C C . THR A 1 353 ? -5.475 -33.403 -19.645 1.00 28.52 353 THR A C 1
ATOM 2583 O O . THR A 1 353 ? -6.171 -32.503 -20.098 1.00 28.52 353 THR A O 1
ATOM 2586 N N . PRO A 1 354 ? -4.162 -33.188 -19.409 1.00 35.81 354 PRO A N 1
ATOM 2587 C CA . PRO A 1 354 ? -3.526 -33.121 -18.085 1.00 35.81 354 PRO A CA 1
ATOM 2588 C C . PRO A 1 354 ? -2.563 -31.915 -17.931 1.00 35.81 354 PRO A C 1
ATOM 2590 O O . PRO A 1 354 ? -2.118 -31.316 -18.902 1.00 35.81 354 PRO A O 1
ATOM 2593 N N . GLY A 1 355 ? -2.117 -31.652 -16.697 1.00 29.28 355 GLY A N 1
ATOM 2594 C CA . GLY A 1 355 ? -0.742 -31.182 -16.464 1.00 29.28 355 GLY A CA 1
ATOM 2595 C C . GLY A 1 355 ? -0.439 -29.701 -16.710 1.00 29.28 355 GLY A C 1
ATOM 2596 O O . GLY A 1 355 ? 0.477 -29.377 -17.458 1.00 29.28 355 GLY A O 1
ATOM 2597 N N . GLY A 1 356 ? -1.131 -28.794 -16.019 1.00 25.28 356 GLY A N 1
ATOM 2598 C CA . GLY A 1 356 ? -0.672 -27.411 -15.864 1.00 25.28 356 GLY A CA 1
ATOM 2599 C C . GLY A 1 356 ? 0.248 -27.283 -14.650 1.00 25.28 356 GLY A C 1
ATOM 2600 O O . GLY A 1 356 ? -0.227 -27.278 -13.515 1.00 25.28 356 GLY A O 1
ATOM 2601 N N . LEU A 1 357 ? 1.559 -27.194 -14.885 1.00 28.78 357 LEU A N 1
ATOM 2602 C CA . LEU A 1 357 ? 2.571 -26.808 -13.897 1.00 28.78 357 LEU A CA 1
ATOM 2603 C C . LEU A 1 357 ? 2.236 -25.416 -13.336 1.00 28.78 357 LEU A C 1
ATOM 2605 O O . LEU A 1 357 ? 2.630 -24.387 -13.880 1.00 28.78 357 LEU A O 1
ATOM 2609 N N . ALA A 1 358 ? 1.492 -25.386 -12.233 1.00 28.75 358 ALA A N 1
ATOM 2610 C CA . ALA A 1 358 ? 1.308 -24.193 -11.426 1.00 28.75 358 ALA A CA 1
ATOM 2611 C C . ALA A 1 358 ? 2.622 -23.917 -10.691 1.00 28.75 358 ALA A C 1
ATOM 2613 O O . ALA A 1 358 ? 2.876 -24.470 -9.619 1.00 28.75 358 ALA A O 1
ATOM 2614 N N . LEU A 1 359 ? 3.472 -23.074 -11.278 1.00 27.78 359 LEU A N 1
ATOM 2615 C CA . LEU A 1 359 ? 4.661 -22.561 -10.609 1.00 27.78 359 LEU A CA 1
ATOM 2616 C C . LEU A 1 359 ? 4.203 -21.527 -9.576 1.00 27.78 359 LEU A C 1
ATOM 2618 O O . LEU A 1 359 ? 4.155 -20.321 -9.799 1.00 27.78 359 LEU A O 1
ATOM 2622 N N . LYS A 1 360 ? 3.764 -22.075 -8.444 1.00 33.84 360 LYS A N 1
ATOM 2623 C CA . LYS A 1 360 ? 3.492 -21.382 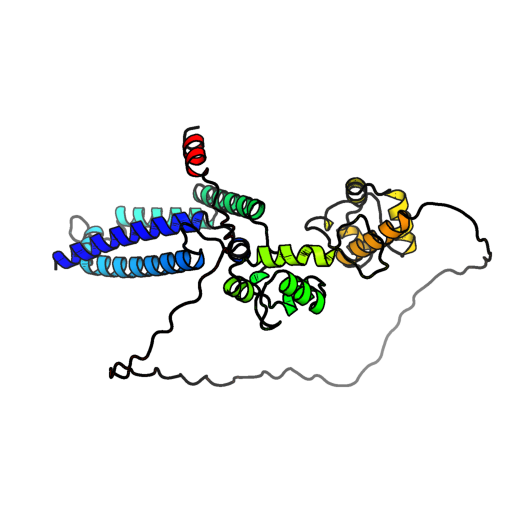-7.198 1.00 33.84 360 LYS A CA 1
ATOM 2624 C C . LYS A 1 360 ? 4.796 -20.768 -6.725 1.00 33.84 360 LYS A C 1
ATOM 2626 O O . LYS A 1 360 ? 5.707 -21.490 -6.329 1.00 33.84 360 LYS A O 1
ATOM 2631 N N . ILE A 1 361 ? 4.888 -19.450 -6.730 1.00 38.62 361 ILE A N 1
ATOM 2632 C CA . ILE A 1 361 ? 5.892 -18.796 -5.904 1.00 38.62 361 ILE A CA 1
ATOM 2633 C C . ILE A 1 361 ? 5.333 -18.856 -4.481 1.00 38.62 361 ILE A C 1
ATOM 2635 O O . ILE A 1 361 ? 4.505 -18.036 -4.087 1.00 38.62 361 ILE A O 1
ATOM 2639 N N . GLU A 1 362 ? 5.693 -19.906 -3.741 1.00 33.19 362 GLU A N 1
ATOM 2640 C CA . GLU A 1 362 ? 5.510 -19.912 -2.292 1.00 33.19 362 GLU A CA 1
ATOM 2641 C C . GLU A 1 362 ? 6.313 -18.742 -1.699 1.00 33.19 362 GLU A C 1
ATOM 2643 O O . GLU A 1 362 ? 7.457 -18.516 -2.108 1.00 33.19 362 GLU A O 1
ATOM 2648 N N . PRO A 1 363 ? 5.764 -17.982 -0.735 1.00 37.94 363 PRO A N 1
ATOM 2649 C CA . PRO A 1 363 ? 6.589 -17.068 0.039 1.00 37.94 363 PRO A CA 1
ATOM 2650 C C . PRO A 1 363 ? 7.658 -17.892 0.772 1.00 37.94 363 PRO A C 1
ATOM 2652 O O . PRO A 1 363 ? 7.356 -18.998 1.231 1.00 37.94 363 PRO A O 1
ATOM 2655 N N . PRO A 1 364 ? 8.899 -17.393 0.917 1.00 35.38 364 PRO A N 1
ATOM 2656 C CA . PRO A 1 364 ? 9.951 -18.160 1.560 1.00 35.38 364 PRO A CA 1
ATOM 2657 C C . PRO A 1 364 ? 9.516 -18.561 2.973 1.00 35.38 364 PRO A C 1
ATOM 2659 O O . PRO A 1 364 ? 9.280 -17.718 3.847 1.00 35.38 364 PRO A O 1
ATOM 2662 N N . VAL A 1 365 ? 9.430 -19.875 3.187 1.00 43.25 365 VAL A N 1
ATOM 2663 C CA . VAL A 1 365 ? 9.324 -20.528 4.493 1.00 43.25 365 VAL A CA 1
ATOM 2664 C C . VAL A 1 365 ? 10.594 -20.180 5.277 1.00 43.25 365 VAL A C 1
ATOM 2666 O O . VAL A 1 365 ? 11.583 -20.902 5.262 1.00 43.25 365 VAL A O 1
ATOM 2669 N N . GLY A 1 366 ? 10.607 -19.006 5.904 1.00 33.66 366 GLY A N 1
ATOM 2670 C CA . GLY A 1 366 ? 11.796 -18.484 6.583 1.00 33.66 366 GLY A CA 1
ATOM 2671 C C . GLY A 1 366 ? 11.551 -17.283 7.494 1.00 33.66 366 GLY A C 1
ATOM 2672 O O . GLY A 1 366 ? 12.278 -17.110 8.472 1.00 33.66 366 GLY A O 1
ATOM 2673 N N . LEU A 1 367 ? 10.487 -16.502 7.269 1.00 39.78 367 LEU A N 1
ATOM 2674 C CA . LEU A 1 367 ? 10.209 -15.307 8.080 1.00 39.78 367 LEU A CA 1
ATOM 2675 C C . LEU A 1 367 ? 9.911 -15.618 9.559 1.00 39.78 367 LEU A C 1
ATOM 2677 O O . LEU A 1 367 ? 10.244 -14.821 10.432 1.00 39.78 367 LEU A O 1
ATOM 2681 N N . GLY A 1 368 ? 9.359 -16.799 9.860 1.00 36.31 368 GLY A N 1
ATOM 2682 C CA . GLY A 1 368 ? 9.056 -17.207 11.236 1.00 36.31 368 GLY A CA 1
ATOM 2683 C C . GLY A 1 368 ? 10.288 -17.515 12.097 1.00 36.31 368 GLY A C 1
ATOM 2684 O O . GLY A 1 368 ? 10.223 -17.370 13.313 1.00 36.31 368 GLY A O 1
ATOM 2685 N N . LYS A 1 369 ? 11.423 -17.910 11.497 1.00 34.81 369 LYS A N 1
ATOM 2686 C CA . LYS A 1 369 ? 12.653 -18.230 12.250 1.00 34.81 369 LYS A CA 1
ATOM 2687 C C . LYS A 1 369 ? 13.605 -17.040 12.385 1.00 34.81 369 LYS A C 1
ATOM 2689 O O . LYS A 1 369 ? 14.323 -16.968 13.377 1.00 34.81 369 LYS A O 1
ATOM 2694 N N . MET A 1 370 ? 13.579 -16.084 11.454 1.00 36.34 370 MET A N 1
ATOM 2695 C CA . MET A 1 370 ? 14.389 -14.861 11.566 1.00 36.34 370 MET A CA 1
ATOM 2696 C C . MET A 1 370 ? 13.804 -13.847 12.557 1.00 36.34 370 MET A C 1
ATOM 2698 O O . MET A 1 370 ? 14.561 -13.231 13.303 1.00 36.34 370 MET A O 1
ATOM 2702 N N . LEU A 1 371 ? 12.474 -13.726 12.644 1.00 42.91 371 LEU A N 1
ATOM 2703 C CA . LEU A 1 371 ? 11.838 -12.740 13.527 1.00 42.91 371 LEU A CA 1
ATOM 2704 C C . LEU A 1 371 ? 11.965 -13.057 15.026 1.00 42.91 371 LEU A C 1
ATOM 2706 O O . LEU A 1 371 ? 11.876 -12.137 15.826 1.00 42.91 371 LEU A O 1
ATOM 2710 N N . ILE A 1 372 ? 12.219 -14.310 15.421 1.00 43.69 372 ILE A N 1
ATOM 2711 C CA . ILE A 1 372 ? 12.436 -14.673 16.837 1.00 43.69 372 ILE A CA 1
ATOM 2712 C C . ILE A 1 372 ? 13.905 -14.453 17.248 1.00 43.69 372 ILE A C 1
ATOM 2714 O O . ILE A 1 372 ? 14.182 -14.117 18.395 1.00 43.69 372 ILE A O 1
ATOM 2718 N N . SER A 1 373 ? 14.852 -14.579 16.311 1.00 37.59 373 SER A N 1
ATOM 2719 C CA . SER A 1 373 ? 16.285 -14.376 16.577 1.00 37.59 373 SER A CA 1
ATOM 2720 C C . SER A 1 373 ? 16.661 -12.899 16.744 1.00 37.59 373 SER A C 1
ATOM 2722 O O . SER A 1 373 ? 17.552 -12.592 17.529 1.00 37.59 373 SER A O 1
ATOM 2724 N N . GLU A 1 374 ? 16.006 -11.994 16.014 1.00 44.03 374 GLU A N 1
ATOM 2725 C CA . GLU A 1 374 ? 16.257 -10.543 16.092 1.00 44.03 374 GLU A CA 1
ATOM 2726 C C . GLU A 1 374 ? 15.445 -9.855 17.202 1.00 44.03 374 GLU A C 1
ATOM 2728 O O . GLU A 1 374 ? 15.755 -8.737 17.587 1.00 44.03 374 GLU A O 1
ATOM 2733 N N . PHE A 1 375 ? 14.431 -10.521 17.768 1.00 42.59 375 PHE A N 1
ATOM 2734 C CA . PHE A 1 375 ? 13.682 -10.004 18.925 1.00 42.59 375 PHE A CA 1
ATOM 2735 C C . PHE A 1 375 ? 14.407 -10.224 20.265 1.00 42.59 375 PHE A C 1
ATOM 2737 O O . PHE A 1 375 ? 13.989 -9.683 21.286 1.00 42.59 375 PHE A O 1
ATOM 2744 N N . CYS A 1 376 ? 15.465 -11.043 20.274 1.00 38.69 376 CYS A N 1
ATOM 2745 C CA . CYS A 1 376 ? 16.205 -11.450 21.472 1.00 38.69 376 CYS A CA 1
ATOM 2746 C C . CYS A 1 376 ? 17.661 -10.942 21.504 1.00 38.69 376 CYS A C 1
ATOM 2748 O O . CYS A 1 376 ? 18.445 -11.440 22.314 1.00 38.69 376 CYS A O 1
ATOM 2750 N N . LYS A 1 377 ? 18.033 -9.988 20.641 1.00 34.69 377 LYS A N 1
ATOM 2751 C CA . LYS A 1 377 ? 19.363 -9.362 20.626 1.00 34.69 377 LYS A CA 1
ATOM 2752 C C . LYS A 1 377 ? 19.299 -7.861 20.839 1.00 34.69 377 LYS A C 1
ATOM 2754 O O . LYS A 1 377 ? 18.367 -7.235 20.294 1.00 34.69 377 LYS A O 1
#

Foldseek 3Di:
DVVVLVVLVVLLVVLVVLLVVLVVVVLLQADPQLLQQQQDDDPNHTPVRSVVSNVVSVVVNVVSVVVNCVVCVVVVQVVQADPVRDRHCPDPVNVVVVVVVVVVVVCCVVVHPPNVVSVVVSVVSNVVSCVVRPGDPDGCQQFAFQLVNCVVVVHDSVVLVVLCVVVVQDDPDSRDGLSRSCVVRVHGSNVSCVSCVCVVVPDPPPDDDQLDDPFDDPPQQADFLQRVCVVSVHDSVQLCVQCVVVVQHHDRRDGLNRSCVVSVHDSRVSVVSSSVSSVVSPPDDDDDDDDDDDDDDDDDDDDDDDDDDDDDDDDDDDDDDDDDDDDDDDDDDDDDDDDDDDDDDDDDDDDDDDDDPPPDPDDPPPPVPVVVVVVVD

Secondary structure (DSSP, 8-state):
-HHHHHHHHHHHHHHHHHHHHHHHHHHSPPPHHHHHHTT-EETTEEHHHHHHHHHHHHHHHHHHHHHHHHHTHHHHHHTTB-TTS-B-TTSHHHHHHHHHHHHHHHHHHTT-TTHHHHHHHHHHHHHHHHHHH---SSTTTTTSBHHHHHHHHT--HHHHHHHHHHTT---S-TTSBHHHHHHHHT--HHHHHHHHGGGGT--STT-PPPSS-SS--TTGGGSBHHHHHHHHT--HHHHHHHHHHTT----TT-BHHHHHHHTT--HHHHHHHHHHHHHHHTS----------------------------------PPPPP--PPPPP-PPPPPPPPP----------------------PPPTTHHHHHHHSTT-

Sequence (377 aa):
MLALRRIVSLSLFFTLMLLTATAVVLFFKPASGVAQWTDWSFLWISWRRYEAMHLGLGLALIVLAVVQALLNLDLWLAALRDKQDNIRPLSLAPCLGLALALAVAIDAAFMLPPMRQVVDYAARGRANAAALYGEPPYDGASRSSLADFCAKLGLDLDRVQNTLAAKHIMVASTGQTLDDIAGKNGVSPAAIYDSIRPAKTDAPPGAKPSPLPPEPLAGMGRMTLAEFCGGYGLDTGQIVAKLAEIDIRAGAAMTLNDMAKINNRLPVEIYDALRYVSSAALGVPGGMGASGQKPSGPSASAPNAAHEPAAPGMEQGTPTPLAPAQPIQSAQPAQPGQPGQIQAAPAQTGAETPGGLALKIEPPVGLGKMLISEFCK

Radius of gyration: 34.14 Å; chains: 1; bounding box: 84×93×94 Å